Protein AF-0000000080194979 (afdb_homodimer)

Nearest PDB structures (foldseek):
  5v7p-assembly1_A  TM=9.427E-01  e=1.268E-11  Tribolium castaneum
  5vg9-assembly1_A  TM=8.303E-01  e=3.736E-11  Tribolium castaneum
  5v7p-assembly1_A  TM=9.432E-01  e=9.903E-12  Tribolium castaneum
  5vg9-assembly1_A  TM=8.306E-01  e=2.787E-11  Tribolium castaneum
  4a2n-assembly1_B  TM=6.880E-01  e=1.754E-04  Methanosarcina acetivorans

Sequence (498 aa):
MNLDRQLKRNLVREIALIAFFLGATFMFGVTLILHSLFYTKSVGEYAAGVYIISTMVLFHMCEFLVAASLRRHDTHPDTFMLYHSKEYILATTAAWVEFLVEWLFIPESWKISLDSPWSWLLRLNYTTVTIAAVLTVVFYFVRVGGMLHCGSNFSLIIEHERRSNHVLVEDGIYAVLRHPAYFGFFWRTVCSQLLLANPICLVLHTVVTWVFFAKRIPYEEELLSSEEFFGDRYKAYKVRTWVGIPFIHMNLDRQLKRNLVREIALIAFFLGATFMFGVTLILHSLFYTKSVGEYAAGVYIISTMVLFHMCEFLVAASLRRHDTHPDTFMLYHSKEYILATTAAWVEFLVEWLFIPESWKISLDSPWSWLLRLNYTTVTIAAVLTVVFYFVRVGGMLHCGSNFSLIIEHERRSNHVLVEDGIYAVLRHPAYFGFFWRTVCSQLLLANPICLVLHTVVTWVFFAKRIPYEEELLSSEEFFGDRYKAYKVRTWVGIPFIH

Organism: NCBI:txid67003

Secondary structure (DSSP, 8-state):
-HHHHHHHHHHHHHHHHHHHHHHHHHHHHHHHHHHIIIII--HHHHHHHHHIIIIIIHHHHHHHHHHHHH-SS---GGGG-TT--HHHHHHHHHHHHHHHHHHHTS-GGGSPPTTSTTHHHHS--HHHHHHHHHHHHHHHHHHHHHHHHHGGG--SSPPSS--TT-----SGGGGTBS-HHHHHHHHHHHHHHHHTT-HHHHHHHHHHHHHHHHHHHHHHHHHHTSTTTTTHHHHHHHHT-B--STT--/-HHHHHHHHHHHHHHHHHHHHHHHHHHHHHHHHHHIIIII--HHHHHHHHHIIIIIIHHHHHHHHHHHHH-SS---GGGG-TT--HHHHHHHHHHHHHHHHHHHTS-GGGSPPTTSTTHHHHS--HHHHHHHHHHHHHHHHHHHHHHHHHGGG--SSPPSS--TT-----SGGGGTBS-HHHHHHHHHHHHHHHHTT-HHHHHHHHHHHHHHHHHHHHHHHHHHTSTTTTTHHHHHHHHT-B--STT--

Radius of gyration: 28.45 Å; Cα contacts (8 Å, |Δi|>4): 650; chains: 2; bounding box: 66×73×55 Å

Solvent-accessible surface area (backbone atoms only — not comparable to full-atom values): 25720 Å² total; per-residue (Å²): 112,69,63,61,49,54,50,49,34,53,38,53,50,46,33,28,51,53,23,17,51,42,15,22,49,37,34,48,14,51,47,31,32,49,43,11,74,73,69,69,68,35,49,62,44,28,33,52,12,50,45,40,34,50,52,50,37,44,46,30,54,47,43,27,48,50,42,36,69,49,45,86,87,58,77,42,57,68,45,30,42,84,79,69,39,73,65,53,53,50,51,53,48,50,44,50,50,52,34,48,46,50,67,75,67,50,55,74,86,79,41,79,51,81,82,42,88,55,21,64,57,57,38,83,38,68,67,43,24,50,52,23,39,52,48,16,41,53,27,39,47,40,16,51,49,36,45,59,72,43,33,79,59,50,67,96,58,88,72,91,64,69,54,93,82,56,60,90,73,58,56,78,68,32,45,48,26,69,38,33,42,60,32,9,50,53,50,19,55,41,25,49,25,46,26,56,27,30,72,66,49,30,52,51,51,42,50,53,52,46,54,51,48,63,53,48,50,59,54,52,49,54,53,40,37,28,76,79,51,49,15,68,59,37,52,57,49,55,72,68,33,40,46,84,44,91,94,45,126,112,72,64,62,50,53,50,49,34,53,38,54,50,47,32,28,51,53,24,17,52,41,15,22,48,36,34,49,14,51,47,33,34,50,43,11,75,74,70,69,69,34,50,62,44,29,33,51,13,49,44,41,34,49,52,49,38,44,46,29,53,47,44,27,50,50,42,36,71,51,46,86,88,58,78,41,58,66,44,30,42,82,81,68,37,72,65,54,53,50,51,53,49,48,46,49,48,52,34,48,45,50,66,74,66,49,56,74,86,80,42,76,50,81,81,40,89,55,20,65,56,57,37,84,39,67,65,44,24,50,52,22,38,52,48,17,42,54,26,38,47,40,16,51,49,36,44,59,72,43,32,78,59,49,66,94,58,88,73,90,65,68,54,93,82,58,60,90,74,58,56,79,69,32,45,48,25,71,38,33,41,61,30,9,50,52,49,19,54,41,25,50,24,46,25,56,28,31,72,68,49,32,52,51,52,41,51,54,51,46,52,51,48,61,54,48,50,58,53,52,50,53,53,41,37,26,77,77,53,48,15,68,60,38,51,58,49,55,73,67,32,39,46,83,43,91,96,44,129

Structure (mmCIF, N/CA/C/O backbone):
data_AF-0000000080194979-model_v1
#
loop_
_entity.id
_entity.type
_entity.pdbx_description
1 polymer 'Protein-S-isoprenylcysteine O-methyltransferase'
#
loop_
_atom_site.group_PDB
_atom_site.id
_atom_site.type_symbol
_atom_site.label_atom_id
_atom_site.label_alt_id
_atom_site.label_comp_id
_atom_site.label_asym_id
_atom_site.label_entity_id
_atom_site.label_seq_id
_atom_site.pdbx_PDB_ins_code
_atom_site.Cartn_x
_atom_site.Cartn_y
_atom_site.Cartn_z
_atom_site.occupancy
_atom_site.B_iso_or_equiv
_atom_site.auth_seq_id
_atom_site.auth_comp_id
_atom_site.auth_asym_id
_atom_site.auth_atom_id
_atom_site.pdbx_PDB_model_num
ATOM 1 N N . MET A 1 1 ? -26.203 -5.887 13.75 1 49.91 1 MET A N 1
ATOM 2 C CA . MET A 1 1 ? -26.031 -4.883 12.703 1 49.91 1 MET A CA 1
ATOM 3 C C . MET A 1 1 ? -24.781 -4.055 12.938 1 49.91 1 MET A C 1
ATOM 5 O O . MET A 1 1 ? -23.953 -3.893 12.039 1 49.91 1 MET A O 1
ATOM 9 N N . ASN A 1 2 ? -24.531 -3.605 14.266 1 56.59 2 ASN A N 1
ATOM 10 C CA . ASN A 1 2 ? -23.375 -2.822 14.664 1 56.59 2 ASN A CA 1
ATOM 11 C C . ASN A 1 2 ? -22.094 -3.643 14.562 1 56.59 2 ASN A C 1
ATOM 13 O O . ASN A 1 2 ? -21.062 -3.139 14.117 1 56.59 2 ASN A O 1
ATOM 17 N N . LEU A 1 3 ? -22.266 -4.906 14.859 1 55.28 3 LEU A N 1
ATOM 18 C CA . LEU A 1 3 ? -21.094 -5.777 14.867 1 55.28 3 LEU A CA 1
ATOM 19 C C . LEU A 1 3 ? -20.609 -6.055 13.445 1 55.28 3 LEU A C 1
ATOM 21 O O . LEU A 1 3 ? -19.406 -6.098 13.195 1 55.28 3 LEU A O 1
ATOM 25 N N . ASP A 1 4 ? -21.484 -6.246 12.531 1 60.81 4 ASP A N 1
ATOM 26 C CA . ASP A 1 4 ? -21.141 -6.523 11.141 1 60.81 4 ASP A CA 1
ATOM 27 C C . ASP A 1 4 ? -20.438 -5.324 10.492 1 60.81 4 ASP A C 1
ATOM 29 O O . ASP A 1 4 ? -19.484 -5.492 9.742 1 60.81 4 ASP A O 1
ATOM 33 N N . ARG A 1 5 ? -20.891 -4.164 10.969 1 61.47 5 ARG A N 1
ATOM 34 C CA . ARG A 1 5 ? -20.297 -2.949 10.414 1 61.47 5 ARG A CA 1
ATOM 35 C C . ARG A 1 5 ? -18.875 -2.744 10.93 1 61.47 5 ARG A C 1
ATOM 37 O O . ARG A 1 5 ? -17.984 -2.334 10.172 1 61.47 5 ARG A O 1
ATOM 44 N N . GLN A 1 6 ? -18.766 -2.934 12.25 1 63.22 6 GLN A N 1
ATOM 45 C CA . GLN A 1 6 ? -17.438 -2.822 12.852 1 63.22 6 GLN A CA 1
ATOM 46 C C . GLN A 1 6 ? -16.469 -3.803 12.211 1 63.22 6 GLN A C 1
ATOM 48 O O . GLN A 1 6 ? -15.297 -3.467 11.977 1 63.22 6 GLN A O 1
ATOM 53 N N . LEU A 1 7 ? -16.953 -4.945 11.922 1 61.19 7 LEU A N 1
ATOM 54 C CA . LEU A 1 7 ? -16.109 -5.965 11.312 1 61.19 7 LEU A CA 1
ATOM 55 C C . LEU A 1 7 ? -15.695 -5.555 9.898 1 61.19 7 LEU A C 1
ATOM 57 O O . LEU A 1 7 ? -14.539 -5.727 9.508 1 61.19 7 LEU A O 1
ATOM 61 N N . LYS A 1 8 ? -16.594 -4.98 9.297 1 72.12 8 LYS A N 1
ATOM 62 C CA . LYS A 1 8 ? -16.312 -4.555 7.926 1 72.12 8 LYS A CA 1
ATOM 63 C C . LYS A 1 8 ? -15.289 -3.428 7.902 1 72.12 8 LYS A C 1
ATOM 65 O O . LYS A 1 8 ? -14.414 -3.402 7.035 1 72.12 8 LYS A O 1
ATOM 70 N N . ARG A 1 9 ? -15.414 -2.541 8.898 1 70.5 9 ARG A N 1
ATOM 71 C CA . ARG A 1 9 ? -14.469 -1.433 9.016 1 70.5 9 ARG A CA 1
ATOM 72 C C . ARG A 1 9 ? -13.055 -1.941 9.273 1 70.5 9 ARG A C 1
ATOM 74 O O . ARG A 1 9 ? -12.094 -1.442 8.688 1 70.5 9 ARG A O 1
ATOM 81 N N . ASN A 1 10 ? -13.023 -2.85 10.102 1 78.19 10 ASN A N 1
ATOM 82 C CA . ASN A 1 10 ? -11.734 -3.436 10.445 1 78.19 10 ASN A CA 1
ATOM 83 C C . ASN A 1 10 ? -11.102 -4.148 9.25 1 78.19 10 ASN A C 1
ATOM 85 O O . ASN A 1 10 ? -9.891 -4.102 9.062 1 78.19 10 ASN A O 1
ATOM 89 N N . LEU A 1 11 ? -12 -4.625 8.406 1 82.81 11 LEU A N 1
ATOM 90 C CA . LEU A 1 11 ? -11.492 -5.375 7.266 1 82.81 11 LEU A CA 1
ATOM 91 C C . LEU A 1 11 ? -10.898 -4.438 6.219 1 82.81 11 LEU A C 1
ATOM 93 O O . LEU A 1 11 ? -9.844 -4.719 5.656 1 82.81 11 LEU A O 1
ATOM 97 N N . VAL A 1 12 ? -11.555 -3.316 6.043 1 86 12 VAL A N 1
ATOM 98 C CA . VAL A 1 12 ? -11.094 -2.373 5.027 1 86 12 VAL A CA 1
ATOM 99 C C . VAL A 1 12 ? -9.781 -1.733 5.48 1 86 12 VAL A C 1
ATOM 101 O O . VAL A 1 12 ? -8.875 -1.524 4.668 1 86 12 VAL A O 1
ATOM 104 N N . ARG A 1 13 ? -9.656 -1.407 6.742 1 89.06 13 ARG A N 1
ATOM 105 C CA . ARG A 1 13 ? -8.422 -0.86 7.293 1 89.06 13 ARG A CA 1
ATOM 106 C C . ARG A 1 13 ? -7.273 -1.85 7.141 1 89.06 13 ARG A C 1
ATOM 108 O O . ARG A 1 13 ? -6.164 -1.467 6.762 1 89.06 13 ARG A O 1
ATOM 115 N N . GLU A 1 14 ? -7.621 -3.033 7.379 1 90.44 14 GLU A N 1
ATOM 116 C CA . GLU A 1 14 ? -6.602 -4.07 7.27 1 90.44 14 GLU A CA 1
ATOM 117 C C . GLU A 1 14 ? -6.148 -4.242 5.82 1 90.44 14 GLU A C 1
ATOM 119 O O . GLU A 1 14 ? -4.957 -4.414 5.555 1 90.44 14 GLU A O 1
ATOM 124 N N . ILE A 1 15 ? -7.078 -4.188 4.922 1 91.25 15 ILE A N 1
ATOM 125 C CA . ILE A 1 15 ? -6.766 -4.301 3.502 1 91.25 15 ILE A CA 1
ATOM 126 C C . ILE A 1 15 ? -5.84 -3.156 3.088 1 91.25 15 ILE A C 1
ATOM 128 O O . ILE A 1 15 ? -4.832 -3.379 2.414 1 91.25 15 ILE A O 1
ATOM 132 N N . ALA A 1 16 ? -6.199 -1.982 3.518 1 92.44 16 ALA A N 1
ATOM 133 C CA . ALA A 1 16 ? -5.395 -0.814 3.166 1 92.44 16 ALA A CA 1
ATOM 134 C C . ALA A 1 16 ? -3.986 -0.924 3.742 1 92.44 16 ALA A C 1
ATOM 136 O O . ALA A 1 16 ? -3.006 -0.612 3.064 1 92.44 16 ALA A O 1
ATOM 137 N N . LEU A 1 17 ? -3.885 -1.375 4.926 1 94.19 17 LEU A N 1
ATOM 138 C CA . LEU A 1 17 ? -2.586 -1.489 5.582 1 94.19 17 LEU A CA 1
ATOM 139 C C . LEU A 1 17 ? -1.731 -2.559 4.91 1 94.19 17 LEU A C 1
ATOM 141 O O . LEU A 1 17 ? -0.535 -2.355 4.691 1 94.19 17 LEU A O 1
ATOM 145 N N . ILE A 1 18 ? -2.324 -3.689 4.594 1 94.69 18 ILE A N 1
ATOM 146 C CA . ILE A 1 18 ? -1.591 -4.758 3.922 1 94.69 18 ILE A CA 1
ATOM 147 C C . ILE A 1 18 ? -1.092 -4.266 2.566 1 94.69 18 ILE A C 1
ATOM 149 O O . ILE A 1 18 ? 0.074 -4.465 2.217 1 94.69 18 ILE A O 1
ATOM 153 N N . ALA A 1 19 ? -1.98 -3.619 1.878 1 95.69 19 ALA A N 1
ATOM 154 C CA . ALA A 1 19 ? -1.604 -3.092 0.568 1 95.69 19 ALA A CA 1
ATOM 155 C C . ALA A 1 19 ? -0.487 -2.061 0.692 1 95.69 19 ALA A C 1
ATOM 157 O O . ALA A 1 19 ? 0.431 -2.027 -0.131 1 95.69 19 ALA A O 1
ATOM 158 N N . PHE A 1 20 ? -0.56 -1.215 1.689 1 96.94 20 PHE A N 1
ATOM 159 C CA . PHE A 1 20 ? 0.477 -0.225 1.959 1 96.94 20 PHE A CA 1
ATOM 160 C C . PHE A 1 20 ? 1.828 -0.899 2.162 1 96.94 20 PHE A C 1
ATOM 162 O O . PHE A 1 20 ? 2.824 -0.498 1.558 1 96.94 20 PHE A O 1
ATOM 169 N N . PHE A 1 21 ? 1.864 -1.922 2.979 1 97 21 PHE A N 1
ATOM 170 C CA . PHE A 1 21 ? 3.115 -2.609 3.275 1 97 21 PHE A CA 1
ATOM 171 C C . PHE A 1 21 ? 3.635 -3.344 2.043 1 97 21 PHE A C 1
ATOM 173 O O . PHE A 1 21 ? 4.844 -3.424 1.827 1 97 21 PHE A O 1
ATOM 180 N N . LEU A 1 22 ? 2.734 -3.863 1.249 1 96.81 22 LEU A N 1
ATOM 181 C CA . LEU A 1 22 ? 3.145 -4.508 0.005 1 96.81 22 LEU A CA 1
ATOM 182 C C . LEU A 1 22 ? 3.746 -3.488 -0.958 1 96.81 22 LEU A C 1
ATOM 184 O O . LEU A 1 22 ? 4.695 -3.799 -1.683 1 96.81 22 LEU A O 1
ATOM 188 N N . GLY A 1 23 ? 3.145 -2.316 -0.953 1 97.81 23 GLY A N 1
ATOM 189 C CA . GLY A 1 23 ? 3.734 -1.248 -1.744 1 97.81 23 GLY A CA 1
ATOM 190 C C . GLY A 1 23 ? 5.129 -0.866 -1.286 1 97.81 23 GLY A C 1
ATOM 191 O O . GLY A 1 23 ? 6.023 -0.659 -2.109 1 97.81 23 GLY A O 1
ATOM 192 N N . ALA A 1 24 ? 5.293 -0.774 0.004 1 97.88 24 ALA A N 1
ATOM 193 C CA . ALA A 1 24 ? 6.613 -0.49 0.565 1 97.88 24 ALA A CA 1
ATOM 194 C C . ALA A 1 24 ? 7.609 -1.59 0.208 1 97.88 24 ALA A C 1
ATOM 196 O O . ALA A 1 24 ? 8.758 -1.307 -0.141 1 97.88 24 ALA A O 1
ATOM 197 N N . THR A 1 25 ? 7.148 -2.814 0.297 1 97.12 25 THR A N 1
ATOM 198 C CA . THR A 1 25 ? 7.992 -3.957 -0.05 1 97.12 25 THR A CA 1
ATOM 199 C C . THR A 1 25 ? 8.375 -3.914 -1.525 1 97.12 25 THR A C 1
ATOM 201 O O . THR A 1 25 ? 9.516 -4.215 -1.883 1 97.12 25 THR A O 1
ATOM 204 N N . PHE A 1 26 ? 7.438 -3.568 -2.387 1 98.06 26 PHE A N 1
ATOM 205 C CA . PHE A 1 26 ? 7.703 -3.408 -3.811 1 98.06 26 PHE A CA 1
ATOM 206 C C . PHE A 1 26 ? 8.836 -2.41 -4.043 1 98.06 26 PHE A C 1
ATOM 208 O O . PHE A 1 26 ? 9.797 -2.707 -4.758 1 98.06 26 PHE A O 1
ATOM 215 N N . MET A 1 27 ? 8.688 -1.251 -3.4 1 98 27 MET A N 1
ATOM 216 C CA . MET A 1 27 ? 9.688 -0.209 -3.6 1 98 27 MET A CA 1
ATOM 217 C C . MET A 1 27 ? 11.016 -0.605 -2.967 1 98 27 MET A C 1
ATOM 219 O O . MET A 1 27 ? 12.078 -0.241 -3.469 1 98 27 MET A O 1
ATOM 223 N N . PHE A 1 28 ? 11.016 -1.35 -1.859 1 97.88 28 PHE A N 1
ATOM 224 C CA . PHE A 1 28 ? 12.234 -1.903 -1.292 1 97.88 28 PHE A CA 1
ATOM 225 C C . PHE A 1 28 ? 12.938 -2.807 -2.299 1 97.88 28 PHE A C 1
ATOM 227 O O . PHE A 1 28 ? 14.156 -2.721 -2.471 1 97.88 28 PHE A O 1
ATOM 234 N N . GLY A 1 29 ? 12.148 -3.652 -3.021 1 98.12 29 GLY A N 1
ATOM 235 C CA . GLY A 1 29 ? 12.719 -4.477 -4.078 1 98.12 29 GLY A CA 1
ATOM 236 C C . GLY A 1 29 ? 13.328 -3.666 -5.203 1 98.12 29 GLY A C 1
ATOM 237 O O . GLY A 1 29 ? 14.43 -3.971 -5.664 1 98.12 29 GLY A O 1
ATOM 238 N N . VAL A 1 30 ? 12.617 -2.611 -5.57 1 97.81 30 VAL A N 1
ATOM 239 C CA . VAL A 1 30 ? 13.125 -1.729 -6.617 1 97.81 30 VAL A CA 1
ATOM 240 C C . VAL A 1 30 ? 14.445 -1.104 -6.168 1 97.81 30 VAL A C 1
ATOM 242 O O . VAL A 1 30 ? 15.391 -1.015 -6.953 1 97.81 30 VAL A O 1
ATOM 245 N N . THR A 1 31 ? 14.5 -0.709 -4.895 1 97.38 31 THR A N 1
ATOM 246 C CA . THR A 1 31 ? 15.695 -0.089 -4.344 1 97.38 31 THR A CA 1
ATOM 247 C C . THR A 1 31 ? 16.875 -1.063 -4.371 1 97.38 31 THR A C 1
ATOM 249 O O . THR A 1 31 ? 18 -0.682 -4.711 1 97.38 31 THR A O 1
ATOM 252 N N . LEU A 1 32 ? 16.641 -2.312 -4.023 1 97.06 32 LEU A N 1
ATOM 253 C CA . LEU A 1 32 ? 17.688 -3.314 -4.062 1 97.06 32 LEU A CA 1
ATOM 254 C C . LEU A 1 32 ? 18.219 -3.492 -5.484 1 97.06 32 LEU A C 1
ATOM 256 O O . LEU A 1 32 ? 19.422 -3.592 -5.695 1 97.06 32 LEU A O 1
ATOM 260 N N . ILE A 1 33 ? 17.312 -3.525 -6.438 1 97.56 33 ILE A N 1
ATOM 261 C CA . ILE A 1 33 ? 17.688 -3.695 -7.84 1 97.56 33 ILE A CA 1
ATOM 262 C C . ILE A 1 33 ? 18.562 -2.531 -8.281 1 97.56 33 ILE A C 1
ATOM 264 O O . ILE A 1 33 ? 19.641 -2.74 -8.852 1 97.56 33 ILE A O 1
ATOM 268 N N . LEU A 1 34 ? 18.141 -1.336 -7.938 1 96.25 34 LEU A N 1
ATOM 269 C CA . LEU A 1 34 ? 18.891 -0.155 -8.359 1 96.25 34 LEU A CA 1
ATOM 270 C C . LEU A 1 34 ? 20.219 -0.062 -7.625 1 96.25 34 LEU A C 1
ATOM 272 O O . LEU A 1 34 ? 21.234 0.308 -8.219 1 96.25 34 LEU A O 1
ATOM 276 N N . HIS A 1 35 ? 20.203 -0.379 -6.324 1 96.5 35 HIS A N 1
ATOM 277 C CA . HIS A 1 35 ? 21.438 -0.368 -5.547 1 96.5 35 HIS A CA 1
ATOM 278 C C . HIS A 1 35 ? 22.438 -1.37 -6.098 1 96.5 35 HIS A C 1
ATOM 280 O O . HIS A 1 35 ? 23.641 -1.086 -6.148 1 96.5 35 HIS A O 1
ATOM 286 N N . SER A 1 36 ? 21.953 -2.518 -6.508 1 96.44 36 SER A N 1
ATOM 287 C CA . SER A 1 36 ? 22.797 -3.535 -7.121 1 96.44 36 SER A CA 1
ATOM 288 C C . SER A 1 36 ? 23.375 -3.045 -8.438 1 96.44 36 SER A C 1
ATOM 290 O O . SER A 1 36 ? 24.594 -3.135 -8.656 1 96.44 36 SER A O 1
ATOM 292 N N . LEU A 1 37 ? 22.578 -2.467 -9.289 1 95.81 37 LEU A N 1
ATOM 293 C CA . LEU A 1 37 ? 22.984 -2.117 -10.656 1 95.81 37 LEU A CA 1
ATOM 294 C C . LEU A 1 37 ? 23.906 -0.907 -10.656 1 95.81 37 LEU A C 1
ATOM 296 O O . LEU A 1 37 ? 24.828 -0.822 -11.484 1 95.81 37 LEU A O 1
ATOM 300 N N . PHE A 1 38 ? 23.734 -0.028 -9.656 1 94.12 38 PHE A N 1
ATOM 301 C CA . PHE A 1 38 ? 24.422 1.246 -9.773 1 94.12 38 PHE A CA 1
ATOM 302 C C . PHE A 1 38 ? 25.531 1.349 -8.734 1 94.12 38 PHE A C 1
ATOM 304 O O . PHE A 1 38 ? 26.453 2.16 -8.875 1 94.12 38 PHE A O 1
ATOM 311 N N . TYR A 1 39 ? 25.469 0.508 -7.684 1 94.25 39 TYR A N 1
ATOM 312 C CA . TYR A 1 39 ? 26.453 0.735 -6.629 1 94.25 39 TYR A CA 1
ATOM 313 C C . TYR A 1 39 ? 27.219 -0.546 -6.309 1 94.25 39 TYR A C 1
ATOM 315 O O . TYR A 1 39 ? 28.422 -0.641 -6.562 1 94.25 39 TYR A O 1
ATOM 323 N N . THR A 1 40 ? 26.562 -1.673 -5.934 1 94.62 40 THR A N 1
ATOM 324 C CA . THR A 1 40 ? 27.25 -2.822 -5.359 1 94.62 40 THR A CA 1
ATOM 325 C C . THR A 1 40 ? 27.672 -3.797 -6.449 1 94.62 40 THR A C 1
ATOM 327 O O . THR A 1 40 ? 28.578 -4.605 -6.246 1 94.62 40 THR A O 1
ATOM 330 N N . LYS A 1 41 ? 26.922 -3.822 -7.586 1 95.5 41 LYS A N 1
ATOM 331 C CA . LYS A 1 41 ? 27.125 -4.793 -8.656 1 95.5 41 LYS A CA 1
ATOM 332 C C . LYS A 1 41 ? 26.984 -6.223 -8.133 1 95.5 41 LYS A C 1
ATOM 334 O O . LYS A 1 41 ? 27.609 -7.145 -8.664 1 95.5 41 LYS A O 1
ATOM 339 N N . SER A 1 42 ? 26.203 -6.352 -7.082 1 95.19 42 SER A N 1
ATOM 340 C CA . SER A 1 42 ? 25.938 -7.652 -6.477 1 95.19 42 SER A CA 1
ATOM 341 C C . SER A 1 42 ? 24.75 -8.336 -7.148 1 95.19 42 SER A C 1
ATOM 343 O O . SER A 1 42 ? 23.625 -7.859 -7.062 1 95.19 42 SER A O 1
ATOM 345 N N . VAL A 1 43 ? 25.047 -9.453 -7.711 1 94.62 43 VAL A N 1
ATOM 346 C CA . VAL A 1 43 ? 23.969 -10.203 -8.359 1 94.62 43 VAL A CA 1
ATOM 347 C C . VAL A 1 43 ? 22.984 -10.711 -7.312 1 94.62 43 VAL A C 1
ATOM 349 O O . VAL A 1 43 ? 21.797 -10.82 -7.574 1 94.62 43 VAL A O 1
ATOM 352 N N . GLY A 1 44 ? 23.516 -11.016 -6.145 1 95.62 44 GLY A N 1
ATOM 353 C CA . GLY A 1 44 ? 22.656 -11.453 -5.059 1 95.62 44 GLY A CA 1
ATOM 354 C C . GLY A 1 44 ? 21.625 -10.414 -4.66 1 95.62 44 GLY A C 1
ATOM 355 O O . GLY A 1 44 ? 20.453 -10.75 -4.453 1 95.62 44 GLY A O 1
ATOM 356 N N . GLU A 1 45 ? 22.094 -9.227 -4.539 1 96.81 45 GLU A N 1
ATOM 357 C CA . GLU A 1 45 ? 21.188 -8.125 -4.223 1 96.81 45 GLU A CA 1
ATOM 358 C C . GLU A 1 45 ? 20.141 -7.934 -5.316 1 96.81 45 GLU A C 1
ATOM 360 O O . GLU A 1 45 ? 18.969 -7.707 -5.023 1 96.81 45 GLU A O 1
ATOM 365 N N . TYR A 1 46 ? 20.562 -8.031 -6.527 1 97.5 46 TYR A N 1
ATOM 366 C CA . TYR A 1 46 ? 19.656 -7.945 -7.668 1 97.5 46 TYR A CA 1
ATOM 367 C C . TYR A 1 46 ? 18.609 -9.047 -7.613 1 97.5 46 TYR A C 1
ATOM 369 O O . TYR A 1 46 ? 17.406 -8.773 -7.746 1 97.5 46 TYR A O 1
ATOM 377 N N . ALA A 1 47 ? 19.078 -10.211 -7.391 1 97.75 47 ALA A N 1
ATOM 378 C CA . ALA A 1 47 ? 18.188 -11.367 -7.332 1 97.75 47 ALA A CA 1
ATOM 379 C C . ALA A 1 47 ? 17.172 -11.227 -6.199 1 97.75 47 ALA A C 1
ATOM 381 O O . ALA A 1 47 ? 15.992 -11.547 -6.367 1 97.75 47 ALA A O 1
ATOM 382 N N . ALA A 1 48 ? 17.641 -10.742 -5.086 1 97.75 48 ALA A N 1
ATOM 383 C CA . ALA A 1 48 ? 16.734 -10.539 -3.947 1 97.75 48 ALA A CA 1
ATOM 384 C C . ALA A 1 48 ? 15.617 -9.562 -4.297 1 97.75 48 ALA A C 1
ATOM 386 O O . ALA A 1 48 ? 14.445 -9.836 -4.035 1 97.75 48 ALA A O 1
ATOM 387 N N . GLY A 1 49 ? 15.984 -8.461 -4.852 1 98.25 49 GLY A N 1
ATOM 388 C CA . GLY A 1 49 ? 14.992 -7.465 -5.234 1 98.25 49 GLY A CA 1
ATOM 389 C C . GLY A 1 49 ? 14 -7.977 -6.262 1 98.25 49 GLY A C 1
ATOM 390 O O . GLY A 1 49 ? 12.797 -7.781 -6.113 1 98.25 49 GLY A O 1
ATOM 391 N N . VAL A 1 50 ? 14.516 -8.633 -7.289 1 97.81 50 VAL A N 1
ATOM 392 C CA . VAL A 1 50 ? 13.688 -9.156 -8.375 1 97.81 50 VAL A CA 1
ATOM 393 C C . VAL A 1 50 ? 12.734 -10.219 -7.832 1 97.81 50 VAL A C 1
ATOM 395 O O . VAL A 1 50 ? 11.562 -10.266 -8.211 1 97.81 50 VAL A O 1
ATOM 398 N N . TYR A 1 51 ? 13.25 -11.023 -6.973 1 97.94 51 TYR A N 1
ATOM 399 C CA . TYR A 1 51 ? 12.438 -12.07 -6.363 1 97.94 51 TYR A CA 1
ATOM 400 C C . TYR A 1 51 ? 11.305 -11.469 -5.543 1 97.94 51 TYR A C 1
ATOM 402 O O . TYR A 1 51 ? 10.156 -11.922 -5.625 1 97.94 51 TYR A O 1
ATOM 410 N N . ILE A 1 52 ? 11.609 -10.43 -4.77 1 97.62 52 ILE A N 1
ATOM 411 C CA . ILE A 1 52 ? 10.617 -9.766 -3.936 1 97.62 52 ILE A CA 1
ATOM 412 C C . ILE A 1 52 ? 9.477 -9.242 -4.809 1 97.62 52 ILE A C 1
ATOM 414 O O . ILE A 1 52 ? 8.305 -9.477 -4.516 1 97.62 52 ILE A O 1
ATOM 418 N N . ILE A 1 53 ? 9.773 -8.625 -5.887 1 97.44 53 ILE A 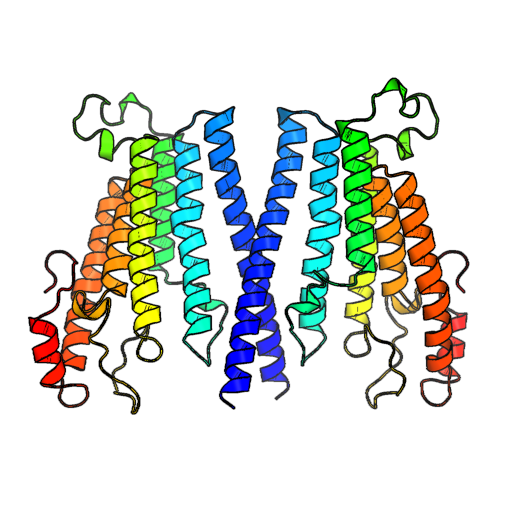N 1
ATOM 419 C CA . ILE A 1 53 ? 8.789 -7.957 -6.727 1 97.44 53 ILE A CA 1
ATOM 420 C C . ILE A 1 53 ? 8.016 -9 -7.535 1 97.44 53 ILE A C 1
ATOM 422 O O . ILE A 1 53 ? 6.781 -9.023 -7.508 1 97.44 53 ILE A O 1
ATOM 426 N N . SER A 1 54 ? 8.703 -9.914 -8.203 1 96.56 54 SER A N 1
ATOM 427 C CA . SER A 1 54 ? 8.109 -10.805 -9.195 1 96.56 54 SER A CA 1
ATOM 428 C C . SER A 1 54 ? 7.395 -11.977 -8.539 1 96.56 54 SER A C 1
ATOM 430 O O . SER A 1 54 ? 6.496 -12.578 -9.133 1 96.56 54 SER A O 1
ATOM 432 N N . THR A 1 55 ? 7.781 -12.305 -7.305 1 95.5 55 THR A N 1
ATOM 433 C CA . THR A 1 55 ? 7.242 -13.516 -6.699 1 95.5 55 THR A CA 1
ATOM 434 C C . THR A 1 55 ? 6.352 -13.172 -5.508 1 95.5 55 THR A C 1
ATOM 436 O O . THR A 1 55 ? 5.207 -13.617 -5.434 1 95.5 55 THR A O 1
ATOM 439 N N . MET A 1 56 ? 6.82 -12.312 -4.676 1 95.19 56 MET A N 1
ATOM 440 C CA . MET A 1 56 ? 6.094 -12.078 -3.43 1 95.19 56 MET A CA 1
ATOM 441 C C . MET A 1 56 ? 5.035 -11 -3.609 1 95.19 56 MET A C 1
ATOM 443 O O . MET A 1 56 ? 3.842 -11.258 -3.455 1 95.19 56 MET A O 1
ATOM 447 N N . VAL A 1 57 ? 5.438 -9.828 -4.02 1 97.06 57 VAL A N 1
ATOM 448 C CA . VAL A 1 57 ? 4.516 -8.695 -4.121 1 97.06 57 VAL A CA 1
ATOM 449 C C . VAL A 1 57 ? 3.477 -8.977 -5.203 1 97.06 57 VAL A C 1
ATOM 451 O O . VAL A 1 57 ? 2.277 -8.797 -4.98 1 97.06 57 VAL A O 1
ATOM 454 N N . LEU A 1 58 ? 3.932 -9.422 -6.359 1 95.44 58 LEU A N 1
ATOM 455 C CA . LEU A 1 58 ? 3.031 -9.711 -7.469 1 95.44 58 LEU A CA 1
ATOM 456 C C . LEU A 1 58 ? 1.983 -10.742 -7.062 1 95.44 58 LEU A C 1
ATOM 458 O O . LEU A 1 58 ? 0.797 -10.578 -7.359 1 95.44 58 LEU A O 1
ATOM 462 N N . PHE A 1 59 ? 2.402 -11.758 -6.418 1 94.69 59 PHE A N 1
ATOM 463 C CA . PHE A 1 59 ? 1.503 -12.836 -6.016 1 94.69 59 PHE A CA 1
ATOM 464 C C . PHE A 1 59 ? 0.421 -12.312 -5.078 1 94.69 59 PHE A C 1
ATOM 466 O O . PHE A 1 59 ? -0.771 -12.453 -5.359 1 94.69 59 PHE A O 1
ATOM 473 N N . HIS A 1 60 ? 0.789 -11.672 -4.004 1 94.38 60 HIS A N 1
ATOM 474 C CA . HIS A 1 60 ? -0.155 -11.266 -2.969 1 94.38 60 HIS A CA 1
ATOM 475 C C . HIS A 1 60 ? -1.089 -10.172 -3.469 1 94.38 60 HIS A C 1
ATOM 477 O O . HIS A 1 60 ? -2.293 -10.203 -3.209 1 94.38 60 HIS A O 1
ATOM 483 N N . MET A 1 61 ? -0.567 -9.242 -4.203 1 94.81 61 MET A N 1
ATOM 484 C CA . MET A 1 61 ? -1.402 -8.156 -4.707 1 94.81 61 MET A CA 1
ATOM 485 C C . MET A 1 61 ? -2.377 -8.672 -5.766 1 94.81 61 MET A C 1
ATOM 487 O O . MET A 1 61 ? -3.559 -8.32 -5.746 1 94.81 61 MET A O 1
ATOM 491 N N . CYS A 1 62 ? -1.911 -9.531 -6.66 1 93.62 62 CYS A N 1
ATOM 492 C CA . CYS A 1 62 ? -2.766 -10.023 -7.734 1 93.62 62 CYS A CA 1
ATOM 493 C C . CYS A 1 62 ? -3.844 -10.953 -7.191 1 93.62 62 CYS A C 1
ATOM 495 O O . CYS A 1 62 ? -4.984 -10.93 -7.652 1 93.62 62 CYS A O 1
ATOM 497 N N . GLU A 1 63 ? -3.422 -11.82 -6.219 1 92.5 63 GLU A N 1
ATOM 498 C CA . GLU A 1 63 ? -4.43 -12.695 -5.637 1 92.5 63 GLU A CA 1
ATOM 499 C C . GLU A 1 63 ? -5.578 -11.891 -5.027 1 92.5 63 GLU A C 1
ATOM 501 O O . GLU A 1 63 ? -6.746 -12.234 -5.211 1 92.5 63 GLU A O 1
ATOM 506 N N . PHE A 1 64 ? -5.238 -10.867 -4.383 1 92.69 64 PHE A N 1
ATOM 507 C CA . PHE A 1 64 ? -6.262 -10.031 -3.771 1 92.69 64 PHE A CA 1
ATOM 508 C C . PHE A 1 64 ? -7.109 -9.344 -4.836 1 92.69 64 PHE A C 1
ATOM 510 O O . PHE A 1 64 ? -8.336 -9.344 -4.754 1 92.69 64 PHE A O 1
ATOM 517 N N . LEU A 1 65 ? -6.469 -8.781 -5.816 1 91.38 65 LEU A N 1
ATOM 518 C CA . LEU A 1 65 ? -7.184 -8.016 -6.832 1 91.38 65 LEU A CA 1
ATOM 519 C C . LEU A 1 65 ? -8.109 -8.914 -7.645 1 91.38 65 LEU A C 1
ATOM 521 O O . LEU A 1 65 ? -9.219 -8.516 -8 1 91.38 65 LEU A O 1
ATOM 525 N N . VAL A 1 66 ? -7.633 -10.078 -7.914 1 90.75 66 VAL A N 1
ATOM 526 C CA . VAL A 1 66 ? -8.461 -11.039 -8.641 1 90.75 66 VAL A CA 1
ATOM 527 C C . VAL A 1 66 ? -9.648 -11.461 -7.781 1 90.75 66 VAL A C 1
ATOM 529 O O . VAL A 1 66 ? -10.789 -11.492 -8.258 1 90.75 66 VAL A O 1
ATOM 532 N N . ALA A 1 67 ? -9.367 -11.781 -6.531 1 87.25 67 ALA A N 1
ATOM 533 C CA . ALA A 1 67 ? -10.445 -12.164 -5.617 1 87.25 67 ALA A CA 1
ATOM 534 C C . ALA A 1 67 ? -11.469 -11.039 -5.488 1 87.25 67 ALA A C 1
ATOM 536 O O . ALA A 1 67 ? -12.68 -11.297 -5.48 1 87.25 67 ALA A O 1
ATOM 537 N N . ALA A 1 68 ? -10.984 -9.891 -5.406 1 85.19 68 ALA A N 1
ATOM 538 C CA . ALA A 1 68 ? -11.867 -8.734 -5.273 1 85.19 68 ALA A CA 1
ATOM 539 C C . ALA A 1 68 ? -12.688 -8.523 -6.543 1 85.19 68 ALA A C 1
ATOM 541 O O . ALA A 1 68 ? -13.797 -7.984 -6.488 1 85.19 68 ALA A O 1
ATOM 542 N N . SER A 1 69 ? -12.195 -8.977 -7.633 1 84.75 69 SER A N 1
ATOM 543 C CA . SER A 1 69 ? -12.883 -8.805 -8.906 1 84.75 69 SER A CA 1
ATOM 544 C C . SER A 1 69 ? -13.922 -9.898 -9.133 1 84.75 69 SER A C 1
ATOM 546 O O . SER A 1 69 ? -14.961 -9.664 -9.75 1 84.75 69 SER A O 1
ATOM 548 N N . LEU A 1 70 ? -13.625 -11.047 -8.688 1 79.56 70 LEU A N 1
ATOM 549 C CA . LEU A 1 70 ? -14.484 -12.188 -8.969 1 79.56 70 LEU A CA 1
ATOM 550 C C . LEU A 1 70 ? -15.492 -12.398 -7.844 1 79.56 70 LEU A C 1
ATOM 552 O O . LEU A 1 70 ? -16.609 -12.852 -8.086 1 79.56 70 LEU A O 1
ATOM 556 N N . ARG A 1 71 ? -15.016 -12.555 -6.609 1 61.81 71 ARG A N 1
ATOM 557 C CA . ARG A 1 71 ? -15.852 -13.086 -5.539 1 61.81 71 ARG A CA 1
ATOM 558 C C . ARG A 1 71 ? -16.438 -11.969 -4.695 1 61.81 71 ARG A C 1
ATOM 560 O O . ARG A 1 71 ? -15.742 -11.016 -4.332 1 61.81 71 ARG A O 1
ATOM 567 N N . ARG A 1 72 ? -17.766 -11.852 -4.695 1 55.38 72 ARG A N 1
ATOM 568 C CA . ARG A 1 72 ? -18.75 -10.961 -4.074 1 55.38 72 ARG A CA 1
ATOM 569 C C . ARG A 1 72 ? -18.453 -10.773 -2.59 1 55.38 72 ARG A C 1
ATOM 571 O O . ARG A 1 72 ? -18.484 -9.656 -2.08 1 55.38 72 ARG A O 1
ATOM 578 N N . HIS A 1 73 ? -18.516 -11.914 -1.881 1 51.09 73 HIS A N 1
ATOM 579 C CA . HIS A 1 73 ? -18.781 -11.906 -0.446 1 51.09 73 HIS A CA 1
ATOM 580 C C . HIS A 1 73 ? -17.484 -11.742 0.345 1 51.09 73 HIS A C 1
ATOM 582 O O . HIS A 1 73 ? -17.516 -11.406 1.532 1 51.09 73 HIS A O 1
ATOM 588 N N . ASP A 1 74 ? -16.344 -11.859 -0.368 1 54.81 74 ASP A N 1
ATOM 589 C CA . ASP A 1 74 ? -15.297 -12.188 0.602 1 54.81 74 ASP A CA 1
ATOM 590 C C . ASP A 1 74 ? -14.07 -11.305 0.403 1 54.81 74 ASP A C 1
ATOM 592 O O . ASP A 1 74 ? -12.938 -11.773 0.5 1 54.81 74 ASP A O 1
ATOM 596 N N . THR A 1 75 ? -14.352 -10.008 0.033 1 67.44 75 THR A N 1
ATOM 597 C CA . THR A 1 75 ? -13.062 -9.336 0.076 1 67.44 75 THR A CA 1
ATOM 598 C C . THR A 1 75 ? -12.555 -9.227 1.512 1 67.44 75 THR A C 1
ATOM 600 O O . THR A 1 75 ? -13.047 -8.406 2.291 1 67.44 75 THR A O 1
ATOM 603 N N . HIS A 1 76 ? -11.789 -10.227 1.851 1 81.62 76 HIS A N 1
ATOM 604 C CA . HIS A 1 76 ? -11.141 -10.391 3.15 1 81.62 76 HIS A CA 1
ATOM 605 C C . HIS A 1 76 ? -9.633 -10.234 3.039 1 81.62 76 HIS A C 1
ATOM 607 O O . HIS A 1 76 ? -9.047 -10.555 2 1 81.62 76 HIS A O 1
ATOM 613 N N . PRO A 1 77 ? -9.086 -9.578 4.027 1 84.31 77 PRO A N 1
ATOM 614 C CA . PRO A 1 77 ? -7.625 -9.453 4.004 1 84.31 77 PRO A CA 1
ATOM 615 C C . PRO A 1 77 ? -6.918 -10.781 3.76 1 84.31 77 PRO A C 1
ATOM 617 O O . PRO A 1 77 ? -5.812 -10.812 3.217 1 84.31 77 PRO A O 1
ATOM 620 N N . ASP A 1 78 ? -7.496 -11.82 4.035 1 82.44 78 ASP A N 1
ATOM 621 C CA . ASP A 1 78 ? -6.918 -13.148 3.85 1 82.44 78 ASP A CA 1
ATOM 622 C C . ASP A 1 78 ? -6.719 -13.461 2.367 1 82.44 78 ASP A C 1
ATOM 624 O O . ASP A 1 78 ? -5.961 -14.367 2.014 1 82.44 78 ASP A O 1
ATOM 628 N N . THR A 1 79 ? -7.418 -12.727 1.577 1 84.12 79 THR A N 1
ATOM 629 C CA . THR A 1 79 ? -7.34 -12.992 0.144 1 84.12 79 THR A CA 1
ATOM 630 C C . THR A 1 79 ? -5.996 -12.539 -0.417 1 84.12 79 THR A C 1
ATOM 632 O O . THR A 1 79 ? -5.617 -12.914 -1.527 1 84.12 79 THR A O 1
ATOM 635 N N . PHE A 1 80 ? -5.316 -11.75 0.399 1 87.62 80 PHE A N 1
ATOM 636 C CA . PHE A 1 80 ? -3.941 -11.438 0.029 1 87.62 80 PHE A CA 1
ATOM 637 C C . PHE A 1 80 ? -3.064 -12.68 0.103 1 87.62 80 PHE A C 1
ATOM 639 O O . PHE A 1 80 ? -1.959 -12.703 -0.441 1 87.62 80 PHE A O 1
ATOM 646 N N . MET A 1 81 ? -3.533 -13.672 0.824 1 85.19 81 MET A N 1
ATOM 647 C CA . MET A 1 81 ? -2.859 -14.961 0.959 1 85.19 81 MET A CA 1
ATOM 648 C C . MET A 1 81 ? -1.488 -14.789 1.607 1 85.19 81 MET A C 1
ATOM 650 O O . MET A 1 81 ? -0.521 -15.438 1.202 1 85.19 81 MET A O 1
ATOM 654 N N . LEU A 1 82 ? -1.405 -13.789 2.479 1 79.56 82 LEU A N 1
ATOM 655 C CA . LEU A 1 82 ? -0.145 -13.594 3.186 1 79.56 82 LEU A CA 1
ATOM 656 C C . LEU A 1 82 ? 0.187 -14.812 4.043 1 79.56 82 LEU A C 1
ATOM 658 O O . LEU A 1 82 ? 1.343 -15.242 4.105 1 79.56 82 LEU A O 1
ATOM 662 N N . TYR A 1 83 ? -0.916 -15.297 4.73 1 72.5 83 TYR A N 1
ATOM 663 C CA . TYR A 1 83 ? -0.792 -16.531 5.504 1 72.5 83 TYR A CA 1
ATOM 664 C C . TYR A 1 83 ? -1.506 -17.688 4.809 1 72.5 83 TYR A C 1
ATOM 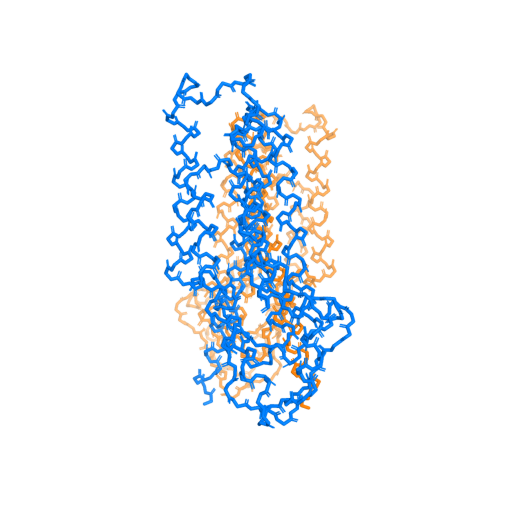666 O O . TYR A 1 83 ? -2.396 -18.312 5.391 1 72.5 83 TYR A O 1
ATOM 674 N N . HIS A 1 84 ? -1.239 -17.828 3.518 1 67.88 84 HIS A N 1
ATOM 675 C CA . HIS A 1 84 ? -1.82 -18.812 2.615 1 67.88 84 HIS A CA 1
ATOM 676 C C . HIS A 1 84 ? -1.994 -20.156 3.312 1 67.88 84 HIS A C 1
ATOM 678 O O . HIS A 1 84 ? -3.102 -20.703 3.361 1 67.88 84 HIS A O 1
ATOM 684 N N . SER A 1 85 ? -0.789 -20.797 3.787 1 78.81 85 SER A N 1
ATOM 685 C CA . SER A 1 85 ? -0.706 -22.062 4.508 1 78.81 85 SER A CA 1
ATOM 686 C C . SER A 1 85 ? 0.633 -22.203 5.227 1 78.81 85 SER A C 1
ATOM 688 O O . SER A 1 85 ? 1.57 -21.438 4.953 1 78.81 85 SER A O 1
ATOM 690 N N . LYS A 1 86 ? 0.608 -22.938 6.199 1 83.5 86 LYS A N 1
ATOM 691 C CA . LYS A 1 86 ? 1.871 -23.203 6.875 1 83.5 86 LYS A CA 1
ATOM 692 C C . LYS A 1 86 ? 2.928 -23.703 5.891 1 83.5 86 LYS A C 1
ATOM 694 O O . LYS A 1 86 ? 4.105 -23.359 6.008 1 83.5 86 LYS A O 1
ATOM 699 N N . GLU A 1 87 ? 2.422 -24.422 4.93 1 83 87 GLU A N 1
ATOM 700 C CA . GLU A 1 87 ? 3.314 -24.969 3.912 1 83 87 GLU A CA 1
ATOM 701 C C . GLU A 1 87 ? 3.924 -23.859 3.062 1 83 87 GLU A C 1
ATOM 703 O O . GLU A 1 87 ? 5.109 -23.891 2.729 1 83 87 GLU A O 1
ATOM 708 N N . TYR A 1 88 ? 3.15 -22.891 2.809 1 85.25 88 TYR A N 1
ATOM 709 C CA . TYR A 1 88 ? 3.627 -21.781 1.99 1 85.25 88 TYR A CA 1
ATOM 710 C C . TYR A 1 88 ? 4.676 -20.969 2.734 1 85.25 88 TYR A C 1
ATOM 712 O O . TYR A 1 88 ? 5.707 -20.594 2.162 1 85.25 88 TYR A O 1
ATOM 720 N N . ILE A 1 89 ? 4.453 -20.703 3.986 1 89.12 89 ILE A N 1
ATOM 721 C CA . ILE A 1 89 ? 5.375 -19.938 4.805 1 89.12 89 ILE A CA 1
ATOM 722 C C . ILE A 1 89 ? 6.695 -20.688 4.953 1 89.12 89 ILE A C 1
ATOM 724 O O . ILE A 1 89 ? 7.77 -20.094 4.824 1 89.12 89 ILE A O 1
ATOM 728 N N . LEU A 1 90 ? 6.57 -21.953 5.191 1 89.62 90 LEU A N 1
ATOM 729 C CA . LEU A 1 90 ? 7.762 -22.766 5.348 1 89.62 90 LEU A CA 1
ATOM 730 C C . LEU A 1 90 ? 8.57 -22.812 4.055 1 89.62 90 LEU A C 1
ATOM 732 O O . LEU A 1 90 ? 9.797 -22.688 4.078 1 89.62 90 LEU A O 1
ATOM 736 N N . ALA A 1 91 ? 7.879 -22.984 2.99 1 90.81 91 ALA A N 1
ATOM 737 C CA . ALA A 1 91 ? 8.547 -23.062 1.691 1 90.81 91 ALA A CA 1
ATOM 738 C C . ALA A 1 91 ? 9.25 -21.75 1.357 1 90.81 91 ALA A C 1
ATOM 740 O O . ALA A 1 91 ? 10.406 -21.75 0.937 1 90.81 91 ALA A O 1
ATOM 741 N N . THR A 1 92 ? 8.57 -20.656 1.558 1 92.12 92 THR A N 1
ATOM 742 C CA . THR A 1 92 ? 9.141 -19.344 1.248 1 92.12 92 THR A CA 1
ATOM 743 C C . THR A 1 92 ? 10.328 -19.047 2.162 1 92.12 92 THR A C 1
ATOM 745 O O . THR A 1 92 ? 11.352 -18.547 1.707 1 92.12 92 THR A O 1
ATOM 748 N N . THR A 1 93 ? 10.164 -19.375 3.4 1 94.44 93 THR A N 1
ATOM 749 C CA . THR A 1 93 ? 11.25 -19.156 4.352 1 94.44 93 THR A CA 1
ATOM 750 C C . THR A 1 93 ? 12.469 -20 3.98 1 94.44 93 THR A C 1
ATOM 752 O O . THR A 1 93 ? 13.594 -19.516 4.012 1 94.44 93 THR A O 1
ATOM 755 N N . ALA A 1 94 ? 12.188 -21.219 3.65 1 95.38 94 ALA A N 1
ATOM 756 C CA . ALA A 1 94 ? 13.281 -22.109 3.254 1 95.38 94 ALA A CA 1
ATOM 757 C C . ALA A 1 94 ? 14.016 -21.562 2.033 1 95.38 94 ALA A C 1
ATOM 759 O O . ALA A 1 94 ? 15.242 -21.641 1.955 1 95.38 94 ALA A O 1
ATOM 760 N N . ALA A 1 95 ? 13.32 -21.062 1.095 1 96.44 95 ALA A N 1
ATOM 761 C CA . ALA A 1 95 ? 13.922 -20.5 -0.109 1 96.44 95 ALA A CA 1
ATOM 762 C C . ALA A 1 95 ? 14.82 -19.312 0.235 1 96.44 95 ALA A C 1
ATOM 764 O O . ALA A 1 95 ? 15.938 -19.219 -0.275 1 96.44 95 ALA A O 1
ATOM 765 N N . TRP A 1 96 ? 14.336 -18.469 1.158 1 96.5 96 TRP A N 1
ATOM 766 C CA . TRP A 1 96 ? 15.109 -17.297 1.57 1 96.5 96 TRP A CA 1
ATOM 767 C C . TRP A 1 96 ? 16.359 -17.719 2.33 1 96.5 96 TRP A C 1
ATOM 769 O O . TRP A 1 96 ? 17.438 -17.156 2.119 1 96.5 96 TRP A O 1
ATOM 779 N N . VAL A 1 97 ? 16.156 -18.656 3.201 1 96.44 97 VAL A N 1
ATOM 780 C CA . VAL A 1 97 ? 17.281 -19.125 4.012 1 96.44 97 VAL A CA 1
ATOM 781 C C . VAL A 1 97 ? 18.359 -19.703 3.109 1 96.44 97 VAL A C 1
ATOM 783 O O . VAL A 1 97 ? 19.547 -19.359 3.229 1 96.44 97 VAL A O 1
ATOM 786 N N . GLU A 1 98 ? 17.969 -20.609 2.205 1 95.81 98 GLU A N 1
ATOM 787 C CA . GLU A 1 98 ? 18.953 -21.203 1.297 1 95.81 98 GLU A CA 1
ATOM 788 C C . GLU A 1 98 ? 19.656 -20.125 0.474 1 95.81 98 GLU A C 1
ATOM 790 O O . GLU A 1 98 ? 20.875 -20.125 0.351 1 95.81 98 GLU A O 1
ATOM 795 N N . PHE A 1 99 ? 18.938 -19.219 -0.051 1 96.38 99 PHE A N 1
ATOM 796 C CA . PHE A 1 99 ? 19.469 -18.141 -0.883 1 96.38 99 PHE A CA 1
ATOM 797 C C . PHE A 1 99 ? 20.469 -17.297 -0.106 1 96.38 99 PHE A C 1
ATOM 799 O O . PHE A 1 99 ? 21.594 -17.062 -0.575 1 96.38 99 PHE A O 1
ATOM 806 N N . LEU A 1 100 ? 20.062 -16.875 1.106 1 95.62 100 LEU A N 1
ATOM 807 C CA . LEU A 1 100 ? 20.906 -15.992 1.907 1 95.62 100 LEU A CA 1
ATOM 808 C C . LEU A 1 100 ? 22.156 -16.719 2.381 1 95.62 100 LEU A C 1
ATOM 810 O O . LEU A 1 100 ? 23.25 -16.125 2.42 1 95.62 100 LEU A O 1
ATOM 814 N N . VAL A 1 101 ? 21.938 -17.984 2.758 1 93.38 101 VAL A N 1
ATOM 815 C CA . VAL A 1 101 ? 23.094 -18.766 3.186 1 93.38 101 VAL A CA 1
ATOM 816 C C . VAL A 1 101 ? 24.078 -18.906 2.025 1 93.38 101 VAL A C 1
ATOM 818 O O . VAL A 1 101 ? 25.281 -18.734 2.201 1 93.38 101 VAL A O 1
ATOM 821 N N . GLU A 1 102 ? 23.609 -19.219 0.875 1 91.19 102 GLU A N 1
ATOM 822 C CA . GLU A 1 102 ? 24.453 -19.391 -0.303 1 91.19 102 GLU A CA 1
ATOM 823 C C . GLU A 1 102 ? 25.109 -18.062 -0.693 1 91.19 102 GLU A C 1
ATOM 825 O O . GLU A 1 102 ? 26.297 -18.016 -1.015 1 91.19 102 GLU A O 1
ATOM 830 N N . TRP A 1 103 ? 24.375 -16.984 -0.664 1 90.81 103 TRP A N 1
ATOM 831 C CA . TRP A 1 103 ? 24.828 -15.672 -1.092 1 90.81 103 TRP A CA 1
ATOM 832 C C . TRP A 1 103 ? 25.844 -15.102 -0.112 1 90.81 103 TRP A C 1
ATOM 834 O O . TRP A 1 103 ? 26.906 -14.602 -0.521 1 90.81 103 TRP A O 1
ATOM 844 N N . LEU A 1 104 ? 25.609 -15.297 1.188 1 90 104 LEU A N 1
ATOM 845 C CA . LEU A 1 104 ? 26.375 -14.539 2.166 1 90 104 LEU A CA 1
ATOM 846 C C . LEU A 1 104 ? 27.453 -15.414 2.812 1 90 104 LEU A C 1
ATOM 848 O O . LEU A 1 104 ? 28.484 -14.914 3.27 1 90 104 LEU A O 1
ATOM 852 N N . PHE A 1 105 ? 27.266 -16.781 2.797 1 89.44 105 PHE A N 1
ATOM 853 C CA . PHE A 1 105 ? 28.141 -17.562 3.648 1 89.44 105 PHE A CA 1
ATOM 854 C C . PHE A 1 105 ? 28.906 -18.594 2.826 1 89.44 105 PHE A C 1
ATOM 856 O O . PHE A 1 105 ? 29.969 -19.062 3.242 1 89.44 105 PHE A O 1
ATOM 863 N N . ILE A 1 106 ? 28.438 -19.031 1.732 1 87.38 106 ILE A N 1
ATOM 864 C CA . ILE A 1 106 ? 29.125 -20.078 0.963 1 87.38 106 ILE A CA 1
ATOM 865 C C . ILE A 1 106 ? 30.188 -19.438 0.075 1 87.38 106 ILE A C 1
ATOM 867 O O . ILE A 1 106 ? 29.891 -18.594 -0.767 1 87.38 106 ILE A O 1
ATOM 871 N N . PRO A 1 107 ? 31.359 -19.828 0.296 1 87.06 107 PRO A N 1
ATOM 872 C CA . PRO A 1 107 ? 32.438 -19.25 -0.504 1 87.06 107 PRO A CA 1
ATOM 873 C C . PRO A 1 107 ? 32.406 -19.688 -1.969 1 87.06 107 PRO A C 1
ATOM 875 O O . PRO A 1 107 ? 31.766 -20.703 -2.295 1 87.06 107 PRO A O 1
ATOM 878 N N . GLU A 1 108 ? 32.938 -18.953 -2.844 1 83.25 108 GLU A N 1
ATOM 879 C CA . GLU A 1 108 ? 32.938 -19.172 -4.289 1 83.25 108 GLU A CA 1
ATOM 880 C C . GLU A 1 108 ? 33.531 -20.531 -4.645 1 83.25 108 GLU A C 1
ATOM 882 O O . GLU A 1 108 ? 33.094 -21.156 -5.613 1 83.25 108 GLU A O 1
ATOM 887 N N . SER A 1 109 ? 34.438 -21 -3.865 1 82.44 109 SER A N 1
ATOM 888 C CA . SER A 1 109 ? 35.156 -22.25 -4.148 1 82.44 109 SER A CA 1
ATOM 889 C C . SER A 1 109 ? 34.219 -23.453 -3.984 1 82.44 109 SER A C 1
ATOM 891 O O . SER A 1 109 ? 34.469 -24.516 -4.551 1 82.44 109 SER A O 1
ATOM 893 N N . TRP A 1 110 ? 33.188 -23.234 -3.156 1 81.94 110 TRP A N 1
ATOM 894 C CA . TRP A 1 110 ? 32.25 -24.344 -2.893 1 81.94 110 TRP A CA 1
ATOM 895 C C . TRP A 1 110 ? 31.109 -24.344 -3.906 1 81.94 110 TRP A C 1
ATOM 897 O O . TRP A 1 110 ? 30.375 -25.328 -4 1 81.94 110 TRP A O 1
ATOM 907 N N . LYS A 1 111 ? 31.109 -23.25 -4.613 1 82.62 111 LYS A N 1
ATOM 908 C CA . LYS A 1 111 ? 30.031 -23.156 -5.594 1 82.62 111 LYS A CA 1
ATOM 909 C C . LYS A 1 111 ? 30.422 -23.812 -6.914 1 82.62 111 LYS A C 1
ATOM 911 O O . LYS A 1 111 ? 31.609 -24.078 -7.148 1 82.62 111 LYS A O 1
ATOM 916 N N . ILE A 1 112 ? 29.469 -24.109 -7.664 1 79 112 ILE A N 1
ATOM 917 C CA . ILE A 1 112 ? 29.719 -24.75 -8.961 1 79 112 ILE A CA 1
ATOM 918 C C . ILE A 1 112 ? 30.594 -23.844 -9.82 1 79 112 ILE A C 1
ATOM 920 O O . ILE A 1 112 ? 30.422 -22.625 -9.844 1 79 112 ILE A O 1
ATOM 924 N N . SER A 1 113 ? 31.516 -24.531 -10.461 1 77.5 113 SER A N 1
ATOM 925 C CA . SER A 1 113 ? 32.469 -23.797 -11.289 1 77.5 113 SER A CA 1
ATOM 926 C C . SER A 1 113 ? 31.75 -23.031 -12.398 1 77.5 113 SER A C 1
ATOM 928 O O . SER A 1 113 ? 30.75 -23.516 -12.953 1 77.5 113 SER A O 1
ATOM 930 N N . LEU A 1 114 ? 32.25 -21.922 -12.695 1 78.38 114 LEU A N 1
ATOM 931 C CA . LEU A 1 114 ? 31.688 -21.078 -13.75 1 78.38 114 LEU A CA 1
ATOM 932 C C . LEU A 1 114 ? 31.797 -21.766 -15.109 1 78.38 114 LEU A C 1
ATOM 934 O O . LEU A 1 114 ? 31.047 -21.453 -16.031 1 78.38 114 LEU A O 1
ATOM 938 N N . ASP A 1 115 ? 32.688 -22.75 -15.148 1 78.75 115 ASP A N 1
ATOM 939 C CA . ASP A 1 115 ? 32.938 -23.469 -16.406 1 78.75 115 ASP A CA 1
ATOM 940 C C . ASP A 1 115 ? 31.953 -24.609 -16.594 1 78.75 115 ASP A C 1
ATOM 942 O O . ASP A 1 115 ? 31.844 -25.172 -17.688 1 78.75 115 ASP A O 1
ATOM 946 N N . SER A 1 116 ? 31.344 -24.922 -15.547 1 83.31 116 SER A N 1
ATOM 947 C CA . SER A 1 116 ? 30.359 -26 -15.633 1 83.31 116 SER A CA 1
ATOM 948 C C . SER A 1 116 ? 29.188 -25.609 -16.516 1 83.31 116 SER A C 1
ATOM 950 O O . SER A 1 116 ? 28.75 -24.453 -16.5 1 83.31 116 SER A O 1
ATOM 952 N N . PRO A 1 117 ? 28.719 -26.562 -17.281 1 78 117 PRO A N 1
ATOM 953 C CA . PRO A 1 117 ? 27.562 -26.281 -18.125 1 78 117 PRO A CA 1
ATOM 954 C C . PRO A 1 117 ? 26.312 -25.922 -17.297 1 78 117 PRO A C 1
ATOM 956 O O . PRO A 1 117 ? 25.391 -25.281 -17.812 1 78 117 PRO A O 1
ATOM 959 N N . TRP A 1 118 ? 26.344 -26.203 -16.062 1 78.69 118 TRP A N 1
ATOM 960 C CA . TRP A 1 118 ? 25.188 -25.984 -15.211 1 78.69 118 TRP A CA 1
ATOM 961 C C . TRP A 1 118 ? 25.297 -24.656 -14.469 1 78.69 118 TRP A C 1
ATOM 963 O O . TRP A 1 118 ? 24.391 -24.281 -13.719 1 78.69 118 TRP A O 1
ATOM 973 N N . SER A 1 119 ? 26.328 -23.984 -14.773 1 79.31 119 SER A N 1
ATOM 974 C CA . SER A 1 119 ? 26.594 -22.75 -14.055 1 79.31 119 SER A CA 1
ATOM 975 C C . SER A 1 119 ? 25.531 -21.703 -14.367 1 79.31 119 SER A C 1
ATOM 977 O O . SER A 1 119 ? 25.141 -20.906 -13.5 1 79.31 119 SER A O 1
ATOM 979 N N . TRP A 1 120 ? 25.031 -21.844 -15.531 1 76.5 120 TRP A N 1
ATOM 980 C CA . TRP A 1 120 ? 24.062 -20.828 -15.93 1 76.5 120 TRP A CA 1
ATOM 981 C C . TRP A 1 120 ? 22.75 -21.016 -15.188 1 76.5 120 TRP A C 1
ATOM 983 O O . TRP A 1 120 ? 22 -20.062 -14.984 1 76.5 120 TRP A O 1
ATOM 993 N N . LEU A 1 121 ? 22.547 -22.203 -14.648 1 75.56 121 LEU A N 1
ATOM 994 C CA . LEU A 1 121 ? 21.297 -22.5 -13.961 1 75.56 121 LEU A CA 1
ATOM 995 C C . LEU A 1 121 ? 21.469 -22.406 -12.453 1 75.56 121 LEU A C 1
ATOM 997 O O . LEU A 1 121 ? 20.547 -21.969 -11.742 1 75.56 121 LEU A O 1
ATOM 1001 N N . LEU A 1 122 ? 22.688 -22.688 -12.055 1 81.75 122 LEU A N 1
ATOM 1002 C CA . LEU A 1 122 ? 22.844 -22.875 -10.617 1 81.75 122 LEU A CA 1
ATOM 1003 C C . LEU A 1 122 ? 23.688 -21.75 -10.008 1 81.75 122 LEU A C 1
ATOM 1005 O O . LEU A 1 122 ? 23.859 -21.688 -8.789 1 81.75 122 LEU A O 1
ATOM 1009 N N . ARG A 1 123 ? 24.203 -20.938 -10.875 1 87.44 123 ARG A N 1
ATOM 1010 C CA . ARG A 1 123 ? 24.938 -19.781 -10.391 1 87.44 123 ARG A CA 1
ATOM 1011 C C . ARG A 1 123 ? 24.156 -18.5 -10.656 1 87.44 123 ARG A C 1
ATOM 1013 O O . ARG A 1 123 ? 23.547 -18.344 -11.711 1 87.44 123 ARG A O 1
ATOM 1020 N N . LEU A 1 124 ? 24.266 -17.688 -9.672 1 90.75 124 LEU A N 1
ATOM 1021 C CA . LEU A 1 124 ? 23.594 -16.391 -9.812 1 90.75 124 LEU A CA 1
ATOM 1022 C C . LEU A 1 124 ? 24.25 -15.555 -10.898 1 90.75 124 LEU A C 1
ATOM 1024 O O . LEU A 1 124 ? 25.484 -15.391 -10.906 1 90.75 124 LEU A O 1
ATOM 1028 N N . ASN A 1 125 ? 23.562 -15.156 -11.82 1 91.25 125 ASN A N 1
ATOM 1029 C CA . ASN A 1 125 ? 23.969 -14.18 -12.82 1 91.25 125 ASN A CA 1
ATOM 1030 C C . ASN A 1 125 ? 22.797 -13.312 -13.266 1 91.25 125 ASN A C 1
ATOM 1032 O O . ASN A 1 125 ? 21.641 -13.742 -13.195 1 91.25 125 ASN A O 1
ATOM 1036 N N . TYR A 1 126 ? 23.047 -12.141 -13.688 1 94.56 126 TYR A N 1
ATOM 1037 C CA . TYR A 1 126 ? 22 -11.164 -14.008 1 94.56 126 TYR A CA 1
ATOM 1038 C C . TYR A 1 126 ? 21.062 -11.703 -15.086 1 94.56 126 TYR A C 1
ATOM 1040 O O . TYR A 1 126 ? 19.859 -11.508 -15.023 1 94.56 126 TYR A O 1
ATOM 1048 N N . THR A 1 127 ? 21.641 -12.391 -16.062 1 93.12 127 THR A N 1
ATOM 1049 C CA . THR A 1 127 ? 20.875 -12.883 -17.203 1 93.12 127 THR A CA 1
ATOM 1050 C C . THR A 1 127 ? 19.891 -13.961 -16.766 1 93.12 127 THR A C 1
ATOM 1052 O O . THR A 1 127 ? 18.688 -13.875 -17.047 1 93.12 127 THR A O 1
ATOM 1055 N N . THR A 1 128 ? 20.359 -14.938 -16.062 1 93.31 128 THR A N 1
ATOM 1056 C CA . THR A 1 128 ? 19.516 -16.031 -15.625 1 93.31 128 THR A CA 1
ATOM 1057 C C . THR A 1 128 ? 18.438 -15.547 -14.656 1 93.31 128 THR A C 1
ATOM 1059 O O . THR A 1 128 ? 17.281 -15.961 -14.75 1 93.31 128 THR A O 1
ATOM 1062 N N . VAL A 1 129 ? 18.828 -14.641 -13.766 1 96.56 129 VAL A N 1
ATOM 1063 C CA . VAL A 1 129 ? 17.891 -14.086 -12.805 1 96.56 129 VAL A CA 1
ATOM 1064 C C . VAL A 1 129 ? 16.766 -13.359 -13.547 1 96.56 129 VAL A C 1
ATOM 1066 O O . VAL A 1 129 ? 15.586 -13.562 -13.25 1 96.56 129 VAL A O 1
ATOM 1069 N N . THR A 1 130 ? 17.109 -12.602 -14.523 1 97 130 THR A N 1
ATOM 1070 C CA . THR A 1 130 ? 16.141 -11.812 -15.266 1 97 130 THR A CA 1
ATOM 1071 C C . THR A 1 130 ? 15.219 -12.719 -16.078 1 97 130 THR A C 1
ATOM 1073 O O . THR A 1 130 ? 14 -12.531 -16.078 1 97 130 THR A O 1
ATOM 1076 N N . ILE A 1 131 ? 15.773 -13.703 -16.734 1 96.19 131 ILE A N 1
ATOM 1077 C CA . ILE A 1 131 ? 14.984 -14.625 -17.547 1 96.19 131 ILE A CA 1
ATOM 1078 C C . ILE A 1 131 ? 14.016 -15.391 -16.656 1 96.19 131 ILE A C 1
ATOM 1080 O O . ILE A 1 131 ? 12.828 -15.508 -16.969 1 96.19 131 ILE A O 1
ATOM 1084 N N . ALA A 1 132 ? 14.562 -15.938 -15.57 1 97.31 132 ALA A N 1
ATOM 1085 C CA . ALA A 1 132 ? 13.727 -16.688 -14.633 1 97.31 132 ALA A CA 1
ATOM 1086 C C . ALA A 1 132 ? 12.625 -15.805 -14.062 1 97.31 132 ALA A C 1
ATOM 1088 O O . ALA A 1 132 ? 11.5 -16.266 -13.852 1 97.31 132 ALA A O 1
ATOM 1089 N N . ALA A 1 133 ? 12.914 -14.586 -13.805 1 97.88 133 ALA A N 1
ATOM 1090 C CA . ALA A 1 133 ? 11.922 -13.648 -13.289 1 97.88 133 ALA A CA 1
ATOM 1091 C C . ALA A 1 133 ? 10.82 -13.398 -14.312 1 97.88 133 ALA A C 1
ATOM 1093 O O . ALA A 1 133 ? 9.633 -13.383 -13.969 1 97.88 133 ALA A O 1
ATOM 1094 N N . VAL A 1 134 ? 11.211 -13.141 -15.531 1 97.88 134 VAL A N 1
ATOM 1095 C CA . VAL A 1 134 ? 10.242 -12.914 -16.594 1 97.88 134 VAL A CA 1
ATOM 1096 C C . VAL A 1 134 ? 9.336 -14.133 -16.75 1 97.88 134 VAL A C 1
ATOM 1098 O O . VAL A 1 134 ? 8.117 -13.992 -16.844 1 97.88 134 VAL A O 1
ATOM 1101 N N . LEU A 1 135 ? 9.914 -15.297 -16.719 1 97.75 135 LEU A N 1
ATOM 1102 C CA . LEU A 1 135 ? 9.125 -16.516 -16.812 1 97.75 135 LEU A CA 1
ATOM 1103 C C . LEU A 1 135 ? 8.188 -16.656 -15.625 1 97.75 135 LEU A C 1
ATOM 1105 O O . LEU A 1 135 ? 7.031 -17.062 -15.781 1 97.75 135 LEU A O 1
ATOM 1109 N N . THR A 1 136 ? 8.719 -16.375 -14.453 1 98.12 136 THR A N 1
ATOM 1110 C CA . THR A 1 136 ? 7.895 -16.422 -13.25 1 98.12 136 THR A CA 1
ATOM 1111 C C . THR A 1 136 ? 6.656 -15.539 -13.406 1 98.12 136 THR A C 1
ATOM 1113 O O . THR A 1 136 ? 5.543 -15.969 -13.109 1 98.12 136 THR A O 1
ATOM 1116 N N . VAL A 1 137 ? 6.836 -14.367 -13.945 1 98.19 137 VAL A N 1
ATOM 1117 C CA . VAL A 1 137 ? 5.75 -13.406 -14.117 1 98.19 137 VAL A CA 1
ATOM 1118 C C . VAL A 1 137 ? 4.793 -13.898 -15.203 1 98.19 137 VAL A C 1
ATOM 1120 O O . VAL A 1 137 ? 3.574 -13.828 -15.039 1 98.19 137 VAL A O 1
ATOM 1123 N N . VAL A 1 138 ? 5.312 -14.391 -16.266 1 97.69 138 VAL A N 1
ATOM 1124 C CA . VAL A 1 138 ? 4.504 -14.867 -17.391 1 97.69 138 VAL A CA 1
ATOM 1125 C C . VAL A 1 138 ? 3.609 -16.016 -16.922 1 97.69 138 VAL A C 1
ATOM 1127 O O . VAL A 1 138 ? 2.4 -16 -17.172 1 97.69 138 VAL A O 1
ATOM 1130 N N . PHE A 1 139 ? 4.172 -16.969 -16.266 1 98.06 139 PHE A N 1
ATOM 1131 C CA . PHE A 1 139 ? 3.389 -18.125 -15.828 1 98.06 139 PHE A CA 1
ATOM 1132 C C . PHE A 1 139 ? 2.369 -17.703 -14.773 1 98.06 139 PHE A C 1
ATOM 1134 O O . PHE A 1 139 ? 1.265 -18.25 -14.719 1 98.06 139 PHE A O 1
ATOM 1141 N N . TYR A 1 140 ? 2.752 -16.781 -13.961 1 97.56 140 TYR A N 1
ATOM 1142 C CA . TYR A 1 140 ? 1.78 -16.281 -12.992 1 97.56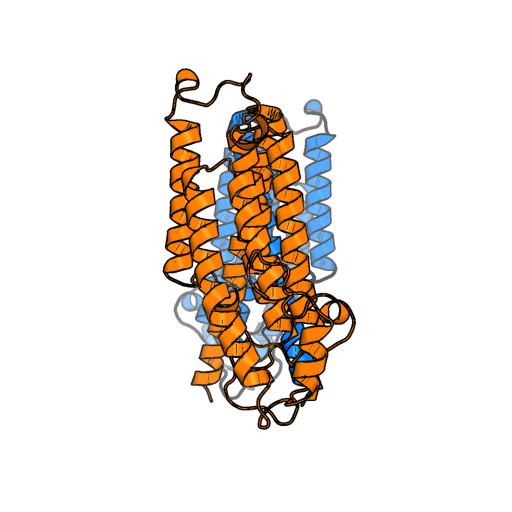 140 TYR A CA 1
ATOM 1143 C C . TYR A 1 140 ? 0.601 -15.617 -13.68 1 97.56 140 TYR A C 1
ATOM 1145 O O . TYR A 1 140 ? -0.544 -15.758 -13.25 1 97.56 140 TYR A O 1
ATOM 1153 N N . PHE A 1 141 ? 0.862 -14.891 -14.742 1 97.25 141 PHE A N 1
ATOM 1154 C CA . PHE A 1 141 ? -0.221 -14.219 -15.445 1 97.25 141 PHE A CA 1
ATOM 1155 C C . PHE A 1 141 ? -1.103 -15.227 -16.172 1 97.25 141 PHE A C 1
ATOM 1157 O O . PHE A 1 141 ? -2.273 -14.953 -16.438 1 97.25 141 PHE A O 1
ATOM 1164 N N . VAL A 1 142 ? -0.575 -16.391 -16.5 1 97.19 142 VAL A N 1
ATOM 1165 C CA . VAL A 1 142 ? -1.421 -17.469 -16.984 1 97.19 142 VAL A CA 1
ATOM 1166 C C . VAL A 1 142 ? -2.436 -17.859 -15.914 1 97.19 142 VAL A C 1
ATOM 1168 O O . VAL A 1 142 ? -3.619 -18.047 -16.203 1 97.19 142 VAL A O 1
ATOM 1171 N N . ARG A 1 143 ? -1.947 -17.953 -14.695 1 96.81 143 ARG A N 1
ATOM 1172 C CA . ARG A 1 143 ? -2.834 -18.25 -13.578 1 96.81 143 ARG A CA 1
ATOM 1173 C C . ARG A 1 143 ? -3.914 -17.188 -13.43 1 96.81 143 ARG A C 1
ATOM 1175 O O . ARG A 1 143 ? -5.102 -17.5 -13.367 1 96.81 143 ARG A O 1
ATOM 1182 N N . VAL A 1 144 ? -3.467 -15.977 -13.445 1 96 144 VAL A N 1
ATOM 1183 C CA . VAL A 1 144 ? -4.395 -14.867 -13.281 1 96 144 VAL A CA 1
ATOM 1184 C C . VAL A 1 144 ? -5.395 -14.844 -14.43 1 96 144 VAL A C 1
ATOM 1186 O O . VAL A 1 144 ? -6.598 -14.672 -14.219 1 96 144 VAL A O 1
ATOM 1189 N N . GLY A 1 145 ? -4.859 -15.039 -15.625 1 96.25 145 GLY A N 1
ATOM 1190 C CA . GLY A 1 145 ? -5.727 -15.094 -16.797 1 96.25 145 GLY A CA 1
ATOM 1191 C C . GLY A 1 145 ? -6.758 -16.203 -16.719 1 96.25 145 GLY A C 1
ATOM 1192 O O . GLY A 1 145 ? -7.906 -16.016 -17.125 1 96.25 145 GLY A O 1
ATOM 1193 N N . GLY A 1 146 ? -6.371 -17.344 -16.25 1 96.38 146 GLY A N 1
ATOM 1194 C CA . GLY A 1 146 ? -7.297 -18.453 -16.062 1 96.38 146 GLY A CA 1
ATOM 1195 C C . GLY A 1 146 ? -8.391 -18.141 -15.062 1 96.38 146 GLY A C 1
ATOM 1196 O O . GLY A 1 146 ? -9.57 -18.422 -15.305 1 96.38 146 GLY A O 1
ATOM 1197 N N . MET A 1 147 ? -8.008 -17.547 -13.992 1 94.44 147 MET A N 1
ATOM 1198 C CA . MET A 1 147 ? -8.969 -17.219 -12.945 1 94.44 147 MET A CA 1
ATOM 1199 C C . MET A 1 147 ? -9.984 -16.188 -13.445 1 94.44 147 MET A C 1
ATOM 1201 O O . MET A 1 147 ? -11.188 -16.359 -13.258 1 94.44 147 MET A O 1
ATOM 1205 N N . LEU A 1 148 ? -9.469 -15.219 -14.109 1 93.19 148 LEU A N 1
ATOM 1206 C CA . LEU A 1 148 ? -10.344 -14.141 -14.57 1 93.19 148 LEU A CA 1
ATOM 1207 C C . LEU A 1 148 ? -11.266 -14.633 -15.688 1 93.19 148 LEU A C 1
ATOM 1209 O O . LEU A 1 148 ? -12.438 -14.258 -15.727 1 93.19 148 LEU A O 1
ATOM 1213 N N . HIS A 1 149 ? -10.734 -15.453 -16.547 1 94.56 149 HIS A N 1
ATOM 1214 C CA . HIS A 1 149 ? -11.523 -15.977 -17.656 1 94.56 149 HIS A CA 1
ATOM 1215 C C . HIS A 1 149 ? -12.633 -16.891 -17.156 1 94.56 149 HIS A C 1
ATOM 1217 O O . HIS A 1 149 ? -13.742 -16.891 -17.688 1 94.56 149 HIS A O 1
ATOM 1223 N N . CYS A 1 150 ? -12.383 -17.625 -16.109 1 92.31 150 CYS A N 1
ATOM 1224 C CA . CYS A 1 150 ? -13.352 -18.531 -15.539 1 92.31 150 CYS A CA 1
ATOM 1225 C C . CYS A 1 150 ? -14.445 -17.781 -14.789 1 92.31 150 CYS A C 1
ATOM 1227 O O . CYS A 1 150 ? -15.562 -18.266 -14.648 1 92.31 150 CYS A O 1
ATOM 1229 N N . GLY A 1 151 ? -14.023 -16.609 -14.297 1 89 151 GLY A N 1
ATOM 1230 C CA . GLY A 1 151 ? -14.984 -15.727 -13.648 1 89 151 GLY A CA 1
ATOM 1231 C C . GLY A 1 151 ? -15.594 -16.312 -12.398 1 89 151 GLY A C 1
ATOM 1232 O O . GLY A 1 151 ? -14.867 -16.797 -11.516 1 89 151 GLY A O 1
ATOM 1233 N N . SER A 1 152 ? -16.938 -16.328 -12.391 1 84.56 152 SER A N 1
ATOM 1234 C CA . SER A 1 152 ? -17.656 -16.797 -11.211 1 84.56 152 SER A CA 1
ATOM 1235 C C . SER A 1 152 ? -17.609 -18.328 -11.117 1 84.56 152 SER A C 1
ATOM 1237 O O . SER A 1 152 ? -17.953 -18.906 -10.078 1 84.56 152 SER A O 1
ATOM 1239 N N . ASN A 1 153 ? -17.219 -18.891 -12.148 1 88.12 153 ASN A N 1
ATOM 1240 C CA . ASN A 1 153 ? -17.125 -20.359 -12.156 1 88.12 153 ASN A CA 1
ATOM 1241 C C . ASN A 1 153 ? -15.844 -20.844 -11.508 1 88.12 153 ASN A C 1
ATOM 1243 O O . ASN A 1 153 ? -15.664 -22.047 -11.305 1 88.12 153 ASN A O 1
ATOM 1247 N N . PHE A 1 154 ? -15.008 -19.875 -11.141 1 87.94 154 PHE A N 1
ATOM 1248 C CA . PHE A 1 154 ? -13.734 -20.219 -10.523 1 87.94 154 PHE A CA 1
ATOM 1249 C C . PHE A 1 154 ? -13.875 -20.297 -9.008 1 87.94 154 PHE A C 1
ATOM 1251 O O . PHE A 1 154 ? -14.562 -19.469 -8.398 1 87.94 154 PHE A O 1
ATOM 1258 N N . SER A 1 155 ? -13.195 -21.328 -8.391 1 81.44 155 SER A N 1
ATOM 1259 C CA . SER A 1 155 ? -13.125 -21.469 -6.941 1 81.44 155 SER A CA 1
ATOM 1260 C C . SER A 1 155 ? -11.773 -22.016 -6.504 1 81.44 155 SER A C 1
ATOM 1262 O O . SER A 1 155 ? -11.227 -22.906 -7.145 1 81.44 155 SER A O 1
ATOM 1264 N N . LEU A 1 156 ? -11.305 -21.484 -5.457 1 78.69 156 LEU A N 1
ATOM 1265 C CA . LEU A 1 156 ? -10.039 -21.938 -4.895 1 78.69 156 LEU A CA 1
ATOM 1266 C C . LEU A 1 156 ? -10.227 -23.266 -4.156 1 78.69 156 LEU A C 1
ATOM 1268 O O . LEU A 1 156 ? -9.266 -24.016 -3.961 1 78.69 156 LEU A O 1
ATOM 1272 N N . ILE A 1 157 ? -11.383 -23.359 -3.75 1 78.69 157 ILE A N 1
ATOM 1273 C CA . ILE A 1 157 ? -11.719 -24.594 -3.049 1 78.69 157 ILE A CA 1
ATOM 1274 C C . ILE A 1 157 ? -12.516 -25.516 -3.971 1 78.69 157 ILE A C 1
ATOM 1276 O O . ILE A 1 157 ? -13.406 -25.062 -4.695 1 78.69 157 ILE A O 1
ATOM 1280 N N . ILE A 1 158 ? -12.25 -26.734 -3.877 1 84.19 158 ILE A N 1
ATOM 1281 C CA . ILE A 1 158 ? -12.977 -27.703 -4.695 1 84.19 158 ILE A CA 1
ATOM 1282 C C . ILE A 1 158 ? -14.43 -27.781 -4.238 1 84.19 158 ILE A C 1
ATOM 1284 O O . ILE A 1 158 ? -14.703 -28 -3.057 1 84.19 158 ILE A O 1
ATOM 1288 N N . GLU A 1 159 ? -15.219 -27.531 -5.195 1 84.94 159 GLU A N 1
ATOM 1289 C CA . GLU A 1 159 ? -16.641 -27.594 -4.902 1 84.94 159 GLU A CA 1
ATOM 1290 C C . GLU A 1 159 ? -17.188 -29 -5.121 1 84.94 159 GLU A C 1
ATOM 1292 O O . GLU A 1 159 ? -17.016 -29.578 -6.195 1 84.94 159 GLU A O 1
ATOM 1297 N N . HIS A 1 160 ? -17.844 -29.484 -4.129 1 87.94 160 HIS A N 1
ATOM 1298 C CA . HIS A 1 160 ? -18.344 -30.859 -4.188 1 87.94 160 HIS A CA 1
ATOM 1299 C C . HIS A 1 160 ? -19.781 -30.906 -4.668 1 87.94 160 HIS A C 1
ATOM 1301 O O . HIS A 1 160 ? -20.312 -31.969 -4.98 1 87.94 160 HIS A O 1
ATOM 1307 N N . GLU A 1 161 ? -20.359 -29.797 -4.715 1 87.19 161 GLU A N 1
ATOM 1308 C CA . GLU A 1 161 ? -21.703 -29.656 -5.25 1 87.19 161 GLU A CA 1
ATOM 1309 C C . GLU A 1 161 ? -21.766 -28.594 -6.352 1 87.19 161 GLU A C 1
ATOM 1311 O O . GLU A 1 161 ? -21.172 -27.516 -6.211 1 87.19 161 GLU A O 1
ATOM 1316 N N . ARG A 1 162 ? -22.469 -29 -7.359 1 85.75 162 ARG A N 1
ATOM 1317 C CA . ARG A 1 162 ? -22.562 -28.062 -8.477 1 85.75 162 ARG A CA 1
ATOM 1318 C C . ARG A 1 162 ? -23.562 -26.953 -8.18 1 85.75 162 ARG A C 1
ATOM 1320 O O . ARG A 1 162 ? -24.719 -27.234 -7.852 1 85.75 162 ARG A O 1
ATOM 1327 N N . ARG A 1 163 ? -23.062 -25.812 -8.438 1 81.5 163 ARG A N 1
ATOM 1328 C CA . ARG A 1 163 ? -23.969 -24.672 -8.297 1 81.5 163 ARG A CA 1
ATOM 1329 C C . ARG A 1 163 ? -24.891 -24.547 -9.5 1 81.5 163 ARG A C 1
ATOM 1331 O O . ARG A 1 163 ? -24.547 -24.984 -10.602 1 81.5 163 ARG A O 1
ATOM 1338 N N . SER A 1 164 ? -25.953 -23.922 -9.32 1 86 164 SER A N 1
ATOM 1339 C CA . SER A 1 164 ? -26.922 -23.781 -10.398 1 86 164 SER A CA 1
ATOM 1340 C C . SER A 1 164 ? -26.375 -22.938 -11.547 1 86 164 SER A C 1
ATOM 1342 O O . SER A 1 164 ? -26.672 -23.203 -12.711 1 86 164 SER A O 1
ATOM 1344 N N . ASN A 1 165 ? -25.516 -22.094 -11.258 1 87 165 ASN A N 1
ATOM 1345 C CA . ASN A 1 165 ? -25 -21.188 -12.273 1 87 165 ASN A CA 1
ATOM 1346 C C . ASN A 1 165 ? -23.609 -21.609 -12.758 1 87 165 ASN A C 1
ATOM 1348 O O . ASN A 1 165 ? -22.953 -20.875 -13.508 1 87 165 ASN A O 1
ATOM 1352 N N . HIS A 1 166 ? -23.266 -22.719 -12.336 1 89.75 166 HIS A N 1
ATOM 1353 C CA . HIS A 1 166 ? -21.938 -23.203 -12.703 1 89.75 166 HIS A CA 1
ATOM 1354 C C . HIS A 1 166 ? -21.922 -23.703 -14.141 1 89.75 166 HIS A C 1
ATOM 1356 O O . HIS A 1 166 ? -22.672 -24.609 -14.508 1 89.75 166 HIS A O 1
ATOM 1362 N N . VAL A 1 167 ? -21.125 -23.109 -14.984 1 92.25 167 VAL A N 1
ATOM 1363 C CA . VAL A 1 167 ? -21.016 -23.484 -16.391 1 92.25 167 VAL A CA 1
ATOM 1364 C C . VAL A 1 167 ? -19.594 -23.938 -16.688 1 92.25 167 VAL A C 1
ATOM 1366 O O . VAL A 1 167 ? -18.625 -23.359 -16.156 1 92.25 167 VAL A O 1
ATOM 1369 N N . LEU A 1 168 ? -19.5 -24.906 -17.516 1 94.56 168 LEU A N 1
ATOM 1370 C CA . LEU A 1 168 ? -18.188 -25.375 -17.953 1 94.56 168 LEU A CA 1
ATOM 1371 C C . LEU A 1 168 ? -17.578 -24.375 -18.938 1 94.56 168 LEU A C 1
ATOM 1373 O O . LEU A 1 168 ? -18.109 -24.172 -20.031 1 94.56 168 LEU A O 1
ATOM 1377 N N . VAL A 1 169 ? -16.516 -23.781 -18.594 1 95.5 169 VAL A N 1
ATOM 1378 C CA . VAL A 1 169 ? -15.82 -22.812 -19.438 1 95.5 169 VAL A CA 1
ATOM 1379 C C . VAL A 1 169 ? -14.812 -23.531 -20.328 1 95.5 169 VAL A C 1
ATOM 1381 O O . VAL A 1 169 ? -13.852 -24.125 -19.828 1 95.5 169 VAL A O 1
ATOM 1384 N N . GLU A 1 170 ? -14.977 -23.469 -21.609 1 96.5 170 GLU A N 1
ATOM 1385 C CA . GLU A 1 170 ? -14.141 -24.266 -22.516 1 96.5 170 GLU A CA 1
ATOM 1386 C C . GLU A 1 170 ? -13.547 -23.406 -23.625 1 96.5 170 GLU A C 1
ATOM 1388 O O . GLU A 1 170 ? -13.047 -23.922 -24.625 1 96.5 170 GLU A O 1
ATOM 1393 N N . ASP A 1 171 ? -13.578 -22.125 -23.484 1 96.38 171 ASP A N 1
ATOM 1394 C CA . ASP A 1 171 ? -13.07 -21.219 -24.516 1 96.38 171 ASP A CA 1
ATOM 1395 C C . ASP A 1 171 ? -11.867 -20.422 -23.984 1 96.38 171 ASP A C 1
ATOM 1397 O O . ASP A 1 171 ? -11.445 -20.609 -22.844 1 96.38 171 ASP A O 1
ATOM 1401 N N . GLY A 1 172 ? -11.195 -19.625 -24.938 1 96.31 172 GLY A N 1
ATOM 1402 C CA . GLY A 1 172 ? -10.023 -18.875 -24.531 1 96.31 172 GLY A CA 1
ATOM 1403 C C . GLY A 1 172 ? -8.875 -19.75 -24.078 1 96.31 172 GLY A C 1
ATOM 1404 O O . GLY A 1 172 ? -8.477 -20.688 -24.781 1 96.31 172 GLY A O 1
ATOM 1405 N N . ILE A 1 173 ? -8.406 -19.406 -22.891 1 97.19 173 ILE A N 1
ATOM 1406 C CA . ILE A 1 173 ? -7.262 -20.141 -22.375 1 97.19 173 ILE A CA 1
ATOM 1407 C C . ILE A 1 173 ? -7.691 -21.562 -22.016 1 97.19 173 ILE A C 1
ATOM 1409 O O . ILE A 1 173 ? -6.883 -22.5 -22.078 1 97.19 173 ILE A O 1
ATOM 1413 N N . TYR A 1 174 ? -8.945 -21.766 -21.766 1 97.12 174 TYR A N 1
ATOM 1414 C CA . TYR A 1 174 ? -9.469 -23.062 -21.359 1 97.12 174 TYR A CA 1
ATOM 1415 C C . TYR A 1 174 ? -9.664 -23.969 -22.578 1 97.12 174 TYR A C 1
ATOM 1417 O O . TYR A 1 174 ? -9.883 -25.172 -22.422 1 97.12 174 TYR A O 1
ATOM 1425 N N . ALA A 1 175 ? -9.602 -23.406 -23.719 1 97.44 175 ALA A N 1
ATOM 1426 C CA . ALA A 1 175 ? -9.656 -24.234 -24.922 1 97.44 175 ALA A CA 1
ATOM 1427 C C . ALA A 1 175 ? -8.383 -25.047 -25.094 1 97.44 175 ALA A C 1
ATOM 1429 O O . ALA A 1 175 ? -8.367 -26.031 -25.828 1 97.44 175 ALA A O 1
ATOM 1430 N N . VAL A 1 176 ? -7.348 -24.625 -24.438 1 97.19 176 VAL A N 1
ATOM 1431 C CA . VAL A 1 176 ? -6.055 -25.281 -24.562 1 97.19 176 VAL A CA 1
ATOM 1432 C C . VAL A 1 176 ? -5.672 -25.938 -23.25 1 97.19 176 VAL A C 1
ATOM 1434 O O . VAL A 1 176 ? -5.336 -27.125 -23.203 1 97.19 176 VAL A O 1
ATOM 1437 N N . LEU A 1 177 ? -5.758 -25.156 -22.109 1 97.56 177 LEU A N 1
ATOM 1438 C CA . LEU A 1 177 ? -5.406 -25.625 -20.781 1 97.56 177 LEU A CA 1
ATOM 1439 C C . LEU A 1 177 ? -6.656 -25.844 -19.922 1 97.56 177 LEU A C 1
ATOM 1441 O O . LEU A 1 177 ? -7.387 -24.891 -19.641 1 97.56 177 LEU A O 1
ATOM 1445 N N . ARG A 1 178 ? -6.824 -26.984 -19.453 1 96.25 178 ARG A N 1
ATOM 1446 C CA . ARG A 1 178 ? -8.055 -27.234 -18.703 1 96.25 178 ARG A CA 1
ATOM 1447 C C . ARG A 1 178 ? -7.906 -26.781 -17.25 1 96.25 178 ARG A C 1
ATOM 1449 O O . ARG A 1 178 ? -8.898 -26.516 -16.578 1 96.25 178 ARG A O 1
ATOM 1456 N N . HIS A 1 179 ? -6.609 -26.656 -16.766 1 97.19 179 HIS A N 1
ATOM 1457 C CA . HIS A 1 179 ? -6.324 -26.125 -15.438 1 97.19 179 HIS A CA 1
ATOM 1458 C C . HIS A 1 179 ? -5.254 -25.031 -15.5 1 97.19 179 HIS A C 1
ATOM 1460 O O . HIS A 1 179 ? -4.195 -25.156 -14.883 1 97.19 179 HIS A O 1
ATOM 1466 N N . PRO A 1 180 ? -5.496 -23.938 -16.141 1 97.56 180 PRO A N 1
ATOM 1467 C CA . PRO A 1 180 ? -4.484 -22.891 -16.312 1 97.56 180 PRO A CA 1
ATOM 1468 C C . PRO A 1 180 ? -3.99 -22.312 -14.992 1 97.56 180 PRO A C 1
ATOM 1470 O O . PRO A 1 180 ? -2.824 -21.938 -14.883 1 97.56 180 PRO A O 1
ATOM 1473 N N . ALA A 1 181 ? -4.82 -22.203 -13.977 1 96.69 181 ALA A N 1
ATOM 1474 C CA . ALA A 1 181 ? -4.406 -21.656 -12.688 1 96.69 181 ALA A CA 1
ATOM 1475 C C . ALA A 1 181 ? -3.363 -22.547 -12.023 1 96.69 181 ALA A C 1
ATOM 1477 O O . ALA A 1 181 ? -2.381 -22.062 -11.461 1 96.69 181 ALA A O 1
ATOM 1478 N N . TYR A 1 182 ? -3.625 -23.906 -12.094 1 97.06 182 TYR A N 1
ATOM 1479 C CA . TYR A 1 182 ? -2.662 -24.859 -11.539 1 97.06 182 TYR A CA 1
ATOM 1480 C C . TYR A 1 182 ? -1.368 -24.844 -12.344 1 97.06 182 TYR A C 1
ATOM 1482 O O . TYR A 1 182 ? -0.275 -24.906 -11.781 1 97.06 182 TYR A O 1
ATOM 1490 N N . PHE A 1 183 ? -1.512 -24.828 -13.695 1 97.94 183 PHE A N 1
ATOM 1491 C CA . PHE A 1 183 ? -0.371 -24.766 -14.602 1 97.94 183 PHE A CA 1
ATOM 1492 C C . PHE A 1 183 ? 0.517 -23.562 -14.281 1 97.94 183 PHE A C 1
ATOM 1494 O O . PHE A 1 183 ? 1.727 -23.719 -14.102 1 97.94 183 PHE A O 1
ATOM 1501 N N . GLY A 1 184 ? -0.097 -22.391 -14.211 1 98.06 184 GLY A N 1
ATOM 1502 C CA . GLY A 1 184 ? 0.638 -21.172 -13.922 1 98.06 184 GLY A CA 1
ATOM 1503 C C . GLY A 1 184 ? 1.331 -21.203 -12.57 1 98.06 184 GLY A C 1
ATOM 1504 O O . GLY A 1 184 ? 2.488 -20.797 -12.453 1 98.06 184 GLY A O 1
ATOM 1505 N N . PHE A 1 185 ? 0.665 -21.672 -11.562 1 96.81 185 PHE A N 1
ATOM 1506 C CA . PHE A 1 185 ? 1.22 -21.719 -10.211 1 96.81 185 PHE A CA 1
ATOM 1507 C C . PHE A 1 185 ? 2.412 -22.656 -10.141 1 96.81 185 PHE A C 1
ATOM 1509 O O . PHE A 1 185 ? 3.428 -22.344 -9.523 1 96.81 185 PHE A O 1
ATOM 1516 N N . PHE A 1 186 ? 2.268 -23.812 -10.773 1 97.69 186 PHE A N 1
ATOM 1517 C CA . PHE A 1 186 ? 3.33 -24.812 -10.758 1 97.69 186 PHE A CA 1
ATOM 1518 C C . PHE A 1 186 ? 4.605 -24.266 -11.383 1 97.69 186 PHE A C 1
ATOM 1520 O O . PHE A 1 186 ? 5.668 -24.281 -10.758 1 97.69 186 PHE A O 1
ATOM 1527 N N . TRP A 1 187 ? 4.5 -23.719 -12.531 1 98.12 187 TRP A N 1
ATOM 1528 C CA . TRP A 1 187 ? 5.688 -23.297 -13.266 1 98.12 187 TRP A CA 1
ATOM 1529 C C . TRP A 1 187 ? 6.262 -22.016 -12.656 1 98.12 187 TRP A C 1
ATOM 1531 O O . TRP A 1 187 ? 7.48 -21.812 -12.656 1 98.12 187 TRP A O 1
ATOM 1541 N N . ARG A 1 188 ? 5.406 -21.109 -12.18 1 97.5 188 ARG A N 1
ATOM 1542 C CA . ARG A 1 188 ? 5.941 -19.938 -11.492 1 97.5 188 ARG A CA 1
ATOM 1543 C C . ARG A 1 188 ? 6.758 -20.344 -10.266 1 97.5 188 ARG A C 1
ATOM 1545 O O . ARG A 1 188 ? 7.77 -19.719 -9.953 1 97.5 188 ARG A O 1
ATOM 1552 N N . THR A 1 189 ? 6.309 -21.375 -9.555 1 96.81 189 THR A N 1
ATOM 1553 C CA . THR A 1 189 ? 7.023 -21.875 -8.383 1 96.81 189 THR A CA 1
ATOM 1554 C C . THR A 1 189 ? 8.398 -22.391 -8.773 1 96.81 189 THR A C 1
ATOM 1556 O O . THR A 1 189 ? 9.398 -22.078 -8.125 1 96.81 189 THR A O 1
ATOM 1559 N N . VAL A 1 190 ? 8.453 -23.109 -9.828 1 96.75 190 VAL A N 1
ATOM 1560 C CA . VAL A 1 190 ? 9.703 -23.672 -10.312 1 96.75 190 VAL A CA 1
ATOM 1561 C C . VAL A 1 190 ? 10.648 -22.547 -10.734 1 96.75 190 VAL A C 1
ATOM 1563 O O . VAL A 1 190 ? 11.797 -22.5 -10.297 1 96.75 190 VAL A O 1
ATOM 1566 N N . CYS A 1 191 ? 10.148 -21.641 -11.531 1 97.31 191 CYS A N 1
ATOM 1567 C CA . CYS A 1 191 ? 10.961 -20.547 -12.07 1 97.31 191 CYS A CA 1
ATOM 1568 C C . CYS A 1 191 ? 11.445 -19.625 -10.953 1 97.31 191 CYS A C 1
ATOM 1570 O O . CYS A 1 191 ? 12.547 -19.078 -11.039 1 97.31 191 CYS A O 1
ATOM 1572 N N . SER A 1 192 ? 10.664 -19.453 -9.898 1 96.94 192 SER A N 1
ATOM 1573 C CA . SER A 1 192 ? 11.055 -18.578 -8.797 1 96.94 192 SER A CA 1
ATOM 1574 C C . SER A 1 192 ? 12.289 -19.109 -8.078 1 96.94 192 SER A C 1
ATOM 1576 O O . SER A 1 192 ? 13.117 -18.328 -7.602 1 96.94 192 SER A O 1
ATOM 1578 N N . GLN A 1 193 ? 12.414 -20.422 -7.988 1 96.31 193 GLN A N 1
ATOM 1579 C CA . GLN A 1 193 ? 13.594 -20.984 -7.336 1 96.31 193 GLN A CA 1
ATOM 1580 C C . GLN A 1 193 ? 14.82 -20.906 -8.242 1 96.31 193 GLN A C 1
ATOM 1582 O O . GLN A 1 193 ? 15.938 -20.766 -7.758 1 96.31 193 GLN A O 1
ATOM 1587 N N . LEU A 1 194 ? 14.586 -21 -9.547 1 94.81 194 LEU A N 1
ATOM 1588 C CA . LEU A 1 194 ? 15.672 -20.781 -10.492 1 94.81 194 LEU A CA 1
ATOM 1589 C C . LEU A 1 194 ? 16.203 -19.359 -10.398 1 94.81 194 LEU A C 1
ATOM 1591 O O . LEU A 1 194 ? 17.406 -19.125 -10.516 1 94.81 194 LEU A O 1
ATOM 1595 N N . LEU A 1 195 ? 15.289 -18.422 -10.18 1 96.31 195 LEU A N 1
ATOM 1596 C CA . LEU A 1 195 ? 15.602 -17.016 -10.016 1 96.31 195 LEU A CA 1
ATOM 1597 C C . LEU A 1 195 ? 16.609 -16.797 -8.891 1 96.31 195 LEU A C 1
ATOM 1599 O O . LEU A 1 195 ? 17.531 -15.992 -9.008 1 96.31 195 LEU A O 1
ATOM 1603 N N . LEU A 1 196 ? 16.516 -17.594 -7.84 1 95.62 196 LEU A N 1
ATOM 1604 C CA . LEU A 1 196 ? 17.359 -17.469 -6.664 1 95.62 196 LEU A CA 1
ATOM 1605 C C . LEU A 1 196 ? 18.547 -18.422 -6.746 1 95.62 196 LEU A C 1
ATOM 1607 O O . LEU A 1 196 ? 19.406 -18.422 -5.867 1 95.62 196 LEU A O 1
ATOM 1611 N N . ALA A 1 197 ? 18.547 -19.266 -7.828 1 93.06 197 ALA A N 1
ATOM 1612 C CA . ALA A 1 197 ? 19.562 -20.297 -7.984 1 93.06 197 ALA A CA 1
ATOM 1613 C C . ALA A 1 197 ? 19.625 -21.188 -6.754 1 93.06 197 ALA A C 1
ATOM 1615 O O . ALA A 1 197 ? 20.719 -21.469 -6.238 1 93.06 197 ALA A O 1
ATOM 1616 N N . ASN A 1 198 ? 18.453 -21.531 -6.254 1 94.19 198 ASN A N 1
ATOM 1617 C CA . ASN A 1 198 ? 18.344 -22.438 -5.117 1 94.19 198 ASN A CA 1
ATOM 1618 C C . ASN A 1 198 ? 18.281 -23.891 -5.57 1 94.19 198 ASN A C 1
ATOM 1620 O O . ASN A 1 198 ? 17.25 -24.359 -6.039 1 94.19 198 ASN A O 1
ATOM 1624 N N . PRO A 1 199 ? 19.328 -24.656 -5.363 1 90.94 199 PRO A N 1
ATOM 1625 C CA . PRO A 1 199 ? 19.266 -26.047 -5.852 1 90.94 199 PRO A CA 1
ATOM 1626 C C . PRO A 1 199 ? 18.391 -26.938 -4.984 1 90.94 199 PRO A C 1
ATOM 1628 O O . PRO A 1 199 ? 17.641 -27.75 -5.508 1 90.94 199 PRO A O 1
ATOM 1631 N N . ILE A 1 200 ? 18.438 -26.844 -3.688 1 93.5 200 ILE A N 1
ATOM 1632 C CA . ILE A 1 200 ? 17.672 -27.703 -2.787 1 93.5 200 ILE A CA 1
ATOM 1633 C C . ILE A 1 200 ? 16.188 -27.344 -2.857 1 93.5 200 ILE A C 1
ATOM 1635 O O . ILE A 1 200 ? 15.344 -28.203 -3.07 1 93.5 200 ILE A O 1
ATOM 1639 N N . CYS A 1 201 ? 15.898 -26.094 -2.779 1 95.75 201 CYS A N 1
ATOM 1640 C CA . CYS A 1 201 ? 14.516 -25.641 -2.785 1 95.75 201 CYS A CA 1
ATOM 1641 C C . CYS A 1 201 ? 13.891 -25.812 -4.164 1 95.75 201 CYS A C 1
ATOM 1643 O O . CYS A 1 201 ? 12.68 -25.984 -4.285 1 95.75 201 CYS A O 1
ATOM 1645 N N . LEU A 1 202 ? 14.695 -25.766 -5.172 1 95 202 LEU A N 1
ATOM 1646 C CA . LEU A 1 202 ? 14.172 -26.062 -6.5 1 95 202 LEU A CA 1
ATOM 1647 C C . LEU A 1 202 ? 13.539 -27.453 -6.535 1 95 202 LEU A C 1
ATOM 1649 O O . LEU A 1 202 ? 12.414 -27.609 -7.016 1 95 202 LEU A O 1
ATOM 1653 N N . VAL A 1 203 ? 14.227 -28.391 -6.012 1 95.38 203 VAL A N 1
ATOM 1654 C CA . VAL A 1 203 ? 13.742 -29.766 -6.004 1 95.38 203 VAL A CA 1
ATOM 1655 C C . VAL A 1 203 ? 12.555 -29.891 -5.047 1 95.38 203 VAL A C 1
ATOM 1657 O O . VAL A 1 203 ? 11.508 -30.422 -5.418 1 95.38 203 VAL A O 1
ATOM 1660 N N . LEU A 1 204 ? 12.711 -29.359 -3.871 1 95.25 204 LEU A N 1
ATOM 1661 C CA . LEU A 1 204 ? 11.688 -29.5 -2.844 1 95.25 204 LEU A CA 1
ATOM 1662 C C . LEU A 1 204 ? 10.391 -28.828 -3.275 1 95.25 204 LEU A C 1
ATOM 1664 O O . LEU A 1 204 ? 9.312 -29.422 -3.17 1 95.25 204 LEU A O 1
ATOM 1668 N N . HIS A 1 205 ? 10.508 -27.594 -3.742 1 96.12 205 HIS A N 1
ATOM 1669 C CA . HIS A 1 205 ? 9.312 -26.875 -4.184 1 96.12 205 HIS A CA 1
ATOM 1670 C C . HIS A 1 205 ? 8.641 -27.578 -5.355 1 96.12 205 HIS A C 1
ATOM 1672 O O . HIS A 1 205 ? 7.414 -27.672 -5.406 1 96.12 205 HIS A O 1
ATOM 1678 N N . THR A 1 206 ? 9.43 -28.047 -6.238 1 95.75 206 THR A N 1
ATOM 1679 C CA . THR A 1 206 ? 8.898 -28.719 -7.414 1 95.75 206 THR A CA 1
ATOM 1680 C C . THR A 1 206 ? 8.172 -30 -7.012 1 95.75 206 THR A C 1
ATOM 1682 O O . THR A 1 206 ? 7.027 -30.234 -7.426 1 95.75 206 THR A O 1
ATOM 1685 N N . VAL A 1 207 ? 8.742 -30.797 -6.188 1 95.88 207 VAL A N 1
ATOM 1686 C CA . VAL A 1 207 ? 8.172 -32.094 -5.793 1 95.88 207 VAL A CA 1
ATOM 1687 C C . VAL A 1 207 ? 6.91 -31.859 -4.969 1 95.88 207 VAL A C 1
ATOM 1689 O O . VAL A 1 207 ? 5.879 -32.5 -5.219 1 95.88 207 VAL A O 1
ATOM 1692 N N . VAL A 1 208 ? 7.008 -30.969 -4.043 1 94.19 208 VAL A N 1
ATOM 1693 C CA . VAL A 1 208 ? 5.879 -30.719 -3.156 1 94.19 208 VAL A CA 1
ATOM 1694 C C . VAL A 1 208 ? 4.691 -30.188 -3.963 1 94.19 208 VAL A C 1
ATOM 1696 O O . VAL A 1 208 ? 3.564 -30.656 -3.799 1 94.19 208 VAL A O 1
ATOM 1699 N N . THR A 1 209 ? 4.945 -29.234 -4.809 1 95.44 209 THR A N 1
ATOM 1700 C CA . THR A 1 209 ? 3.865 -28.672 -5.609 1 95.44 209 THR A CA 1
ATOM 1701 C C . THR A 1 209 ? 3.334 -29.703 -6.598 1 95.44 209 THR A C 1
ATOM 1703 O O . THR A 1 209 ? 2.127 -29.781 -6.836 1 95.44 209 THR A O 1
ATOM 1706 N N . TRP A 1 210 ? 4.219 -30.516 -7.152 1 96.38 210 TRP A N 1
ATOM 1707 C CA . TRP A 1 210 ? 3.807 -31.562 -8.07 1 96.38 210 TRP A CA 1
ATOM 1708 C C . TRP A 1 210 ? 2.906 -32.594 -7.371 1 96.38 210 TRP A C 1
ATOM 1710 O O . TRP A 1 210 ? 1.854 -32.969 -7.895 1 96.38 210 TRP A O 1
ATOM 1720 N N . VAL A 1 211 ? 3.293 -33.031 -6.219 1 96.19 211 VAL A N 1
ATOM 1721 C CA . VAL A 1 211 ? 2.514 -34 -5.457 1 96.19 211 VAL A CA 1
ATOM 1722 C C . VAL A 1 211 ? 1.139 -33.438 -5.133 1 96.19 211 VAL A C 1
ATOM 1724 O O . VAL A 1 211 ? 0.124 -34.125 -5.242 1 96.19 211 VAL A O 1
ATOM 1727 N N . PHE A 1 212 ? 1.149 -32.188 -4.754 1 93.94 212 PHE A N 1
ATOM 1728 C CA . PHE A 1 212 ? -0.1 -31.516 -4.449 1 93.94 212 PHE A CA 1
ATOM 1729 C C . PHE A 1 212 ? -1.044 -31.547 -5.645 1 93.94 212 PHE A C 1
ATOM 1731 O O . PHE A 1 212 ? -2.201 -31.953 -5.516 1 93.94 212 PHE A O 1
ATOM 1738 N N . PHE A 1 213 ? -0.592 -31.203 -6.801 1 96.56 213 PHE A N 1
ATOM 1739 C CA . PHE A 1 213 ? -1.452 -31.125 -7.977 1 96.56 213 PHE A CA 1
ATOM 1740 C C . PHE A 1 213 ? -1.765 -32.5 -8.516 1 96.56 213 PHE A C 1
ATOM 1742 O O . PHE A 1 213 ? -2.842 -32.75 -9.07 1 96.56 213 PHE A O 1
ATOM 1749 N N . ALA A 1 214 ? -0.839 -33.469 -8.328 1 96.81 214 ALA A N 1
ATOM 1750 C CA . ALA A 1 214 ? -1.045 -34.844 -8.781 1 96.81 214 ALA A CA 1
ATOM 1751 C C . ALA A 1 214 ? -2.191 -35.5 -8.023 1 96.81 214 ALA A C 1
ATOM 1753 O O . ALA A 1 214 ? -2.828 -36.406 -8.531 1 96.81 214 ALA A O 1
ATOM 1754 N N . LYS A 1 215 ? -2.42 -35.031 -6.848 1 96 215 LYS A N 1
ATOM 1755 C CA . LYS A 1 215 ? -3.535 -35.531 -6.051 1 96 215 LYS A CA 1
ATOM 1756 C C . LYS A 1 215 ? -4.801 -34.719 -6.301 1 96 215 LYS A C 1
ATOM 1758 O O . LYS A 1 215 ? -5.883 -35.281 -6.48 1 96 215 LYS A O 1
ATOM 1763 N N . ARG A 1 216 ? -4.695 -33.469 -6.402 1 95.56 216 ARG A N 1
ATOM 1764 C CA . ARG A 1 216 ? -5.824 -32.531 -6.434 1 95.56 216 ARG A CA 1
ATOM 1765 C C . ARG A 1 216 ? -6.52 -32.562 -7.789 1 95.56 216 ARG A C 1
ATOM 1767 O O . ARG A 1 216 ? -7.75 -32.594 -7.863 1 95.56 216 ARG A O 1
ATOM 1774 N N . ILE A 1 217 ? -5.758 -32.562 -8.844 1 96.88 217 ILE A N 1
ATOM 1775 C CA . ILE A 1 217 ? -6.309 -32.406 -10.188 1 96.88 217 ILE A CA 1
ATOM 1776 C C . ILE A 1 217 ? -7.152 -33.625 -10.547 1 96.88 217 ILE A C 1
ATOM 1778 O O . ILE A 1 217 ? -8.312 -33.5 -10.945 1 96.88 217 ILE A O 1
ATOM 1782 N N . PRO A 1 218 ? -6.664 -34.906 -10.375 1 96.44 218 PRO A N 1
ATOM 1783 C CA . PRO A 1 218 ? -7.508 -36.062 -10.688 1 96.44 218 PRO A CA 1
ATOM 1784 C C . PRO A 1 218 ? -8.781 -36.094 -9.844 1 96.44 218 PRO A C 1
ATOM 1786 O O . PRO A 1 218 ? -9.844 -36.469 -10.352 1 96.44 218 PRO A O 1
ATOM 1789 N N . TYR A 1 219 ? -8.664 -35.75 -8.633 1 95.62 219 TYR A N 1
ATOM 1790 C CA . TYR A 1 219 ? -9.836 -35.719 -7.77 1 95.62 219 TYR A CA 1
ATOM 1791 C C . TYR A 1 219 ? -10.875 -34.75 -8.297 1 95.62 219 TYR A C 1
ATOM 1793 O O . TYR A 1 219 ? -12.055 -35.062 -8.414 1 95.62 219 TYR A O 1
ATOM 1801 N N . GLU A 1 220 ? -10.469 -33.531 -8.602 1 95.31 220 GLU A N 1
ATOM 1802 C CA . GLU A 1 220 ? -11.359 -32.5 -9.125 1 95.31 220 GLU A CA 1
ATOM 1803 C C . GLU A 1 220 ? -11.969 -32.938 -10.453 1 95.31 220 GLU A C 1
ATOM 1805 O O . GLU A 1 220 ? -13.156 -32.719 -10.695 1 95.31 220 GLU A O 1
ATOM 1810 N N . GLU A 1 221 ? -11.172 -33.562 -11.289 1 95.94 221 GLU A N 1
ATOM 1811 C CA . GLU A 1 221 ? -11.641 -34 -12.609 1 95.94 221 GLU A CA 1
ATOM 1812 C C . GLU A 1 221 ? -12.656 -35.125 -12.492 1 95.94 221 GLU A C 1
ATOM 1814 O O . GLU A 1 221 ? -13.562 -35.219 -13.32 1 95.94 221 GLU A O 1
ATOM 1819 N N . GLU A 1 222 ? -12.484 -35.969 -11.484 1 95.62 222 GLU A N 1
ATOM 1820 C CA . GLU A 1 222 ? -13.484 -37 -11.227 1 95.62 222 GLU A CA 1
ATOM 1821 C C . GLU A 1 222 ? -14.836 -36.375 -10.859 1 95.62 222 GLU A C 1
ATOM 1823 O O . GLU A 1 222 ? -15.875 -36.812 -11.359 1 95.62 222 GLU A O 1
ATOM 1828 N N . LEU A 1 223 ? -14.758 -35.438 -10.016 1 94.81 223 LEU A N 1
ATOM 1829 C CA . LEU A 1 223 ? -15.977 -34.719 -9.625 1 94.81 223 LEU A CA 1
ATOM 1830 C C . LEU A 1 223 ? -16.625 -34.031 -10.828 1 94.81 223 LEU A C 1
ATOM 1832 O O . LEU A 1 223 ? -17.828 -34.188 -11.055 1 94.81 223 LEU A O 1
ATOM 1836 N N . LEU A 1 224 ? -15.859 -33.344 -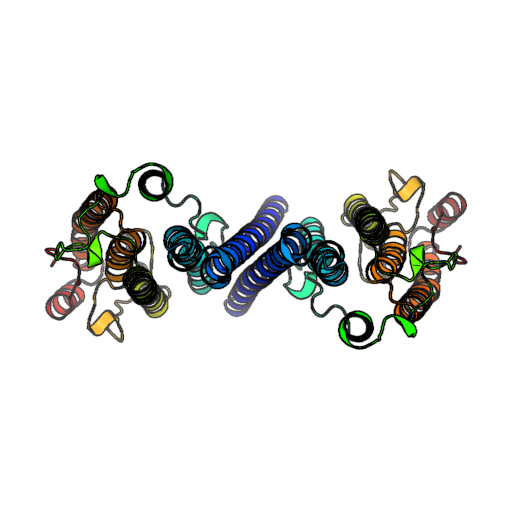11.656 1 95.5 224 LEU A N 1
ATOM 1837 C CA . LEU A 1 224 ? -16.359 -32.594 -12.797 1 95.5 224 LEU A CA 1
ATOM 1838 C C . LEU A 1 224 ? -16.906 -33.531 -13.867 1 95.5 224 LEU A C 1
ATOM 1840 O O . LEU A 1 224 ? -17.828 -33.156 -14.617 1 95.5 224 LEU A O 1
ATOM 1844 N N . SER A 1 225 ? -16.422 -34.75 -13.891 1 96.06 225 SER A N 1
ATOM 1845 C CA . SER A 1 225 ? -16.828 -35.75 -14.883 1 96.06 225 SER A CA 1
ATOM 1846 C C . SER A 1 225 ? -18.078 -36.5 -14.43 1 96.06 225 SER A C 1
ATOM 1848 O O . SER A 1 225 ? -18.625 -37.281 -15.188 1 96.06 225 SER A O 1
ATOM 1850 N N . SER A 1 226 ? -18.438 -36.25 -13.25 1 94.94 226 SER A N 1
ATOM 1851 C CA . SER A 1 226 ? -19.609 -36.938 -12.734 1 94.94 226 SER A CA 1
ATOM 1852 C C . SER A 1 226 ? -20.891 -36.375 -13.352 1 94.94 226 SER A C 1
ATOM 1854 O O . SER A 1 226 ? -20.906 -35.219 -13.828 1 94.94 226 SER A O 1
ATOM 1856 N N . GLU A 1 227 ? -21.953 -37.156 -13.297 1 93.69 227 GLU A N 1
ATOM 1857 C CA . GLU A 1 227 ? -23.25 -36.75 -13.852 1 93.69 227 GLU A CA 1
ATOM 1858 C C . GLU A 1 227 ? -23.828 -35.562 -13.062 1 93.69 227 GLU A C 1
ATOM 1860 O O . GLU A 1 227 ? -24.594 -34.781 -13.609 1 93.69 227 GLU A O 1
ATOM 1865 N N . GLU A 1 228 ? -23.406 -35.5 -11.883 1 92.38 228 GLU A N 1
ATOM 1866 C CA . GLU A 1 228 ? -23.891 -34.438 -11.016 1 92.38 228 GLU A CA 1
ATOM 1867 C C . GLU A 1 228 ? -23.312 -33.094 -11.43 1 92.38 228 GLU A C 1
ATOM 1869 O O . GLU A 1 228 ? -23.891 -32.031 -11.125 1 92.38 228 GLU A O 1
ATOM 1874 N N . PHE A 1 229 ? -22.203 -33.156 -12.062 1 94.81 229 PHE A N 1
ATOM 1875 C CA . PHE A 1 229 ? -21.609 -31.906 -12.539 1 94.81 229 PHE A CA 1
ATOM 1876 C C . PHE A 1 229 ? -21.812 -31.75 -14.047 1 94.81 229 PHE A C 1
ATOM 1878 O O . PHE A 1 229 ? -22.922 -31.484 -14.5 1 94.81 229 PHE A O 1
ATOM 1885 N N . PHE A 1 230 ? -20.719 -32.156 -14.852 1 95.19 230 PHE A N 1
ATOM 1886 C CA . PHE A 1 230 ? -20.859 -31.891 -16.281 1 95.19 230 PHE A CA 1
ATOM 1887 C C . PHE A 1 230 ? -20.891 -33.188 -17.078 1 95.19 230 PHE A C 1
ATOM 1889 O O . PHE A 1 230 ? -21.156 -33.188 -18.281 1 95.19 230 PHE A O 1
ATOM 1896 N N . GLY A 1 231 ? -20.594 -34.281 -16.469 1 95.19 231 GLY A N 1
ATOM 1897 C CA . GLY A 1 231 ? -20.734 -35.594 -17.078 1 95.19 231 GLY A CA 1
ATOM 1898 C C . GLY A 1 231 ? -19.922 -35.781 -18.344 1 95.19 231 GLY A C 1
ATOM 1899 O O . GLY A 1 231 ? -18.719 -35.5 -18.359 1 95.19 231 GLY A O 1
ATOM 1900 N N . ASP A 1 232 ? -20.625 -36.125 -19.391 1 95.75 232 ASP A N 1
ATOM 1901 C CA . ASP A 1 232 ? -19.969 -36.469 -20.656 1 95.75 232 ASP A CA 1
ATOM 1902 C C . ASP A 1 232 ? -19.375 -35.219 -21.312 1 95.75 232 ASP A C 1
ATOM 1904 O O . ASP A 1 232 ? -18.375 -35.312 -22.031 1 95.75 232 ASP A O 1
ATOM 1908 N N . ARG A 1 233 ? -19.875 -34.156 -21.016 1 95.5 233 ARG A N 1
ATOM 1909 C CA . ARG A 1 233 ? -19.359 -32.938 -21.594 1 95.5 233 ARG A CA 1
ATOM 1910 C C . ARG A 1 233 ? -17.938 -32.656 -21.109 1 95.5 233 ARG A C 1
ATOM 1912 O O . ARG A 1 233 ? -17.078 -32.25 -21.891 1 95.5 233 ARG A O 1
ATOM 1919 N N . TYR A 1 234 ? -17.75 -32.906 -19.844 1 96.94 234 TYR A N 1
ATOM 1920 C CA . TYR A 1 234 ? -16.406 -32.688 -19.312 1 96.94 234 TYR A CA 1
ATOM 1921 C C . TYR A 1 234 ? -15.43 -33.719 -19.859 1 96.94 234 TYR A C 1
ATOM 1923 O O . TYR A 1 234 ? -14.273 -33.406 -20.125 1 96.94 234 TYR A O 1
ATOM 1931 N N . LYS A 1 235 ? -15.922 -34.938 -19.938 1 96.62 235 LYS A N 1
ATOM 1932 C CA . LYS A 1 235 ? -15.062 -36 -20.469 1 96.62 235 LYS A CA 1
ATOM 1933 C C . LYS A 1 235 ? -14.57 -35.656 -21.875 1 96.62 235 LYS A C 1
ATOM 1935 O O . LYS A 1 235 ? -13.398 -35.875 -22.188 1 96.62 235 LYS A O 1
ATOM 1940 N N . ALA A 1 236 ? -15.469 -35.156 -22.641 1 96.88 236 ALA A N 1
ATOM 1941 C CA . ALA A 1 236 ? -15.109 -34.75 -24 1 96.88 236 ALA A CA 1
ATOM 1942 C C . ALA A 1 236 ? -14.125 -33.594 -23.969 1 96.88 236 ALA A C 1
ATOM 1944 O O . ALA A 1 236 ? -13.195 -33.531 -24.781 1 96.88 236 ALA A O 1
ATOM 1945 N N . TYR A 1 237 ? -14.383 -32.719 -23.047 1 96.94 237 TYR A N 1
ATOM 1946 C CA . TYR A 1 237 ? -13.531 -31.547 -22.859 1 96.94 237 TYR A CA 1
ATOM 1947 C C . TYR A 1 237 ? -12.125 -31.969 -22.438 1 96.94 237 TYR A C 1
ATOM 1949 O O . TYR A 1 237 ? -11.133 -31.438 -22.953 1 96.94 237 TYR A O 1
ATOM 1957 N N . LYS A 1 238 ? -12.016 -32.875 -21.578 1 96.56 238 LYS A N 1
ATOM 1958 C CA . LYS A 1 238 ? -10.758 -33.375 -21.016 1 96.56 238 LYS A CA 1
ATOM 1959 C C . LYS A 1 238 ? -9.867 -33.969 -22.109 1 96.56 238 LYS A C 1
ATOM 1961 O O . LYS A 1 238 ? -8.648 -33.781 -22.078 1 96.56 238 LYS A O 1
ATOM 1966 N N . VAL A 1 239 ? -10.43 -34.594 -23.078 1 95.56 239 VAL A N 1
ATOM 1967 C CA . VAL A 1 239 ? -9.688 -35.312 -24.125 1 95.56 239 VAL A CA 1
ATOM 1968 C C . VAL A 1 239 ? -9.023 -34.312 -25.062 1 95.56 239 VAL A C 1
ATOM 1970 O O . VAL A 1 239 ? -7.934 -34.562 -25.578 1 95.56 239 VAL A O 1
ATOM 1973 N N . ARG A 1 240 ? -9.547 -33.156 -25.172 1 95.88 240 ARG A N 1
ATOM 1974 C CA . ARG A 1 240 ? -9.047 -32.25 -26.172 1 95.88 240 ARG A CA 1
ATOM 1975 C C . ARG A 1 240 ? -8.203 -31.141 -25.547 1 95.88 240 ARG A C 1
ATOM 1977 O O . ARG A 1 240 ? -7.824 -30.172 -26.219 1 95.88 240 ARG A O 1
ATOM 1984 N N . THR A 1 241 ? -7.984 -31.203 -24.297 1 97 241 THR A N 1
ATOM 1985 C CA . THR A 1 241 ? -7.242 -30.156 -23.609 1 97 241 THR A CA 1
ATOM 1986 C C . THR A 1 241 ? -6.07 -30.734 -22.828 1 97 241 THR A C 1
ATOM 1988 O O . THR A 1 241 ? -5.973 -31.953 -22.672 1 97 241 THR A O 1
ATOM 1991 N N . TRP A 1 242 ? -5.09 -29.844 -22.391 1 96.88 242 TRP A N 1
ATOM 1992 C CA . TRP A 1 242 ? -3.883 -30.25 -21.672 1 96.88 242 TRP A CA 1
ATOM 1993 C C . TRP A 1 242 ? -3.875 -29.688 -20.25 1 96.88 242 TRP A C 1
ATOM 1995 O O . TRP A 1 242 ? -4.512 -28.656 -19.984 1 96.88 242 TRP A O 1
ATOM 2005 N N . VAL A 1 243 ? -3.152 -30.391 -19.391 1 97.38 243 VAL A N 1
ATOM 2006 C CA . VAL A 1 243 ? -2.951 -29.891 -18.031 1 97.38 243 VAL A CA 1
ATOM 2007 C C . VAL A 1 243 ? -1.678 -29.047 -17.984 1 97.38 243 VAL A C 1
ATOM 2009 O O . VAL A 1 243 ? -1.647 -27.984 -17.344 1 97.38 243 VAL A O 1
ATOM 2012 N N . GLY A 1 244 ? -0.558 -29.5 -18.703 1 96.75 244 GLY A N 1
ATOM 2013 C CA . GLY A 1 244 ? 0.684 -28.75 -18.828 1 96.75 244 GLY A CA 1
ATOM 2014 C C . GLY A 1 244 ? 1.615 -28.938 -17.641 1 96.75 244 GLY A C 1
ATOM 2015 O O . GLY A 1 244 ? 2.615 -28.219 -17.516 1 96.75 244 GLY A O 1
ATOM 2016 N N . ILE A 1 245 ? 1.309 -29.781 -16.672 1 97.5 245 ILE A N 1
ATOM 2017 C CA . ILE A 1 245 ? 2.178 -30.188 -15.562 1 97.5 245 ILE A CA 1
ATOM 2018 C C . ILE A 1 245 ? 2.707 -31.594 -15.812 1 97.5 245 ILE A C 1
ATOM 2020 O O . ILE A 1 245 ? 1.935 -32.5 -16.109 1 97.5 245 ILE A O 1
ATOM 2024 N N . PRO A 1 246 ? 4.012 -31.766 -15.719 1 96.62 246 PRO A N 1
ATOM 2025 C CA . PRO A 1 246 ? 4.613 -33.031 -16.109 1 96.62 246 PRO A CA 1
ATOM 2026 C C . PRO A 1 246 ? 3.977 -34.219 -15.398 1 96.62 246 PRO A C 1
ATOM 2028 O O . PRO A 1 246 ? 3.764 -34.188 -14.18 1 96.62 246 PRO A O 1
ATOM 2031 N N . PHE A 1 247 ? 3.559 -35.188 -16.125 1 95.56 247 PHE A N 1
ATOM 2032 C CA . PHE A 1 247 ? 3.104 -36.5 -15.664 1 95.56 247 PHE A CA 1
ATOM 2033 C C . PHE A 1 247 ? 1.694 -36.438 -15.086 1 95.56 247 PHE A C 1
ATOM 2035 O O .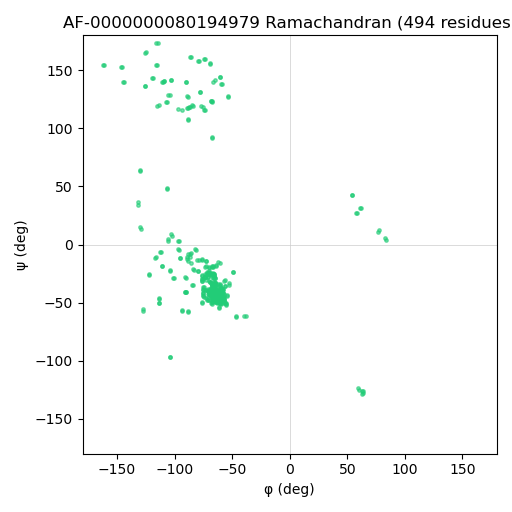 PHE A 1 247 ? 1.245 -37.344 -14.391 1 95.56 247 PHE A O 1
ATOM 2042 N N . ILE A 1 248 ? 1.036 -35.344 -15.273 1 94.56 248 ILE A N 1
ATOM 2043 C CA . ILE A 1 248 ? -0.374 -35.219 -14.93 1 94.56 248 ILE A CA 1
ATOM 2044 C C . ILE A 1 248 ? -1.199 -35.031 -16.203 1 94.56 248 ILE A C 1
ATOM 2046 O O . ILE A 1 248 ? -0.981 -34.094 -16.969 1 94.56 248 ILE A O 1
ATOM 2050 N N . HIS A 1 249 ? -2.127 -36.031 -16.375 1 90.06 249 HIS A N 1
ATOM 2051 C CA . HIS A 1 249 ? -2.848 -36.031 -17.641 1 90.06 249 HIS A CA 1
ATOM 2052 C C . HIS A 1 249 ? -4.355 -36 -17.422 1 90.06 249 HIS A C 1
ATOM 2054 O O . HIS A 1 249 ? -4.855 -36.5 -16.406 1 90.06 249 HIS A O 1
ATOM 2060 N N . MET B 1 1 ? -29.172 -4.359 -6.82 1 49.72 1 MET B N 1
ATOM 2061 C CA . MET B 1 1 ? -28.406 -5.184 -5.887 1 49.72 1 MET B CA 1
ATOM 2062 C C . MET B 1 1 ? -27.047 -5.539 -6.465 1 49.72 1 MET B C 1
ATOM 2064 O O . MET B 1 1 ? -26.016 -5.363 -5.801 1 49.72 1 MET B O 1
ATOM 2068 N N . ASN B 1 2 ? -27 -5.949 -7.836 1 55.34 2 ASN B N 1
ATOM 2069 C CA . ASN B 1 2 ? -25.766 -6.293 -8.539 1 55.34 2 ASN B CA 1
ATOM 2070 C C . ASN B 1 2 ? -24.875 -5.074 -8.734 1 55.34 2 ASN B C 1
ATOM 2072 O O . ASN B 1 2 ? -23.656 -5.164 -8.578 1 55.34 2 ASN B O 1
ATOM 2076 N N . LEU B 1 3 ? -25.516 -3.939 -8.93 1 55.78 3 LEU B N 1
ATOM 2077 C CA . LEU B 1 3 ? -24.75 -2.723 -9.203 1 55.78 3 LEU B CA 1
ATOM 2078 C C . LEU B 1 3 ? -24.062 -2.223 -7.938 1 55.78 3 LEU B C 1
ATOM 2080 O O . LEU B 1 3 ? -22.922 -1.757 -7.996 1 55.78 3 LEU B O 1
ATOM 2084 N N . ASP B 1 4 ? -24.719 -2.311 -6.824 1 61.12 4 ASP B N 1
ATOM 2085 C CA . ASP B 1 4 ? -24.156 -1.858 -5.551 1 61.12 4 ASP B CA 1
ATOM 2086 C C . ASP B 1 4 ? -22.953 -2.705 -5.148 1 61.12 4 ASP B C 1
ATOM 2088 O O . ASP B 1 4 ? -21.953 -2.18 -4.641 1 61.12 4 ASP B O 1
ATOM 2092 N N . ARG B 1 5 ? -23.031 -3.963 -5.547 1 60.91 5 ARG B N 1
ATOM 2093 C CA . ARG B 1 5 ? -21.953 -4.871 -5.207 1 60.91 5 ARG B CA 1
ATOM 2094 C C . ARG B 1 5 ? -20.719 -4.598 -6.066 1 60.91 5 ARG B C 1
ATOM 2096 O O . ARG B 1 5 ? -19.594 -4.629 -5.574 1 60.91 5 ARG B O 1
ATOM 2103 N N . GLN B 1 6 ? -21.031 -4.441 -7.371 1 62.94 6 GLN B N 1
ATOM 2104 C CA . GLN B 1 6 ? -19.938 -4.109 -8.289 1 62.94 6 GLN B CA 1
ATOM 2105 C C . GLN B 1 6 ? -19.234 -2.822 -7.867 1 62.94 6 GLN B C 1
ATOM 2107 O O . GLN B 1 6 ? -18.016 -2.725 -7.945 1 62.94 6 GLN B O 1
ATOM 2112 N N . LEU B 1 7 ? -20.016 -1.906 -7.43 1 61.19 7 LEU B N 1
ATOM 2113 C CA . LEU B 1 7 ? -19.469 -0.629 -7 1 61.19 7 LEU B CA 1
ATOM 2114 C C . LEU B 1 7 ? -18.594 -0.806 -5.758 1 61.19 7 LEU B C 1
ATOM 2116 O O . LEU B 1 7 ? -17.516 -0.224 -5.66 1 61.19 7 LEU B O 1
ATOM 2120 N N . LYS B 1 8 ? -19.062 -1.626 -4.973 1 72.06 8 LYS B N 1
ATOM 2121 C CA . LYS B 1 8 ? -18.312 -1.858 -3.736 1 72.06 8 LYS B CA 1
ATOM 2122 C C . LYS B 1 8 ? -16.984 -2.561 -4.016 1 72.06 8 LYS B C 1
ATOM 2124 O O . LYS B 1 8 ? -15.969 -2.238 -3.402 1 72.06 8 LYS B O 1
ATOM 2129 N N . ARG B 1 9 ? -17.031 -3.479 -4.98 1 70.38 9 ARG B N 1
ATOM 2130 C CA . ARG B 1 9 ? -15.836 -4.199 -5.375 1 70.38 9 ARG B CA 1
ATOM 2131 C C . ARG B 1 9 ? -14.789 -3.25 -5.957 1 70.38 9 ARG B C 1
ATOM 2133 O O . ARG B 1 9 ? -13.602 -3.361 -5.648 1 70.38 9 ARG B O 1
ATOM 2140 N N . ASN B 1 10 ? -15.289 -2.43 -6.734 1 78.25 10 ASN B N 1
ATOM 2141 C CA . ASN B 1 10 ? -14.406 -1.454 -7.363 1 78.25 10 ASN B CA 1
ATOM 2142 C C . ASN B 1 10 ? -13.789 -0.511 -6.336 1 78.25 10 ASN B C 1
ATOM 2144 O O . ASN B 1 10 ? -12.625 -0.126 -6.461 1 78.25 10 ASN B O 1
ATOM 2148 N N . LEU B 1 11 ? -14.555 -0.337 -5.273 1 82.94 11 LEU B N 1
ATOM 2149 C CA . LEU B 1 11 ? -14.078 0.595 -4.258 1 82.94 11 LEU B CA 1
ATOM 2150 C C . LEU B 1 11 ? -12.953 -0.029 -3.432 1 82.94 11 LEU B C 1
ATOM 2152 O O . LEU B 1 11 ? -11.953 0.629 -3.137 1 82.94 11 LEU B O 1
ATOM 2156 N N . VAL B 1 12 ? -13.109 -1.293 -3.154 1 86.06 12 VAL B N 1
ATOM 2157 C CA . VAL B 1 12 ? -12.117 -1.968 -2.328 1 86.06 12 VAL B CA 1
ATOM 2158 C C . VAL B 1 12 ? -10.82 -2.135 -3.115 1 86.06 12 VAL B C 1
ATOM 2160 O O . VAL B 1 12 ? -9.727 -1.979 -2.564 1 86.06 12 VAL B O 1
ATOM 2163 N N . ARG B 1 13 ? -10.914 -2.455 -4.379 1 89.06 13 ARG B N 1
ATOM 2164 C CA . ARG B 1 13 ? -9.742 -2.562 -5.242 1 89.06 13 ARG B CA 1
ATOM 2165 C C . ARG B 1 13 ? -9.008 -1.229 -5.332 1 89.06 13 ARG B C 1
ATOM 2167 O O . ARG B 1 13 ? -7.777 -1.188 -5.262 1 89.06 13 ARG B O 1
ATOM 2174 N N . GLU B 1 14 ? -9.789 -0.256 -5.43 1 90.31 14 GLU B N 1
ATOM 2175 C CA . GLU B 1 14 ? -9.203 1.075 -5.523 1 90.31 14 GLU B CA 1
ATOM 2176 C C . GLU B 1 14 ? -8.492 1.458 -4.23 1 90.31 14 GLU B C 1
ATOM 2178 O O . GLU B 1 14 ? -7.406 2.043 -4.258 1 90.31 14 GLU B O 1
ATOM 2183 N N . ILE B 1 15 ? -9.094 1.124 -3.135 1 91.25 15 ILE B N 1
ATOM 2184 C CA . ILE B 1 15 ? -8.492 1.4 -1.832 1 91.25 15 ILE B CA 1
ATOM 2185 C C . ILE B 1 15 ? -7.16 0.668 -1.71 1 91.25 15 ILE B C 1
ATOM 2187 O O . ILE B 1 15 ? -6.16 1.257 -1.299 1 91.25 15 ILE B O 1
ATOM 2191 N N . ALA B 1 16 ? -7.184 -0.573 -2.098 1 92.44 16 ALA B N 1
ATOM 2192 C CA . ALA B 1 16 ? -5.965 -1.374 -2.006 1 92.44 16 ALA B CA 1
ATOM 2193 C C . ALA B 1 16 ? -4.871 -0.813 -2.91 1 92.44 16 ALA B C 1
ATOM 2195 O O . ALA B 1 16 ? -3.705 -0.737 -2.512 1 92.44 16 ALA B O 1
ATOM 2196 N N . LEU B 1 17 ? -5.23 -0.41 -4.059 1 94.19 17 LEU B N 1
ATOM 2197 C CA . LEU B 1 17 ? -4.258 0.115 -5.012 1 94.19 17 LEU B CA 1
ATOM 2198 C C . LEU B 1 17 ? -3.686 1.443 -4.531 1 94.19 17 LEU B C 1
ATOM 2200 O O . LEU B 1 17 ? -2.48 1.677 -4.629 1 94.19 17 LEU B O 1
ATOM 2204 N N . ILE B 1 18 ? -4.531 2.309 -4.02 1 94.62 18 ILE B N 1
ATOM 2205 C CA . ILE B 1 18 ? -4.07 3.594 -3.502 1 94.62 18 ILE B CA 1
ATOM 2206 C C . ILE B 1 18 ? -3.111 3.365 -2.336 1 94.62 18 ILE B C 1
ATOM 2208 O O . ILE B 1 18 ? -2.039 3.971 -2.279 1 94.62 18 ILE B O 1
ATOM 2212 N N . ALA B 1 19 ? -3.52 2.482 -1.48 1 95.69 19 ALA B N 1
ATOM 2213 C CA . ALA B 1 19 ? -2.672 2.178 -0.33 1 95.69 19 ALA B CA 1
ATOM 2214 C C . ALA B 1 19 ? -1.336 1.588 -0.773 1 95.69 19 ALA B C 1
ATOM 2216 O O . ALA B 1 19 ? -0.289 1.907 -0.204 1 95.69 19 ALA B O 1
ATOM 2217 N N . PHE B 1 20 ? -1.36 0.729 -1.757 1 96.88 20 PHE B N 1
ATOM 2218 C CA . PHE B 1 20 ? -0.148 0.146 -2.32 1 96.88 20 PHE B CA 1
ATOM 2219 C C . PHE B 1 20 ? 0.792 1.235 -2.822 1 96.88 20 PHE B C 1
ATOM 2221 O O . PHE B 1 20 ? 1.983 1.229 -2.504 1 96.88 20 PHE B O 1
ATOM 2228 N N . PHE B 1 21 ? 0.268 2.176 -3.574 1 97 21 PHE B N 1
ATOM 2229 C CA . PHE B 1 21 ? 1.088 3.242 -4.137 1 97 21 PHE B CA 1
ATOM 2230 C C . PHE B 1 21 ? 1.617 4.156 -3.039 1 97 21 PHE B C 1
ATOM 2232 O O . PHE B 1 21 ? 2.744 4.648 -3.123 1 97 21 PHE B O 1
ATOM 2239 N N . LEU B 1 22 ? 0.819 4.363 -2.023 1 96.75 22 LEU B N 1
ATOM 2240 C CA . LEU B 1 22 ? 1.279 5.16 -0.891 1 96.75 22 LEU B CA 1
ATOM 2241 C C . LEU B 1 22 ? 2.41 4.453 -0.151 1 96.75 22 LEU B C 1
ATOM 2243 O O . LEU B 1 22 ? 3.342 5.102 0.332 1 96.75 22 LEU B O 1
ATOM 2247 N N . GLY B 1 23 ? 2.271 3.152 -0.062 1 97.81 23 GLY B N 1
ATOM 2248 C CA . GLY B 1 23 ? 3.367 2.385 0.511 1 97.81 23 GLY B CA 1
ATOM 2249 C C . GLY B 1 23 ? 4.648 2.486 -0.292 1 97.81 23 GLY B C 1
ATOM 2250 O O . GLY B 1 23 ? 5.734 2.637 0.276 1 97.81 23 GLY B O 1
ATOM 2251 N N . ALA B 1 24 ? 4.512 2.396 -1.581 1 97.88 24 ALA B N 1
ATOM 2252 C CA . ALA B 1 24 ? 5.668 2.559 -2.461 1 97.88 24 ALA B CA 1
ATOM 2253 C C . ALA B 1 24 ? 6.277 3.949 -2.312 1 97.88 24 ALA B C 1
ATOM 2255 O O . ALA B 1 24 ? 7.504 4.094 -2.268 1 97.88 24 ALA B O 1
ATOM 2256 N N . THR B 1 25 ? 5.426 4.941 -2.225 1 97.12 25 THR B N 1
ATOM 2257 C CA . THR B 1 25 ? 5.879 6.316 -2.043 1 97.12 25 THR B CA 1
ATOM 2258 C C . THR B 1 25 ? 6.605 6.477 -0.712 1 97.12 25 THR B C 1
ATOM 2260 O O . THR B 1 25 ? 7.621 7.168 -0.633 1 97.12 25 THR B O 1
ATOM 2263 N N . PHE B 1 26 ? 6.09 5.863 0.332 1 98.06 26 PHE B N 1
ATOM 2264 C CA . PHE B 1 26 ? 6.738 5.867 1.638 1 98.06 26 PHE B CA 1
ATOM 2265 C C . PHE B 1 26 ? 8.164 5.328 1.539 1 98.06 26 PHE B C 1
ATOM 2267 O O . PHE B 1 26 ? 9.102 5.965 2.01 1 98.06 26 PHE B O 1
ATOM 2274 N N . MET B 1 27 ? 8.258 4.168 0.897 1 97.94 27 MET B N 1
ATOM 2275 C CA . MET B 1 27 ? 9.578 3.543 0.794 1 97.94 27 MET B CA 1
ATOM 2276 C C . MET B 1 27 ? 10.484 4.344 -0.128 1 97.94 27 MET B C 1
ATOM 2278 O O . MET B 1 27 ? 11.703 4.391 0.08 1 97.94 27 MET B O 1
ATOM 2282 N N . PHE B 1 28 ? 9.953 4.992 -1.163 1 97.88 28 PHE B N 1
ATOM 2283 C CA . PHE B 1 28 ? 10.734 5.91 -1.988 1 97.88 28 PHE B CA 1
ATOM 2284 C C . PHE B 1 28 ? 11.312 7.043 -1.146 1 97.88 28 PHE B C 1
ATOM 2286 O O . PHE B 1 28 ? 12.484 7.391 -1.282 1 97.88 28 PHE B O 1
ATOM 2293 N N . GLY B 1 29 ? 10.484 7.59 -0.213 1 98.12 29 GLY B N 1
ATOM 2294 C CA . GLY B 1 29 ? 10.977 8.602 0.708 1 98.12 29 GLY B CA 1
ATOM 2295 C C . GLY B 1 29 ? 12.086 8.102 1.607 1 98.12 29 GLY B C 1
ATOM 2296 O O . GLY B 1 29 ? 13.094 8.789 1.799 1 98.12 29 GLY B O 1
ATOM 2297 N N . VAL B 1 30 ? 11.891 6.883 2.092 1 97.81 30 VAL B N 1
ATOM 2298 C CA . VAL B 1 30 ? 12.914 6.273 2.938 1 97.81 30 VAL B CA 1
ATOM 2299 C C . VAL B 1 30 ? 14.211 6.121 2.15 1 97.81 30 VAL B C 1
ATOM 2301 O O . VAL B 1 30 ? 15.297 6.398 2.67 1 97.81 30 VAL B O 1
ATOM 2304 N N . THR B 1 31 ? 14.086 5.723 0.887 1 97.38 31 THR B N 1
ATOM 2305 C CA . THR B 1 31 ? 15.25 5.531 0.027 1 97.38 31 THR B CA 1
ATOM 2306 C C . THR B 1 31 ? 15.984 6.848 -0.19 1 97.38 31 THR B C 1
ATOM 2308 O O . THR B 1 31 ? 17.219 6.891 -0.158 1 97.38 31 THR B O 1
AT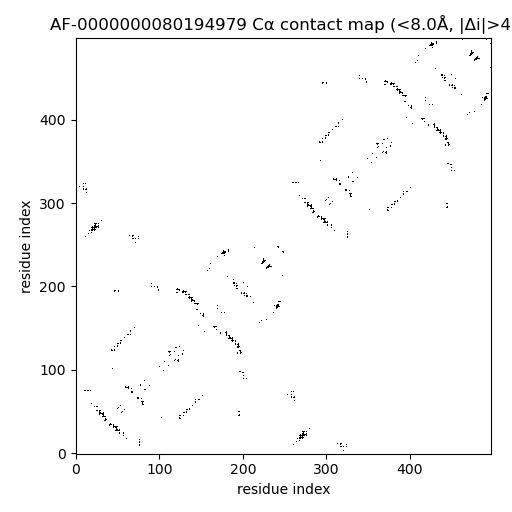OM 2311 N N . LEU B 1 32 ? 15.266 7.918 -0.41 1 97.06 32 LEU B N 1
ATOM 2312 C CA . LEU B 1 32 ? 15.891 9.227 -0.584 1 97.06 32 LEU B CA 1
ATOM 2313 C C . LEU B 1 32 ? 16.656 9.633 0.671 1 97.06 32 LEU B C 1
ATOM 2315 O O . LEU B 1 32 ? 17.766 10.148 0.582 1 97.06 32 LEU B O 1
ATOM 2319 N N . ILE B 1 33 ? 16.047 9.391 1.812 1 97.62 33 ILE B N 1
ATOM 2320 C CA . ILE B 1 33 ? 16.672 9.742 3.084 1 97.62 33 ILE B CA 1
ATOM 2321 C C . ILE B 1 33 ? 17.984 8.969 3.244 1 97.62 33 ILE B C 1
ATOM 2323 O O . ILE B 1 33 ? 19.031 9.562 3.535 1 97.62 33 ILE B O 1
ATOM 2327 N N . LEU B 1 34 ? 17.922 7.688 2.957 1 96.25 34 LEU B N 1
ATOM 2328 C CA . LEU B 1 34 ? 19.109 6.855 3.125 1 96.25 34 LEU B CA 1
ATOM 2329 C C . LEU B 1 34 ? 20.172 7.195 2.078 1 96.25 34 LEU B C 1
ATOM 2331 O O . LEU B 1 34 ? 21.359 7.223 2.383 1 96.25 34 LEU B O 1
ATOM 2335 N N . HIS B 1 35 ? 19.719 7.434 0.851 1 96.5 35 HIS B N 1
ATOM 2336 C CA . HIS B 1 35 ? 20.641 7.816 -0.209 1 96.5 35 HIS B CA 1
ATOM 2337 C C . HIS B 1 35 ? 21.359 9.125 0.122 1 96.5 35 HIS B C 1
ATOM 2339 O O . HIS B 1 35 ? 22.547 9.273 -0.138 1 96.5 35 HIS B O 1
ATOM 2345 N N . SER B 1 36 ? 20.625 10.047 0.694 1 96.44 36 SER B N 1
ATOM 2346 C CA . SER B 1 36 ? 21.203 11.32 1.126 1 96.44 36 SER B CA 1
ATOM 2347 C C . SER B 1 36 ? 22.219 11.109 2.236 1 96.44 36 SER B C 1
ATOM 2349 O O . SER B 1 36 ? 23.344 11.617 2.152 1 96.44 36 SER B O 1
ATOM 2351 N N . LEU B 1 37 ? 21.906 10.344 3.225 1 95.81 37 LEU B N 1
ATOM 2352 C CA . LEU B 1 37 ? 22.719 10.203 4.426 1 95.81 37 LEU B CA 1
ATOM 2353 C C . LEU B 1 37 ? 23.984 9.391 4.145 1 95.81 37 LEU B C 1
ATOM 2355 O O . LEU B 1 37 ? 25.047 9.664 4.715 1 95.81 37 LEU B O 1
ATOM 2359 N N . PHE B 1 38 ? 23.875 8.469 3.186 1 94.19 38 PHE B N 1
ATOM 2360 C CA . PHE B 1 38 ? 24.969 7.52 3.062 1 94.19 38 PHE B CA 1
ATOM 2361 C C . PHE B 1 38 ? 25.75 7.762 1.778 1 94.19 38 PHE B C 1
ATOM 2363 O O . PHE B 1 38 ? 26.906 7.332 1.653 1 94.19 38 PHE B O 1
ATOM 2370 N N . TYR B 1 39 ? 25.141 8.484 0.82 1 94.25 39 TYR B N 1
ATOM 2371 C CA . TYR B 1 39 ? 25.859 8.57 -0.454 1 94.25 39 TYR B CA 1
ATOM 2372 C C . TYR B 1 39 ? 26.016 10.016 -0.893 1 94.25 39 TYR B C 1
ATOM 2374 O O . TYR B 1 39 ? 27.141 10.531 -0.95 1 94.25 39 TYR B O 1
ATOM 2382 N N . THR B 1 40 ? 24.938 10.828 -1.036 1 94.69 40 THR B N 1
ATOM 2383 C CA . THR B 1 40 ? 25.016 12.125 -1.709 1 94.69 40 THR B CA 1
ATOM 2384 C C . THR B 1 40 ? 25.344 13.234 -0.712 1 94.69 40 THR B C 1
ATOM 2386 O O . THR B 1 40 ? 25.828 14.297 -1.097 1 94.69 40 THR B O 1
ATOM 2389 N N . LYS B 1 41 ? 24.938 13.039 0.562 1 95.5 41 LYS B N 1
ATOM 2390 C CA . LYS B 1 41 ? 25.047 14.07 1.592 1 95.5 41 LYS B CA 1
ATOM 2391 C C . LYS B 1 41 ? 24.297 15.336 1.188 1 95.5 41 LYS B C 1
ATOM 2393 O O . LYS B 1 41 ? 24.688 16.438 1.586 1 95.5 41 LYS B O 1
ATOM 2398 N N . SER B 1 42 ? 23.297 15.148 0.371 1 95.31 42 SER B N 1
ATOM 2399 C CA . SER B 1 42 ? 22.453 16.25 -0.086 1 95.31 42 SER B CA 1
ATOM 2400 C C . SER B 1 42 ? 21.312 16.516 0.888 1 95.31 42 SER B C 1
ATOM 2402 O O . SER B 1 42 ? 20.422 15.672 1.061 1 95.31 42 SER B O 1
ATOM 2404 N N . VAL B 1 43 ? 21.328 17.672 1.407 1 94.69 43 VAL B N 1
ATOM 2405 C CA . VAL B 1 43 ? 20.266 18.031 2.336 1 94.69 43 VAL B CA 1
ATOM 2406 C C . VAL B 1 43 ? 18.938 18.125 1.585 1 94.69 43 VAL B C 1
ATOM 2408 O O . VAL B 1 43 ? 17.875 17.828 2.141 1 94.69 43 VAL B O 1
ATOM 2411 N N . GLY B 1 44 ? 19.031 18.562 0.344 1 95.75 44 GLY B N 1
ATOM 2412 C CA . GLY B 1 44 ? 17.828 18.625 -0.474 1 95.75 44 GLY B CA 1
ATOM 2413 C C . GLY B 1 44 ? 17.156 17.281 -0.654 1 95.75 44 GLY B C 1
ATOM 2414 O O . GLY B 1 44 ? 15.922 17.172 -0.554 1 95.75 44 GLY B O 1
ATOM 2415 N N . GLU B 1 45 ? 17.953 16.312 -0.932 1 96.81 45 GLU B N 1
ATOM 2416 C CA . GLU B 1 45 ? 17.438 14.961 -1.07 1 96.81 45 GLU B CA 1
ATOM 2417 C C . GLU B 1 45 ? 16.828 14.469 0.236 1 96.81 45 GLU B C 1
ATOM 2419 O O . GLU B 1 45 ? 15.766 13.844 0.232 1 96.81 45 GLU B O 1
ATOM 2424 N N . TYR B 1 46 ? 17.469 14.75 1.304 1 97.56 46 TYR B N 1
ATOM 2425 C CA . TYR B 1 46 ? 16.969 14.406 2.629 1 97.56 46 TYR B CA 1
ATOM 2426 C C . TYR B 1 46 ? 15.617 15.07 2.883 1 97.56 46 TYR B C 1
ATOM 2428 O O . TYR B 1 46 ? 14.664 14.406 3.293 1 97.56 46 TYR B O 1
ATOM 2436 N N . ALA B 1 47 ? 15.578 16.328 2.605 1 97.69 47 ALA B N 1
ATOM 2437 C CA . ALA B 1 47 ? 14.359 17.094 2.822 1 97.69 47 ALA B CA 1
ATOM 2438 C C . ALA B 1 47 ? 13.211 16.562 1.97 1 97.69 47 ALA B C 1
ATOM 2440 O O . ALA B 1 47 ? 12.078 16.469 2.438 1 97.69 47 ALA B O 1
ATOM 2441 N N . ALA B 1 48 ? 13.531 16.219 0.751 1 97.75 48 ALA B N 1
ATOM 2442 C CA . ALA B 1 48 ? 12.508 15.68 -0.141 1 97.75 48 ALA B CA 1
ATOM 2443 C C . ALA B 1 48 ? 11.914 14.391 0.426 1 97.75 48 ALA B C 1
ATOM 2445 O O . ALA B 1 48 ? 10.695 14.234 0.474 1 97.75 48 ALA B O 1
ATOM 2446 N N . GLY B 1 49 ? 12.758 13.508 0.826 1 98.25 49 GLY B N 1
ATOM 2447 C CA . GLY B 1 49 ? 12.297 12.25 1.393 1 98.25 49 GLY B CA 1
ATOM 2448 C C . GLY B 1 49 ? 11.477 12.43 2.654 1 98.25 49 GLY B C 1
ATOM 2449 O O . GLY B 1 49 ? 10.406 11.82 2.799 1 98.25 49 GLY B O 1
ATOM 2450 N N . VAL B 1 50 ? 11.969 13.266 3.561 1 97.81 50 VAL B N 1
ATOM 2451 C CA . VAL B 1 50 ? 11.305 13.516 4.836 1 97.81 50 VAL B CA 1
ATOM 2452 C C . VAL B 1 50 ? 9.945 14.164 4.594 1 97.81 50 VAL B C 1
ATOM 2454 O O . VAL B 1 50 ? 8.961 13.82 5.254 1 97.81 50 VAL B O 1
ATOM 2457 N N . TYR B 1 51 ? 9.914 15.062 3.666 1 97.94 51 TYR B N 1
ATOM 2458 C CA . TYR B 1 51 ? 8.664 15.734 3.324 1 97.94 51 TYR B CA 1
ATOM 2459 C C . TYR B 1 51 ? 7.641 14.75 2.779 1 97.94 51 TYR B C 1
ATOM 2461 O O . TYR B 1 51 ? 6.469 14.781 3.162 1 97.94 51 TYR B O 1
ATOM 2469 N N . ILE B 1 52 ? 8.094 13.844 1.911 1 97.62 52 ILE B N 1
ATOM 2470 C CA . ILE B 1 52 ? 7.219 12.844 1.317 1 97.62 52 ILE B CA 1
ATOM 2471 C C . ILE B 1 52 ? 6.578 12 2.418 1 97.62 52 ILE B C 1
ATOM 2473 O O . ILE B 1 52 ? 5.359 11.805 2.434 1 97.62 52 ILE B O 1
ATOM 2477 N N . ILE B 1 53 ? 7.328 11.562 3.354 1 97.44 53 ILE B N 1
ATOM 2478 C CA . ILE B 1 53 ? 6.867 10.633 4.379 1 97.44 53 ILE B CA 1
ATOM 2479 C C . ILE B 1 53 ? 6.008 11.375 5.402 1 97.44 53 ILE B C 1
ATOM 2481 O O . ILE B 1 53 ? 4.875 10.977 5.676 1 97.44 53 ILE B O 1
ATOM 2485 N N . SER B 1 54 ? 6.488 12.5 5.93 1 96.56 54 SER B N 1
ATOM 2486 C CA . SER B 1 54 ? 5.895 13.172 7.082 1 96.56 54 SER B CA 1
ATOM 2487 C C . SER B 1 54 ? 4.676 14 6.672 1 96.56 54 SER B C 1
ATOM 2489 O O . SER B 1 54 ? 3.803 14.273 7.496 1 96.56 54 SER B O 1
ATOM 2491 N N . THR B 1 55 ? 4.609 14.383 5.395 1 95.31 55 THR B N 1
ATOM 2492 C CA . THR B 1 55 ? 3.551 15.305 5 1 95.31 55 THR B CA 1
ATOM 2493 C C . THR B 1 55 ? 2.568 14.625 4.051 1 95.31 55 THR B C 1
ATOM 2495 O O . THR B 1 55 ? 1.358 14.641 4.285 1 95.31 55 THR B O 1
ATOM 2498 N N . MET B 1 56 ? 3.082 13.945 3.08 1 95.06 56 MET B N 1
ATOM 2499 C CA . MET B 1 56 ? 2.195 13.43 2.043 1 95.06 56 MET B CA 1
ATOM 2500 C C . MET B 1 56 ? 1.652 12.055 2.43 1 95.06 56 MET B C 1
ATOM 2502 O O . MET B 1 56 ? 0.442 11.883 2.58 1 95.06 56 MET B O 1
ATOM 2506 N N . VAL B 1 57 ? 2.521 11.117 2.676 1 97.06 57 VAL B N 1
ATOM 2507 C CA . VAL B 1 57 ? 2.1 9.742 2.951 1 97.06 57 VAL B CA 1
ATOM 2508 C C . VAL B 1 57 ? 1.327 9.695 4.266 1 97.06 57 VAL B C 1
ATOM 2510 O O . VAL B 1 57 ? 0.248 9.109 4.34 1 97.06 57 VAL B O 1
ATOM 2513 N N . LEU B 1 58 ? 1.874 10.328 5.297 1 95.38 58 LEU B N 1
ATOM 2514 C CA . LEU B 1 58 ? 1.231 10.344 6.605 1 95.38 58 LEU B CA 1
ATOM 2515 C C . LEU B 1 58 ? -0.173 10.93 6.516 1 95.38 58 LEU B C 1
ATOM 2517 O O . LEU B 1 58 ? -1.118 10.375 7.09 1 95.38 58 LEU B O 1
ATOM 2521 N N . PHE B 1 59 ? -0.302 12 5.828 1 94.56 59 PHE B N 1
ATOM 2522 C CA . PHE B 1 59 ? -1.586 12.68 5.707 1 94.56 59 PHE B CA 1
ATOM 2523 C C . PHE B 1 59 ? -2.617 11.773 5.043 1 94.56 59 PHE B C 1
ATOM 2525 O O . PHE B 1 59 ? -3.676 11.508 5.613 1 94.56 59 PHE B O 1
ATOM 2532 N N . HIS B 1 60 ? -2.33 11.242 3.889 1 94.31 60 HIS B N 1
ATOM 2533 C CA . HIS B 1 60 ? -3.301 10.492 3.102 1 94.31 60 HIS B CA 1
ATOM 2534 C C . HIS B 1 60 ? -3.646 9.164 3.77 1 94.31 60 HIS B C 1
ATOM 2536 O O . HIS B 1 60 ? -4.816 8.773 3.818 1 94.31 60 HIS B O 1
ATOM 2542 N N . MET B 1 61 ? -2.672 8.516 4.312 1 94.81 61 MET B N 1
ATOM 2543 C CA . MET B 1 61 ? -2.93 7.23 4.961 1 94.81 61 MET B CA 1
ATOM 2544 C C . MET B 1 61 ? -3.727 7.422 6.246 1 94.81 61 MET B C 1
ATOM 2546 O O . MET B 1 61 ? -4.684 6.691 6.504 1 94.81 61 MET B O 1
ATOM 2550 N N . CYS B 1 62 ? -3.379 8.43 7.043 1 93.62 62 CYS B N 1
ATOM 2551 C CA . CYS B 1 62 ? -4.055 8.641 8.312 1 93.62 62 CYS B CA 1
ATOM 2552 C C . CYS B 1 62 ? -5.484 9.125 8.102 1 93.62 62 CYS B C 1
ATOM 2554 O O . CYS B 1 62 ? -6.395 8.719 8.828 1 93.62 62 CYS B O 1
ATOM 2556 N N . GLU B 1 63 ? -5.645 10.039 7.094 1 92.44 63 GLU B N 1
ATOM 2557 C CA . GLU B 1 63 ? -7.004 10.492 6.816 1 92.44 63 GLU B CA 1
ATOM 2558 C C . GLU B 1 63 ? -7.918 9.32 6.473 1 92.44 63 GLU B C 1
ATOM 2560 O O . GLU B 1 63 ? -9.047 9.242 6.961 1 92.44 63 GLU B O 1
ATOM 2565 N N . PHE B 1 64 ? -7.43 8.445 5.715 1 92.56 64 PHE B N 1
ATOM 2566 C CA . PHE B 1 64 ? -8.219 7.281 5.336 1 92.56 64 PHE B CA 1
ATOM 2567 C C . PHE B 1 64 ? -8.492 6.395 6.543 1 92.56 64 PHE B C 1
ATOM 2569 O O . PHE B 1 64 ? -9.625 5.977 6.773 1 92.56 64 PHE B O 1
ATOM 2576 N N . LEU B 1 65 ? -7.461 6.109 7.301 1 91.25 65 LEU B N 1
ATOM 2577 C CA . LEU B 1 65 ? -7.594 5.188 8.422 1 91.25 65 LEU B CA 1
ATOM 2578 C C . LEU B 1 65 ? -8.539 5.75 9.477 1 91.25 65 LEU B C 1
ATOM 2580 O O . LEU B 1 65 ? -9.32 5.008 10.078 1 91.25 65 LEU B O 1
ATOM 2584 N N . VAL B 1 66 ? -8.438 7.023 9.688 1 90.75 66 VAL B N 1
ATOM 2585 C CA . VAL B 1 66 ? -9.336 7.664 10.648 1 90.75 66 VAL B CA 1
ATOM 2586 C C . VAL B 1 66 ? -10.766 7.613 10.133 1 90.75 66 VAL B C 1
ATOM 2588 O O . VAL B 1 66 ? -11.695 7.266 10.867 1 90.75 66 VAL B O 1
ATOM 2591 N N . ALA B 1 67 ? -10.945 7.965 8.867 1 87.38 67 ALA B N 1
ATOM 2592 C CA . ALA B 1 67 ? -12.281 7.914 8.273 1 87.38 67 ALA B CA 1
ATOM 2593 C C . ALA B 1 67 ? -12.859 6.504 8.344 1 87.38 67 ALA B C 1
ATOM 2595 O O . ALA B 1 67 ? -14.039 6.328 8.656 1 87.38 67 ALA B O 1
ATOM 2596 N N . ALA B 1 68 ? -12.039 5.59 8.078 1 85.31 68 ALA B N 1
ATOM 2597 C CA . ALA B 1 68 ? -12.477 4.195 8.109 1 85.31 68 ALA B CA 1
ATOM 2598 C C . ALA B 1 68 ? -12.828 3.766 9.531 1 85.31 68 ALA B C 1
ATOM 2600 O O . ALA B 1 68 ? -13.664 2.877 9.727 1 85.31 68 ALA B O 1
ATOM 2601 N N . SER B 1 69 ? -12.266 4.395 10.484 1 84.94 69 SER B N 1
ATOM 2602 C CA . SER B 1 69 ? -12.508 4.051 11.875 1 84.94 69 SER B CA 1
ATOM 2603 C C . SER B 1 69 ? -13.773 4.727 12.398 1 84.94 69 SER B C 1
ATOM 2605 O O . SER B 1 69 ? -14.484 4.164 13.234 1 84.94 69 SER B O 1
ATOM 2607 N N . LEU B 1 70 ? -14.008 5.898 11.938 1 80 70 LEU B N 1
ATOM 2608 C CA . LEU B 1 70 ? -15.117 6.684 12.477 1 80 70 LEU B CA 1
ATOM 2609 C C . LEU B 1 70 ? -16.375 6.477 11.648 1 80 70 LEU B C 1
ATOM 2611 O O . LEU B 1 70 ? -17.484 6.512 12.18 1 80 70 LEU B O 1
ATOM 2615 N N . ARG B 1 71 ? -16.266 6.77 10.32 1 62.12 71 ARG B N 1
ATOM 2616 C CA . ARG B 1 71 ? -17.469 6.934 9.5 1 62.12 71 ARG B CA 1
ATOM 2617 C C . ARG B 1 71 ? -17.844 5.625 8.82 1 62.12 71 ARG B C 1
ATOM 2619 O O . ARG B 1 71 ? -16.984 4.93 8.273 1 62.12 71 ARG B O 1
ATOM 2626 N N . ARG B 1 72 ? -19 5.062 9.164 1 55.53 72 ARG B N 1
ATOM 2627 C CA . ARG B 1 72 ? -19.75 3.855 8.828 1 55.53 72 ARG B CA 1
ATOM 2628 C C . ARG B 1 72 ? -19.797 3.65 7.312 1 55.53 72 ARG B C 1
ATOM 2630 O O . ARG B 1 72 ? -19.578 2.541 6.824 1 55.53 72 ARG B O 1
ATOM 2637 N N . HIS B 1 73 ? -20.438 4.648 6.633 1 51.22 73 HIS B N 1
ATOM 2638 C CA . HIS B 1 73 ? -21.016 4.438 5.312 1 51.22 73 HIS B CA 1
ATOM 2639 C C . HIS B 1 73 ? -20 4.699 4.207 1 51.22 73 HIS B C 1
ATOM 2641 O O . HIS B 1 73 ? -20.219 4.316 3.057 1 51.22 73 HIS B O 1
ATOM 2647 N N . ASP B 1 74 ? -18.844 5.227 4.609 1 54.19 74 ASP B N 1
ATOM 2648 C CA . ASP B 1 74 ? -18.25 5.902 3.459 1 54.19 74 ASP B CA 1
ATOM 2649 C C . ASP B 1 74 ? -16.781 5.512 3.287 1 54.19 74 ASP B C 1
ATOM 2651 O O . ASP B 1 74 ? -15.953 6.34 2.887 1 54.19 74 ASP B O 1
ATOM 2655 N N . THR B 1 75 ? -16.469 4.227 3.633 1 68.31 75 THR B N 1
ATOM 2656 C CA . THR B 1 75 ? -15.078 4.062 3.246 1 68.31 75 THR B CA 1
ATOM 2657 C C . THR B 1 75 ? -14.93 4.094 1.727 1 68.31 75 THR B C 1
ATOM 2659 O O . THR B 1 75 ? -15.227 3.109 1.048 1 68.31 75 THR B O 1
ATOM 2662 N N . HIS B 1 76 ? -14.695 5.293 1.283 1 81.38 76 HIS B N 1
ATOM 2663 C CA . HIS B 1 76 ? -14.484 5.617 -0.124 1 81.38 76 HIS B CA 1
ATOM 2664 C C . HIS B 1 76 ? -13.031 6 -0.39 1 81.38 76 HIS B C 1
ATOM 2666 O O . HIS B 1 76 ? -12.359 6.543 0.488 1 81.38 76 HIS B O 1
ATOM 2672 N N . PRO B 1 77 ? -12.547 5.535 -1.511 1 84.06 77 PRO B N 1
ATOM 2673 C CA . PRO B 1 77 ? -11.172 5.914 -1.855 1 84.06 77 PRO B CA 1
ATOM 2674 C C . PRO B 1 77 ? -10.93 7.414 -1.739 1 84.06 77 PRO B C 1
ATOM 2676 O O . PRO B 1 77 ? -9.797 7.844 -1.486 1 84.06 77 PRO B O 1
ATOM 2679 N N . ASP B 1 78 ? -11.875 8.18 -1.821 1 81.94 78 ASP B N 1
ATOM 2680 C CA . ASP B 1 78 ? -11.758 9.633 -1.729 1 81.94 78 ASP B CA 1
ATOM 2681 C C . ASP B 1 78 ? -11.32 10.062 -0.332 1 81.94 78 ASP B C 1
ATOM 2683 O O . ASP B 1 78 ? -10.859 11.188 -0.138 1 81.94 78 ASP B O 1
ATOM 2687 N N . THR B 1 79 ? -11.5 9.18 0.577 1 83.81 79 THR B N 1
ATOM 2688 C CA . THR B 1 79 ? -11.164 9.516 1.955 1 83.81 79 THR B CA 1
ATOM 2689 C C . THR B 1 79 ? -9.648 9.57 2.145 1 83.81 79 THR B C 1
ATOM 2691 O O . THR B 1 79 ? -9.164 10.109 3.143 1 83.81 79 THR B O 1
ATOM 2694 N N . PHE B 1 80 ? -8.969 9.023 1.147 1 87.75 80 PHE B N 1
ATOM 2695 C CA . PHE B 1 80 ? -7.523 9.219 1.15 1 87.75 80 PHE B CA 1
ATOM 2696 C C . PHE B 1 80 ? -7.176 10.68 0.915 1 87.75 80 PHE B C 1
ATOM 2698 O O . PHE B 1 80 ? -6.047 11.109 1.167 1 87.75 80 PHE B O 1
ATOM 2705 N N . MET B 1 81 ? -8.117 11.43 0.387 1 85.12 81 MET B N 1
ATOM 2706 C CA . MET B 1 81 ? -7.98 12.859 0.148 1 85.12 81 MET B CA 1
ATOM 2707 C C . MET B 1 81 ? -6.844 13.148 -0.828 1 85.12 81 MET B C 1
ATOM 2709 O O . MET B 1 81 ? -6.094 14.109 -0.649 1 85.12 81 MET B O 1
ATOM 2713 N N . LEU B 1 82 ? -6.645 12.188 -1.73 1 79.69 82 LEU B N 1
ATOM 2714 C CA . LEU B 1 82 ? -5.613 12.406 -2.74 1 79.69 82 LEU B CA 1
ATOM 2715 C C . LEU B 1 82 ? -5.941 13.633 -3.586 1 79.69 82 LEU B C 1
ATOM 2717 O O . LEU B 1 82 ? -5.055 14.43 -3.902 1 79.69 82 LEU B O 1
ATOM 2721 N N . TYR B 1 83 ? -7.27 13.68 -3.965 1 73 83 TYR B N 1
ATOM 2722 C CA . TYR B 1 83 ? -7.77 14.844 -4.676 1 73 83 TYR B CA 1
ATOM 2723 C C . TYR B 1 83 ? -8.641 15.711 -3.768 1 73 83 TYR B C 1
ATOM 2725 O O . TYR B 1 83 ? -9.812 15.945 -4.066 1 73 83 TYR B O 1
ATOM 2733 N N . HIS B 1 84 ? -8.125 16 -2.594 1 68.12 84 HIS B N 1
ATOM 2734 C CA . HIS B 1 84 ? -8.766 16.766 -1.527 1 68.12 84 HIS B CA 1
ATOM 2735 C C . HIS B 1 84 ? -9.555 17.938 -2.088 1 68.12 84 HIS B C 1
ATOM 2737 O O . HIS B 1 84 ? -10.758 18.062 -1.837 1 68.12 84 HIS B O 1
ATOM 2743 N N . SER B 1 85 ? -8.812 18.938 -2.814 1 78.88 85 SER B N 1
ATOM 2744 C CA . SER B 1 85 ? -9.352 20.125 -3.467 1 78.88 85 SER B CA 1
ATOM 2745 C C . SER B 1 85 ? -8.367 20.688 -4.48 1 78.88 85 SER B C 1
ATOM 2747 O O . SER B 1 85 ? -7.191 20.312 -4.496 1 78.88 85 SER B O 1
ATOM 2749 N N . LYS B 1 86 ? -8.891 21.328 -5.367 1 83.25 86 LYS B N 1
ATOM 2750 C CA . LYS B 1 86 ? -8.008 22 -6.324 1 83.25 86 LYS B CA 1
ATOM 2751 C C . LYS B 1 86 ? -6.977 22.875 -5.605 1 83.25 86 LYS B C 1
ATOM 2753 O O . LYS B 1 86 ? -5.824 22.953 -6.031 1 83.25 86 LYS B O 1
ATOM 2758 N N . GLU B 1 87 ? -7.445 23.422 -4.527 1 82.88 87 GLU B N 1
ATOM 2759 C CA . GLU B 1 87 ? -6.566 24.266 -3.734 1 82.88 87 GLU B CA 1
ATOM 2760 C C . GLU B 1 87 ? -5.422 23.469 -3.117 1 82.88 87 GLU B C 1
ATOM 2762 O O . GLU B 1 87 ? -4.281 23.938 -3.086 1 82.88 87 GLU B O 1
ATOM 2767 N N . TYR B 1 88 ? -5.734 22.312 -2.723 1 85.19 88 TYR B N 1
ATOM 2768 C CA . TYR B 1 88 ? -4.723 21.469 -2.104 1 85.19 88 TYR B CA 1
ATOM 2769 C C . TYR B 1 88 ? -3.676 21.031 -3.123 1 85.19 88 TYR B C 1
ATOM 2771 O O . TYR B 1 88 ? -2.477 21.062 -2.842 1 85.19 88 TYR B O 1
ATOM 2779 N N . ILE B 1 89 ? -4.102 20.672 -4.289 1 89.06 89 ILE B N 1
ATOM 2780 C CA . ILE B 1 89 ? -3.203 20.219 -5.352 1 89.06 89 ILE B CA 1
ATOM 2781 C C . ILE B 1 89 ? -2.297 21.375 -5.781 1 89.06 89 ILE B C 1
ATOM 2783 O O . ILE B 1 89 ? -1.09 21.188 -5.953 1 89.06 89 ILE B O 1
ATOM 2787 N N . LEU B 1 90 ? -2.91 22.5 -5.922 1 89.44 90 LEU B N 1
ATOM 2788 C CA . LEU B 1 90 ? -2.148 23.672 -6.328 1 89.44 90 LEU B CA 1
ATOM 2789 C C . LEU B 1 90 ? -1.11 24.031 -5.27 1 89.44 90 LEU B C 1
ATOM 2791 O O . LEU B 1 90 ? 0.037 24.344 -5.602 1 89.44 90 LEU B O 1
ATOM 2795 N N . ALA B 1 91 ? -1.526 24.016 -4.066 1 90.75 91 ALA B N 1
ATOM 2796 C CA . ALA B 1 91 ? -0.629 24.359 -2.969 1 90.75 91 ALA B CA 1
ATOM 2797 C C . ALA B 1 91 ? 0.542 23.391 -2.883 1 90.75 91 ALA B C 1
ATOM 2799 O O . ALA B 1 91 ? 1.696 23.812 -2.762 1 90.75 91 ALA B O 1
ATOM 2800 N N . THR B 1 92 ? 0.251 22.141 -2.965 1 92.12 92 THR B N 1
ATOM 2801 C CA . THR B 1 92 ? 1.293 21.109 -2.869 1 92.12 92 THR B CA 1
ATOM 2802 C C . THR B 1 92 ? 2.242 21.203 -4.059 1 92.12 92 THR B C 1
ATOM 2804 O O . THR B 1 92 ? 3.461 21.094 -3.896 1 92.12 92 THR B O 1
ATOM 2807 N N . THR B 1 93 ? 1.677 21.391 -5.199 1 94.44 93 THR B N 1
ATOM 2808 C CA . THR B 1 93 ? 2.498 21.531 -6.398 1 94.44 93 THR B CA 1
ATOM 2809 C C . THR B 1 93 ? 3.404 22.75 -6.301 1 94.44 93 THR B C 1
ATOM 2811 O O . THR B 1 93 ? 4.59 22.672 -6.633 1 94.44 93 THR B O 1
ATOM 2814 N N . ALA B 1 94 ? 2.818 23.812 -5.855 1 95.31 94 ALA B N 1
ATOM 2815 C CA . ALA B 1 94 ? 3.6 25.031 -5.699 1 95.31 94 ALA B CA 1
ATOM 2816 C C . ALA B 1 94 ? 4.754 24.828 -4.723 1 95.31 94 ALA B C 1
ATOM 2818 O O . ALA B 1 94 ? 5.859 25.328 -4.949 1 95.31 94 ALA B O 1
ATOM 2819 N N . ALA B 1 95 ? 4.531 24.156 -3.666 1 96.44 95 ALA B N 1
ATOM 2820 C CA . ALA B 1 95 ? 5.566 23.891 -2.676 1 96.44 95 ALA B CA 1
ATOM 2821 C C . ALA B 1 95 ? 6.707 23.078 -3.287 1 96.44 95 ALA B C 1
ATOM 2823 O O . ALA B 1 95 ? 7.883 23.391 -3.078 1 96.44 95 ALA B O 1
ATOM 2824 N N . TRP B 1 96 ? 6.332 22.062 -4.105 1 96.38 96 TRP B N 1
ATOM 2825 C CA . TRP B 1 96 ? 7.332 21.219 -4.754 1 96.38 96 TRP B CA 1
ATOM 2826 C C . TRP B 1 96 ? 8.133 22.031 -5.777 1 96.38 96 TRP B C 1
ATOM 2828 O O . TRP B 1 96 ? 9.352 21.875 -5.863 1 96.38 96 TRP B O 1
ATOM 2838 N N . VAL B 1 97 ? 7.414 22.797 -6.52 1 96.38 97 VAL B N 1
ATOM 2839 C CA . VAL B 1 97 ? 8.07 23.594 -7.559 1 96.38 97 VAL B CA 1
ATOM 2840 C C . VAL B 1 97 ? 9.07 24.547 -6.922 1 96.38 97 VAL B C 1
ATOM 2842 O O . VAL B 1 97 ? 10.227 24.625 -7.344 1 96.38 97 VAL B O 1
ATOM 2845 N N . GLU B 1 98 ? 8.625 25.297 -5.906 1 95.81 98 GLU B N 1
ATOM 2846 C CA . GLU B 1 98 ? 9.531 26.219 -5.242 1 95.81 98 GLU B CA 1
ATOM 2847 C C . GLU B 1 98 ? 10.742 25.484 -4.668 1 95.81 98 GLU B C 1
ATOM 2849 O O . GLU B 1 98 ? 11.883 25.922 -4.852 1 95.81 98 GLU B O 1
ATOM 2854 N N . PHE B 1 99 ? 10.547 24.406 -4.035 1 96.38 99 PHE B N 1
ATOM 2855 C CA . PHE B 1 99 ? 11.602 23.625 -3.41 1 96.38 99 PHE B CA 1
ATOM 2856 C C . PHE B 1 99 ? 12.609 23.141 -4.449 1 96.38 99 PHE B C 1
ATOM 2858 O O . PHE B 1 99 ? 13.82 23.328 -4.285 1 96.38 99 PHE B O 1
ATOM 2865 N N . LEU B 1 100 ? 12.086 22.562 -5.547 1 95.56 100 LEU B N 1
ATOM 2866 C CA . LEU B 1 100 ? 12.953 21.984 -6.57 1 95.56 100 LEU B CA 1
ATOM 2867 C C . LEU B 1 100 ? 13.727 23.078 -7.305 1 95.56 100 LEU B C 1
ATOM 2869 O O . LEU B 1 100 ? 14.898 22.906 -7.637 1 95.56 100 LEU B O 1
ATOM 2873 N N . VAL B 1 101 ? 12.992 24.172 -7.555 1 93.44 101 VAL B N 1
ATOM 2874 C CA . VAL B 1 101 ? 13.656 25.297 -8.211 1 93.44 101 VAL B CA 1
ATOM 2875 C C . VAL B 1 101 ? 14.781 25.812 -7.324 1 93.44 101 VAL B C 1
ATOM 2877 O O . VAL B 1 101 ? 15.898 26.062 -7.801 1 93.44 101 VAL B O 1
ATOM 2880 N N . GLU B 1 102 ? 14.531 25.984 -6.09 1 91.19 102 GLU B N 1
ATOM 2881 C CA . GLU B 1 102 ? 15.531 26.484 -5.148 1 91.19 102 GLU B CA 1
ATOM 2882 C C . GLU B 1 102 ? 16.672 25.484 -4.996 1 91.19 102 GLU B C 1
ATOM 2884 O O . GLU B 1 102 ? 17.844 25.875 -4.973 1 91.19 102 GLU B O 1
ATOM 2889 N N . TRP B 1 103 ? 16.375 24.234 -4.895 1 90.94 103 TRP B N 1
ATOM 2890 C CA . TRP B 1 103 ? 17.344 23.172 -4.656 1 90.94 103 TRP B CA 1
ATOM 2891 C C . TRP B 1 103 ? 18.234 22.953 -5.883 1 90.94 103 TRP B C 1
ATOM 2893 O O . TRP B 1 103 ? 19.453 22.859 -5.77 1 90.94 103 TRP B O 1
ATOM 2903 N N . LEU B 1 104 ? 17.625 23 -7.07 1 90.19 104 LEU B N 1
ATOM 2904 C CA . LEU B 1 104 ? 18.344 22.516 -8.242 1 90.19 104 LEU B CA 1
ATOM 2905 C C . LEU B 1 104 ? 18.844 23.672 -9.094 1 90.19 104 LEU B C 1
ATOM 2907 O O . LEU B 1 104 ? 19.844 23.547 -9.812 1 90.19 104 LEU B O 1
ATOM 2911 N N . PHE B 1 105 ? 18.219 24.891 -8.969 1 89.56 105 PHE B N 1
ATOM 2912 C CA . PHE B 1 105 ? 18.531 25.906 -9.977 1 89.56 105 PHE B CA 1
ATOM 2913 C C . PHE B 1 105 ? 19.078 27.172 -9.32 1 89.56 105 PHE B C 1
ATOM 2915 O O . PHE B 1 105 ? 19.781 27.953 -9.961 1 89.56 105 PHE B O 1
ATOM 2922 N N . ILE B 1 106 ? 18.766 27.469 -8.125 1 87.69 106 ILE B N 1
ATOM 2923 C CA . ILE B 1 106 ? 19.203 28.703 -7.5 1 87.69 106 ILE B CA 1
ATOM 2924 C C . ILE B 1 106 ? 20.609 28.531 -6.934 1 87.69 106 ILE B C 1
ATOM 2926 O O . ILE B 1 106 ? 20.844 27.656 -6.086 1 87.69 106 ILE B O 1
ATOM 2930 N N . PRO B 1 107 ? 21.484 29.297 -7.41 1 87.38 107 PRO B N 1
ATOM 2931 C CA . PRO B 1 107 ? 22.859 29.172 -6.926 1 87.38 107 PRO B CA 1
ATOM 2932 C C . PRO B 1 107 ? 23.016 29.625 -5.473 1 87.38 107 PRO B C 1
ATOM 2934 O O . PRO B 1 107 ? 22.188 30.375 -4.961 1 87.38 107 PRO B O 1
ATOM 2937 N N . GLU B 1 108 ? 23.984 29.172 -4.793 1 83.56 108 GLU B N 1
ATOM 2938 C CA . GLU B 1 108 ? 24.266 29.438 -3.383 1 83.56 108 GLU B CA 1
ATOM 2939 C C . GLU B 1 108 ? 24.406 30.922 -3.117 1 83.56 108 GLU B C 1
ATOM 2941 O O . GLU B 1 108 ? 24.047 31.406 -2.043 1 83.56 108 GLU B O 1
ATOM 2946 N N . SER B 1 109 ? 24.875 31.656 -4.082 1 82.69 109 SER B N 1
ATOM 2947 C CA . SER B 1 109 ? 25.141 33.094 -3.92 1 82.69 109 SER B CA 1
ATOM 2948 C C . SER B 1 109 ? 23.844 33.875 -3.789 1 82.69 109 SER B C 1
ATOM 2950 O O . SER B 1 109 ? 23.844 35 -3.25 1 82.69 109 SER B O 1
ATOM 2952 N N . TRP B 1 110 ? 22.766 33.281 -4.332 1 82.38 110 TRP B N 1
ATOM 2953 C CA . TRP B 1 110 ? 21.484 33.969 -4.301 1 82.38 110 TRP B CA 1
ATOM 2954 C C . TRP B 1 110 ? 20.703 33.656 -3.033 1 82.38 110 TRP B C 1
ATOM 2956 O O . TRP B 1 110 ? 19.719 34.312 -2.707 1 82.38 110 TRP B O 1
ATOM 2966 N N . LYS B 1 111 ? 21.266 32.625 -2.404 1 82.88 111 LYS B N 1
ATOM 2967 C CA . LYS B 1 111 ? 20.578 32.219 -1.191 1 82.88 111 LYS B CA 1
ATOM 2968 C C . LYS B 1 111 ? 21.031 33.031 0.019 1 82.88 111 LYS B C 1
ATOM 2970 O O . LYS B 1 111 ? 22.062 33.688 -0.035 1 82.88 111 LYS B O 1
ATOM 2975 N N . ILE B 1 112 ? 20.25 33 0.998 1 79.31 112 ILE B N 1
ATOM 2976 C CA . ILE B 1 112 ? 20.578 33.719 2.221 1 79.31 112 ILE B CA 1
ATOM 2977 C C . ILE B 1 112 ? 21.906 33.219 2.783 1 79.31 112 ILE B C 1
ATOM 2979 O O . ILE B 1 112 ? 22.172 32 2.785 1 79.31 112 ILE B O 1
ATOM 2983 N N . SER B 1 113 ? 22.656 34.219 3.225 1 77.88 113 SER B N 1
ATOM 2984 C CA . SER B 1 113 ? 23.969 33.906 3.746 1 77.88 113 SER B CA 1
ATOM 2985 C C . SER B 1 113 ? 23.875 32.969 4.961 1 77.88 113 SER B C 1
ATOM 2987 O O . SER B 1 113 ? 22.953 33.094 5.766 1 77.88 113 SER B O 1
ATOM 2989 N N . LEU B 1 114 ? 24.781 32.125 5.055 1 78.81 114 LEU B N 1
ATOM 2990 C CA . LEU B 1 114 ? 24.844 31.172 6.168 1 78.81 114 LEU B CA 1
ATOM 2991 C C . LEU B 1 114 ? 25.062 31.906 7.484 1 78.81 114 LEU B C 1
ATOM 2993 O O . LEU B 1 114 ? 24.719 31.391 8.555 1 78.81 114 LEU B O 1
ATOM 2997 N N . ASP B 1 115 ? 25.516 33.156 7.355 1 79.06 115 ASP B N 1
ATOM 2998 C CA . ASP B 1 115 ? 25.812 33.938 8.539 1 79.06 115 ASP B CA 1
ATOM 2999 C C . ASP B 1 115 ? 24.562 34.688 9.023 1 79.06 115 ASP B C 1
ATOM 3001 O O . ASP B 1 115 ? 24.547 35.219 10.141 1 79.06 115 ASP B O 1
ATOM 3005 N N . SER B 1 116 ? 23.641 34.719 8.188 1 83.62 116 SER B N 1
ATOM 3006 C CA . SER B 1 116 ? 22.406 35.375 8.57 1 83.62 116 SER B CA 1
ATOM 3007 C C . SER B 1 116 ? 21.688 34.625 9.688 1 83.62 116 SER B C 1
ATOM 3009 O O . SER B 1 116 ? 21.703 33.406 9.719 1 83.62 116 SER B O 1
ATOM 3011 N N . PRO B 1 117 ? 21.156 35.406 10.602 1 78.25 117 PRO B N 1
ATOM 3012 C CA . PRO B 1 117 ? 20.406 34.75 11.68 1 78.25 117 PRO B CA 1
ATOM 3013 C C . PRO B 1 117 ? 19.203 33.938 11.172 1 78.25 117 PRO B C 1
ATOM 3015 O O . PRO B 1 117 ? 18.734 33.031 11.859 1 78.25 117 PRO B O 1
ATOM 3018 N N . TRP B 1 118 ? 18.828 34.188 9.984 1 78.94 118 TRP B N 1
ATOM 3019 C CA . TRP B 1 118 ? 17.641 33.531 9.438 1 78.94 118 TRP B CA 1
ATOM 3020 C C . TRP B 1 118 ? 18.031 32.312 8.625 1 78.94 118 TRP B C 1
ATOM 3022 O O . TRP B 1 118 ? 17.156 31.594 8.109 1 78.94 118 TRP B O 1
ATOM 3032 N N . SER B 1 119 ? 19.266 32.062 8.625 1 79.69 119 SER B N 1
ATOM 3033 C CA . SER B 1 119 ? 19.75 30.953 7.812 1 79.69 119 SER B CA 1
ATOM 3034 C C . SER B 1 119 ? 19.25 29.625 8.336 1 79.69 119 SER B C 1
ATOM 3036 O O . SER B 1 119 ? 18.953 28.703 7.559 1 79.69 119 SER B O 1
ATOM 3038 N N . TRP B 1 120 ? 19.047 29.656 9.586 1 77 120 TRP B N 1
ATOM 3039 C CA . TRP B 1 120 ? 18.641 28.375 10.172 1 77 120 TRP B CA 1
ATOM 3040 C C . TRP B 1 120 ? 17.188 28.047 9.797 1 77 120 TRP B C 1
ATOM 3042 O O . TRP B 1 120 ? 16.812 26.875 9.727 1 77 120 TRP B O 1
ATOM 3052 N N . LEU B 1 121 ? 16.453 29.062 9.391 1 75.81 121 LEU B N 1
ATOM 3053 C CA . LEU B 1 121 ? 15.047 28.859 9.07 1 75.81 121 LEU B CA 1
ATOM 3054 C C . LEU B 1 121 ? 14.844 28.766 7.559 1 75.81 121 LEU B C 1
ATOM 3056 O O . LEU B 1 121 ? 14 28 7.086 1 75.81 121 LEU B O 1
ATOM 3060 N N . LEU B 1 122 ? 15.742 29.453 6.879 1 81.94 122 LEU B N 1
ATOM 3061 C CA . LEU B 1 122 ? 15.453 29.625 5.461 1 81.94 122 LEU B CA 1
ATOM 3062 C C . LEU B 1 122 ? 16.438 28.844 4.602 1 81.94 122 LEU B C 1
ATOM 3064 O O . LEU B 1 122 ? 16.312 28.797 3.375 1 81.94 122 LEU B O 1
ATOM 3068 N N . ARG B 1 123 ? 17.406 28.297 5.27 1 87.56 123 ARG B N 1
ATOM 3069 C CA . ARG B 1 123 ? 18.344 27.453 4.555 1 87.56 123 ARG B CA 1
ATOM 3070 C C . ARG B 1 123 ? 18.156 25.984 4.934 1 87.56 123 ARG B C 1
ATOM 3072 O O . ARG B 1 123 ? 17.922 25.656 6.102 1 87.56 123 ARG B O 1
ATOM 3079 N N . LEU B 1 124 ? 18.281 25.219 3.92 1 90.81 124 LEU B N 1
ATOM 3080 C CA . LEU B 1 124 ? 18.156 23.781 4.156 1 90.81 124 LEU B CA 1
ATOM 3081 C C . LEU B 1 124 ? 19.312 23.266 4.996 1 90.81 124 LEU B C 1
ATOM 3083 O O . LEU B 1 124 ? 20.484 23.531 4.691 1 90.81 124 LEU B O 1
ATOM 3087 N N . ASN B 1 125 ? 19.047 22.703 6.035 1 91.38 125 ASN B N 1
ATOM 3088 C CA . ASN B 1 125 ? 20 21.953 6.852 1 91.38 125 ASN B CA 1
ATOM 3089 C C . ASN B 1 125 ? 19.344 20.75 7.531 1 91.38 125 ASN B C 1
ATOM 3091 O O . ASN B 1 125 ? 18.125 20.75 7.766 1 91.38 125 ASN B O 1
ATOM 3095 N N . TYR B 1 126 ? 20.078 19.75 7.82 1 94.69 126 TYR B N 1
ATOM 3096 C CA . TYR B 1 126 ? 19.547 18.484 8.336 1 94.69 126 TYR B CA 1
ATOM 3097 C C . TYR B 1 126 ? 18.781 18.719 9.641 1 94.69 126 TYR B C 1
ATOM 3099 O O . TYR B 1 126 ? 17.734 18.109 9.859 1 94.69 126 TYR B O 1
ATOM 3107 N N . THR B 1 127 ? 19.297 19.594 10.469 1 93.12 127 THR B N 1
ATOM 3108 C CA . THR B 1 127 ? 18.719 19.828 11.781 1 93.12 127 THR B CA 1
ATOM 3109 C C . THR B 1 127 ? 17.344 20.5 11.656 1 93.12 127 THR B C 1
ATOM 3111 O O . THR B 1 127 ? 16.359 20.016 12.219 1 93.12 127 THR B O 1
ATOM 3114 N N . THR B 1 128 ? 17.266 21.547 10.906 1 93.31 128 THR B N 1
ATOM 3115 C CA . THR B 1 128 ? 16.016 22.266 10.742 1 93.31 128 THR B CA 1
ATOM 3116 C C . THR B 1 128 ? 14.969 21.406 10.047 1 93.31 128 THR B C 1
ATOM 3118 O O . THR B 1 128 ? 13.805 21.406 10.438 1 93.31 128 THR B O 1
ATOM 3121 N N . VAL B 1 129 ? 15.422 20.656 9.047 1 96.62 129 VAL B N 1
ATOM 3122 C CA . VAL B 1 129 ? 14.516 19.766 8.328 1 96.62 129 VAL B CA 1
ATOM 3123 C C . VAL B 1 129 ? 13.93 18.734 9.289 1 96.62 129 VAL B C 1
ATOM 3125 O O . VAL B 1 129 ? 12.719 18.516 9.297 1 96.62 129 VAL B O 1
ATOM 3128 N N . THR B 1 130 ? 14.742 18.188 10.102 1 97 130 THR B N 1
ATOM 3129 C CA . THR B 1 130 ? 14.312 17.141 11.016 1 97 130 THR B CA 1
ATOM 3130 C C . THR B 1 130 ? 13.367 17.703 12.078 1 97 130 THR B C 1
ATOM 3132 O O . THR B 1 130 ? 12.328 17.109 12.375 1 97 130 THR B O 1
ATOM 3135 N N . ILE B 1 131 ? 13.703 18.828 12.617 1 96.19 131 ILE B N 1
ATOM 3136 C CA . ILE B 1 131 ? 12.875 19.453 13.641 1 96.19 131 ILE B CA 1
ATOM 3137 C C . ILE B 1 131 ? 11.508 19.812 13.047 1 96.19 131 ILE B C 1
ATOM 3139 O O . ILE B 1 131 ? 10.469 19.531 13.648 1 96.19 131 ILE B O 1
ATOM 3143 N N . ALA B 1 132 ? 11.555 20.484 11.898 1 97.31 132 ALA B N 1
ATOM 3144 C CA . ALA B 1 132 ? 10.305 20.859 11.242 1 97.31 132 ALA B CA 1
ATOM 3145 C C . ALA B 1 132 ? 9.469 19.625 10.914 1 97.31 132 ALA B C 1
ATOM 3147 O O . ALA B 1 132 ? 8.234 19.656 11.008 1 97.31 132 ALA B O 1
ATOM 3148 N N . ALA B 1 133 ? 10.078 18.578 10.531 1 97.81 133 ALA B N 1
ATOM 3149 C CA . ALA B 1 133 ? 9.375 17.328 10.234 1 97.81 133 ALA B CA 1
ATOM 3150 C C . ALA B 1 133 ? 8.711 16.766 11.484 1 97.81 133 ALA B C 1
ATOM 3152 O O . ALA B 1 133 ? 7.559 16.328 11.445 1 97.81 133 ALA B O 1
ATOM 3153 N N . VAL B 1 134 ? 9.461 16.703 12.555 1 97.88 134 VAL B N 1
ATOM 3154 C CA . VAL B 1 134 ? 8.922 16.188 13.812 1 97.88 134 VAL B CA 1
ATOM 3155 C C . VAL B 1 134 ? 7.719 17.031 14.242 1 97.88 134 VAL B C 1
ATOM 3157 O O . VAL B 1 134 ? 6.684 16.484 14.625 1 97.88 134 VAL B O 1
ATOM 3160 N N . LEU B 1 135 ? 7.828 18.328 14.125 1 97.69 135 LEU B N 1
ATOM 3161 C CA . LEU B 1 135 ? 6.719 19.203 14.469 1 97.69 135 LEU B CA 1
ATOM 3162 C C . LEU B 1 135 ? 5.523 18.969 13.555 1 97.69 135 LEU B C 1
ATOM 3164 O O . LEU B 1 135 ? 4.379 18.953 14.016 1 97.69 135 LEU B O 1
ATOM 3168 N N . THR B 1 136 ? 5.82 18.828 12.281 1 98.06 136 THR B N 1
ATOM 3169 C CA . THR B 1 136 ? 4.762 18.531 11.32 1 98.06 136 THR B CA 1
ATOM 3170 C C . THR B 1 136 ? 3.982 17.297 11.742 1 98.06 136 THR B C 1
ATOM 3172 O O . THR B 1 136 ? 2.75 17.297 11.742 1 98.06 136 THR B O 1
ATOM 3175 N N . VAL B 1 137 ? 4.684 16.281 12.156 1 98.12 137 VAL B N 1
ATOM 3176 C CA . VAL B 1 137 ? 4.074 15.008 12.547 1 98.12 137 VAL B CA 1
ATOM 3177 C C . VAL B 1 137 ? 3.307 15.188 13.852 1 98.12 137 VAL B C 1
ATOM 3179 O O . VAL B 1 137 ? 2.184 14.695 13.992 1 98.12 137 VAL B O 1
ATOM 3182 N N . VAL B 1 138 ? 3.865 15.875 14.781 1 97.69 138 VAL B N 1
ATOM 3183 C CA . VAL B 1 138 ? 3.246 16.094 16.094 1 97.69 138 VAL B CA 1
ATOM 3184 C C . VAL B 1 138 ? 1.924 16.844 15.914 1 97.69 138 VAL B C 1
ATOM 3186 O O . VAL B 1 138 ? 0.893 16.422 16.438 1 97.69 138 VAL B O 1
ATOM 3189 N N . PHE B 1 139 ? 1.942 17.906 15.18 1 98 139 PHE B N 1
ATOM 3190 C CA . PHE B 1 139 ? 0.728 18.688 15 1 98 139 PHE B CA 1
ATOM 3191 C C . PHE B 1 139 ? -0.312 17.906 14.211 1 98 139 PHE B C 1
ATOM 3193 O O . PHE B 1 139 ? -1.514 18.031 14.453 1 98 139 PHE B O 1
ATOM 3200 N N . TYR B 1 140 ? 0.15 17.125 13.289 1 97.44 140 TYR B N 1
ATOM 3201 C CA . TYR B 1 140 ? -0.805 16.297 12.562 1 97.44 140 TYR B CA 1
ATOM 3202 C C . TYR B 1 140 ? -1.47 15.289 13.5 1 97.44 140 TYR B C 1
ATOM 3204 O O . TYR B 1 140 ? -2.662 15.008 13.367 1 97.44 140 TYR B O 1
ATOM 3212 N N . PHE B 1 141 ? -0.722 14.742 14.422 1 97.25 141 PHE B N 1
ATOM 3213 C CA . PHE B 1 141 ? -1.296 13.773 15.344 1 97.25 141 PHE B CA 1
ATOM 3214 C C . PHE B 1 141 ? -2.258 14.445 16.312 1 97.25 141 PHE B C 1
ATOM 3216 O O . PHE B 1 141 ? -3.16 13.797 16.844 1 97.25 141 PHE B O 1
ATOM 3223 N N . VAL B 1 142 ? -2.098 15.734 16.547 1 97.12 142 VAL B N 1
ATOM 3224 C CA . VAL B 1 142 ? -3.113 16.484 17.281 1 97.12 142 VAL B CA 1
ATOM 3225 C C . VAL B 1 142 ? -4.434 16.453 16.516 1 97.12 142 VAL B C 1
ATOM 3227 O O . VAL B 1 142 ? -5.496 16.234 17.109 1 97.12 142 VAL B O 1
ATOM 3230 N N . ARG B 1 143 ? -4.32 16.656 15.211 1 96.75 143 ARG B N 1
ATOM 3231 C CA . ARG B 1 143 ? -5.504 16.578 14.367 1 96.75 143 ARG B CA 1
ATOM 3232 C C . ARG B 1 143 ? -6.152 15.203 14.438 1 96.75 143 ARG B C 1
ATOM 3234 O O . ARG B 1 143 ? -7.355 15.086 14.68 1 96.75 143 ARG B O 1
ATOM 3241 N N . VAL B 1 144 ? -5.324 14.219 14.289 1 95.94 144 VAL B N 1
ATOM 3242 C CA . VAL B 1 144 ? -5.824 12.852 14.305 1 95.94 144 VAL B CA 1
ATOM 3243 C C . VAL B 1 144 ? -6.438 12.539 15.664 1 95.94 144 VAL B C 1
ATOM 3245 O O . VAL B 1 144 ? -7.52 11.953 15.75 1 95.94 144 VAL B O 1
ATOM 3248 N N . GLY B 1 145 ? -5.715 12.945 16.703 1 96.25 145 GLY B N 1
ATOM 3249 C CA . GLY B 1 145 ? -6.23 12.742 18.047 1 96.25 145 GLY B CA 1
ATOM 3250 C C . GLY B 1 145 ? -7.562 13.43 18.281 1 96.25 145 GLY B C 1
ATOM 3251 O O . GLY B 1 145 ? -8.438 12.875 18.953 1 96.25 145 GLY B O 1
ATOM 3252 N N . GLY B 1 146 ? -7.719 14.609 17.797 1 96.38 146 GLY B N 1
ATOM 3253 C CA . GLY B 1 146 ? -8.984 15.32 17.906 1 96.38 146 GLY B CA 1
ATOM 3254 C C . GLY B 1 146 ? -10.117 14.617 17.188 1 96.38 146 GLY B C 1
ATOM 3255 O O . GLY B 1 146 ? -11.219 14.492 17.734 1 96.38 146 GLY B O 1
ATOM 3256 N N . MET B 1 147 ? -9.836 14.148 16.016 1 94.5 147 MET B N 1
ATOM 3257 C CA . MET B 1 147 ? -10.852 13.461 15.234 1 94.5 147 MET B CA 1
ATOM 3258 C C . MET B 1 147 ? -11.297 12.172 15.914 1 94.5 147 MET B C 1
ATOM 3260 O O . MET B 1 147 ? -12.492 11.914 16.047 1 94.5 147 MET B O 1
ATOM 3264 N N . LEU B 1 148 ? -10.336 11.469 16.391 1 93.19 148 LEU B N 1
ATOM 3265 C CA . LEU B 1 148 ? -10.641 10.18 17 1 93.19 148 LEU B CA 1
ATOM 3266 C C . LEU B 1 148 ? -11.367 10.367 18.328 1 93.19 148 LEU B C 1
ATOM 3268 O O . LEU B 1 148 ? -12.289 9.617 18.641 1 93.19 148 LEU B O 1
ATOM 3272 N N . HIS B 1 149 ? -10.953 11.359 19.062 1 94.5 149 HIS B N 1
ATOM 3273 C CA . HIS B 1 149 ? -11.578 11.625 20.344 1 94.5 149 HIS B CA 1
ATOM 3274 C C . HIS B 1 149 ? -13.023 12.086 20.188 1 94.5 149 HIS B C 1
ATOM 3276 O O . HIS B 1 149 ? -13.891 11.711 20.984 1 94.5 149 HIS B O 1
ATOM 3282 N N . CYS B 1 150 ? -13.297 12.812 19.156 1 92.31 150 CYS B N 1
ATOM 3283 C CA . CYS B 1 150 ? -14.641 13.312 18.891 1 92.31 150 CYS B CA 1
ATOM 3284 C C . CYS B 1 150 ? -15.547 12.188 18.406 1 92.31 150 CYS B C 1
ATOM 3286 O O . CYS B 1 150 ? -16.766 12.258 18.562 1 92.31 150 CYS B O 1
ATOM 3288 N N . GLY B 1 151 ? -14.883 11.203 17.766 1 88.94 151 GLY B N 1
ATOM 3289 C CA . GLY B 1 151 ? -15.609 10.023 17.328 1 88.94 151 GLY B CA 1
ATOM 3290 C C . GLY B 1 151 ? -16.672 10.32 16.297 1 88.94 151 GLY B C 1
ATOM 3291 O O . GLY B 1 151 ? -16.391 10.977 15.289 1 88.94 151 GLY B O 1
ATOM 3292 N N . SER B 1 152 ? -17.891 9.867 16.625 1 84.5 152 SER B N 1
ATOM 3293 C CA . SER B 1 152 ? -19 10.016 15.672 1 84.5 152 SER B CA 1
ATOM 3294 C C . SER B 1 152 ? -19.5 11.453 15.648 1 84.5 152 SER B C 1
ATOM 3296 O O . SER B 1 152 ? -20.25 11.836 14.742 1 84.5 152 SER B O 1
ATOM 3298 N N . ASN B 1 153 ? -19.094 12.172 16.562 1 88.12 153 ASN B N 1
ATOM 3299 C CA . ASN B 1 153 ? -19.516 13.57 16.625 1 88.12 153 ASN B CA 1
ATOM 3300 C C . ASN B 1 153 ? -18.672 14.453 15.703 1 88.12 153 ASN B C 1
ATOM 3302 O O . ASN B 1 153 ? -18.984 15.633 15.516 1 88.12 153 ASN B O 1
ATOM 3306 N N . PHE B 1 154 ? -17.672 13.797 15.094 1 87.94 154 PHE B N 1
ATOM 3307 C CA . PHE B 1 154 ? -16.797 14.531 14.203 1 87.94 154 PHE B CA 1
ATOM 3308 C C . PHE B 1 154 ? -17.328 14.5 12.773 1 87.94 154 PHE B C 1
ATOM 3310 O O . PHE B 1 154 ? -17.828 13.469 12.312 1 87.94 154 PHE B O 1
ATOM 3317 N N . SER B 1 155 ? -17.219 15.688 12.062 1 81.06 155 SER B N 1
ATOM 3318 C CA . SER B 1 155 ? -17.562 15.789 10.648 1 81.06 155 SER B CA 1
ATOM 3319 C C . SER B 1 155 ? -16.625 16.75 9.914 1 81.06 155 SER B C 1
ATOM 3321 O O . SER B 1 155 ? -16.281 17.812 10.445 1 81.06 155 SER B O 1
ATOM 3323 N N . LEU B 1 156 ? -16.281 16.375 8.766 1 78.69 156 LEU B N 1
ATOM 3324 C CA . LEU B 1 156 ? -15.43 17.219 7.93 1 78.69 156 LEU B CA 1
ATOM 3325 C C . LEU B 1 156 ? -16.234 18.359 7.328 1 78.69 156 LEU B C 1
ATOM 3327 O O . LEU B 1 156 ? -15.672 19.391 6.934 1 78.69 156 LEU B O 1
ATOM 3331 N N . ILE B 1 157 ? -17.422 18.031 7.23 1 78.12 157 ILE B N 1
ATOM 3332 C CA . ILE B 1 157 ? -18.328 19.047 6.695 1 78.12 157 ILE B CA 1
ATOM 3333 C C . ILE B 1 157 ? -19.141 19.672 7.828 1 78.12 157 ILE B C 1
ATOM 3335 O O . ILE B 1 157 ? -19.609 18.969 8.719 1 78.12 157 ILE B O 1
ATOM 3339 N N . ILE B 1 158 ? -19.344 20.906 7.734 1 83.75 158 ILE B N 1
ATOM 3340 C CA . ILE B 1 158 ? -20.125 21.594 8.758 1 83.75 158 ILE B CA 1
ATOM 3341 C C . ILE B 1 158 ? -21.594 21.141 8.672 1 83.75 158 ILE B C 1
ATOM 3343 O O . ILE B 1 158 ? -22.203 21.203 7.605 1 83.75 158 ILE B O 1
ATOM 3347 N N . GLU B 1 159 ? -21.969 20.672 9.781 1 84.75 159 GLU B N 1
ATOM 3348 C CA . GLU B 1 159 ? -23.359 20.219 9.852 1 84.75 159 GLU B CA 1
ATOM 3349 C C . GLU B 1 159 ? -24.297 21.359 10.266 1 84.75 159 GLU B C 1
ATOM 3351 O O . GLU B 1 159 ? -24.078 22 11.305 1 84.75 159 GLU B O 1
ATOM 3356 N N . HIS B 1 160 ? -25.297 21.562 9.5 1 87.56 160 HIS B N 1
ATOM 3357 C CA . HIS B 1 160 ? -26.203 22.688 9.75 1 87.56 160 HIS B CA 1
ATOM 3358 C C . HIS B 1 160 ? -27.406 22.25 10.57 1 87.56 160 HIS B C 1
ATOM 3360 O O . HIS B 1 160 ? -28.156 23.094 11.062 1 87.56 160 HIS B O 1
ATOM 3366 N N . GLU B 1 161 ? -27.531 21 10.695 1 87 161 GLU B N 1
ATOM 3367 C CA . GLU B 1 161 ? -28.578 20.422 11.539 1 87 161 GLU B CA 1
ATOM 3368 C C . GLU B 1 161 ? -27.984 19.469 12.57 1 87 161 GLU B C 1
ATOM 3370 O O . GLU B 1 161 ? -27.125 18.656 12.234 1 87 161 GLU B O 1
ATOM 3375 N N . ARG B 1 162 ? -28.516 19.641 13.734 1 85.56 162 ARG B N 1
ATOM 3376 C CA . ARG B 1 162 ? -28.016 18.781 14.797 1 85.56 162 ARG B CA 1
ATOM 3377 C C . ARG B 1 162 ? -28.609 17.391 14.703 1 85.56 162 ARG B C 1
ATOM 3379 O O . ARG B 1 162 ? -29.828 17.234 14.68 1 85.56 162 ARG B O 1
ATOM 3386 N N . ARG B 1 163 ? -27.703 16.5 14.781 1 81.19 163 ARG B N 1
ATOM 3387 C CA . ARG B 1 163 ? -28.156 15.109 14.812 1 81.19 163 ARG B CA 1
ATOM 3388 C C . ARG B 1 163 ? -28.641 14.727 16.203 1 81.19 163 ARG B C 1
ATOM 3390 O O . ARG B 1 163 ? -28.219 15.297 17.203 1 81.19 163 ARG B O 1
ATOM 3397 N N . SER B 1 164 ? -29.422 13.766 16.25 1 85.81 164 SER B N 1
ATOM 3398 C CA . SER B 1 164 ? -30 13.336 17.531 1 85.81 164 SER B CA 1
ATOM 3399 C C . SER B 1 164 ? -28.922 12.789 18.453 1 85.81 164 SER B C 1
ATOM 3401 O O . SER B 1 164 ? -28.984 12.984 19.672 1 85.81 164 SER B O 1
ATOM 3403 N N . ASN B 1 165 ? -27.906 12.273 17.938 1 86.75 165 ASN B N 1
ATOM 3404 C CA . ASN B 1 165 ? -26.875 11.641 18.734 1 86.75 165 ASN B CA 1
ATOM 3405 C C . ASN B 1 165 ? -25.656 12.539 18.891 1 86.75 165 ASN B C 1
ATOM 3407 O O . ASN B 1 165 ? -24.625 12.109 19.422 1 86.75 165 ASN B O 1
ATOM 3411 N N . HIS B 1 166 ? -25.844 13.688 18.438 1 89.56 166 HIS B N 1
ATOM 3412 C CA . HIS B 1 166 ? -24.719 14.617 18.484 1 89.56 166 HIS B CA 1
ATOM 3413 C C . HIS B 1 166 ? -24.5 15.148 19.906 1 89.56 166 HIS B C 1
ATOM 3415 O O . HIS B 1 166 ? -25.406 15.734 20.484 1 89.56 166 HIS B O 1
ATOM 3421 N N . VAL B 1 167 ? -23.375 14.898 20.484 1 92.19 167 VAL B N 1
ATOM 3422 C CA . VAL B 1 167 ? -23.062 15.352 21.828 1 92.19 167 VAL B CA 1
ATOM 3423 C C . VAL B 1 167 ? -21.844 16.266 21.797 1 92.19 167 VAL B C 1
ATOM 3425 O O . VAL B 1 167 ? -20.906 16.047 21.016 1 92.19 167 VAL B O 1
ATOM 3428 N N . LEU B 1 168 ? -21.906 17.25 22.625 1 94.44 168 LEU B N 1
ATOM 3429 C CA . LEU B 1 168 ? -20.766 18.141 22.75 1 94.44 168 LEU B CA 1
ATOM 3430 C C . LEU B 1 168 ? -19.625 17.469 23.516 1 94.44 168 LEU B C 1
ATOM 3432 O O . LEU B 1 168 ? -19.766 17.141 24.688 1 94.44 168 LEU B O 1
ATOM 3436 N N . VAL B 1 169 ? -18.547 17.266 22.875 1 95.44 169 VAL B N 1
ATOM 3437 C CA . VAL B 1 169 ? -17.375 16.625 23.469 1 95.44 169 VAL B CA 1
ATOM 3438 C C . VAL B 1 169 ? -16.484 17.688 24.125 1 95.44 169 VAL B C 1
ATOM 3440 O O . VAL B 1 169 ? -15.945 18.562 23.438 1 95.44 169 VAL B O 1
ATOM 3443 N N . GLU B 1 170 ? -16.297 17.625 25.406 1 96.44 170 GLU B N 1
ATOM 3444 C CA . GLU B 1 170 ? -15.586 18.688 26.109 1 96.44 170 GLU B CA 1
ATOM 3445 C C . GLU B 1 170 ? -14.469 18.141 26.984 1 96.44 170 GLU B C 1
ATOM 3447 O O . GLU B 1 170 ? -13.953 18.828 27.859 1 96.44 170 GLU B O 1
ATOM 3452 N N . ASP B 1 171 ? -14.102 16.922 26.812 1 96.31 171 ASP B N 1
ATOM 3453 C CA . ASP B 1 171 ? -13.07 16.297 27.625 1 96.31 171 ASP B CA 1
ATOM 3454 C C . ASP B 1 171 ? -11.844 15.945 26.781 1 96.31 171 ASP B C 1
ATOM 3456 O O . ASP B 1 171 ? -11.805 16.219 25.594 1 96.31 171 ASP B O 1
ATOM 3460 N N . GLY B 1 172 ? -10.719 15.461 27.516 1 96.25 172 GLY B N 1
ATOM 3461 C CA . GLY B 1 172 ? -9.5 15.141 26.781 1 96.25 172 GLY B CA 1
ATOM 3462 C C . GLY B 1 172 ? -8.883 16.344 26.094 1 96.25 172 GLY B C 1
ATOM 3463 O O . GLY B 1 172 ? -8.656 17.375 26.719 1 96.25 172 GLY B O 1
ATOM 3464 N N . ILE B 1 173 ? -8.633 16.125 24.812 1 97.12 173 ILE B N 1
ATOM 3465 C CA . ILE B 1 173 ? -7.984 17.188 24.062 1 97.12 173 ILE B CA 1
ATOM 3466 C C . ILE B 1 173 ? -8.945 18.375 23.906 1 97.12 173 ILE B C 1
ATOM 3468 O O . ILE B 1 173 ? -8.523 19.516 23.797 1 97.12 173 ILE B O 1
ATOM 3472 N N . TYR B 1 174 ? -10.219 18.109 23.969 1 97.12 174 TYR B N 1
ATOM 3473 C CA . TYR B 1 174 ? -11.242 19.125 23.781 1 97.12 174 TYR B CA 1
ATOM 3474 C C . TYR B 1 174 ? -11.422 19.969 25.047 1 97.12 174 TYR B C 1
ATOM 3476 O O . TYR B 1 174 ? -12.078 21.016 25.016 1 97.12 174 TYR B O 1
ATOM 3484 N N . ALA B 1 175 ? -10.883 19.516 26.109 1 97.44 175 ALA B N 1
ATOM 3485 C CA . ALA B 1 175 ? -10.914 20.312 27.328 1 97.44 175 ALA B CA 1
ATOM 3486 C C . ALA B 1 175 ? -10.008 21.531 27.219 1 97.44 175 ALA B C 1
ATOM 3488 O O . ALA B 1 175 ? -10.148 22.5 27.984 1 97.44 175 ALA B O 1
ATOM 3489 N N . VAL B 1 176 ? -9.086 21.453 26.297 1 97.12 176 VAL B N 1
ATOM 3490 C CA . VAL B 1 176 ? -8.117 22.531 26.141 1 97.12 176 VAL B CA 1
ATOM 3491 C C . VAL B 1 176 ? -8.328 23.234 24.797 1 97.12 176 VAL B C 1
ATOM 3493 O O . VAL B 1 176 ? -8.438 24.453 24.734 1 97.12 176 VAL B O 1
ATOM 3496 N N . LEU B 1 177 ? -8.406 22.406 23.688 1 97.5 177 LEU B N 1
ATOM 3497 C CA . LEU B 1 177 ? -8.586 22.922 22.328 1 97.5 177 LEU B CA 1
ATOM 3498 C C . LEU B 1 177 ? -10 22.656 21.828 1 97.5 177 LEU B C 1
ATOM 3500 O O . LEU B 1 177 ? -10.406 21.5 21.688 1 97.5 177 LEU B O 1
ATOM 3504 N N . ARG B 1 178 ? -10.664 23.641 21.469 1 96.25 178 ARG B N 1
ATOM 3505 C CA . ARG B 1 178 ? -12.047 23.422 21.047 1 96.25 178 ARG B CA 1
ATOM 3506 C C . ARG B 1 178 ? -12.117 22.984 19.594 1 96.25 178 ARG B C 1
ATOM 3508 O O . ARG B 1 178 ? -13.094 22.359 19.172 1 96.25 178 ARG B O 1
ATOM 3515 N N . HIS B 1 179 ? -11.023 23.297 18.797 1 97.12 179 HIS B N 1
ATOM 3516 C CA . HIS B 1 179 ? -10.906 22.844 17.406 1 97.12 179 HIS B CA 1
ATOM 3517 C C . HIS B 1 179 ? -9.547 22.188 17.156 1 97.12 179 HIS B C 1
ATOM 3519 O O . HIS B 1 179 ? -8.789 22.656 16.312 1 97.12 179 HIS B O 1
ATOM 3525 N N . PRO B 1 180 ? -9.234 21.109 17.781 1 97.5 180 PRO B N 1
ATOM 3526 C CA . PRO B 1 180 ? -7.91 20.484 17.656 1 97.5 180 PRO B CA 1
ATOM 3527 C C . PRO B 1 180 ? -7.594 20.062 16.219 1 97.5 180 PRO B C 1
ATOM 3529 O O . PRO B 1 180 ? -6.434 20.094 15.805 1 97.5 180 PRO B O 1
ATOM 3532 N N . ALA B 1 181 ? -8.555 19.625 15.438 1 96.62 181 ALA B N 1
ATOM 3533 C CA . ALA B 1 181 ? -8.312 19.203 14.055 1 96.62 181 ALA B CA 1
ATOM 3534 C C . ALA B 1 181 ? -7.844 20.375 13.203 1 96.62 181 ALA B C 1
ATOM 3536 O O . ALA B 1 181 ? -6.926 20.234 12.391 1 96.62 181 ALA B O 1
ATOM 3537 N N . TYR B 1 182 ? -8.531 21.562 13.406 1 97 182 TYR B N 1
ATOM 3538 C CA . TYR B 1 182 ? -8.117 22.75 12.68 1 97 182 TYR B CA 1
ATOM 3539 C C . TYR B 1 182 ? -6.746 23.234 13.141 1 97 182 TYR B C 1
ATOM 3541 O O . TYR B 1 182 ? -5.918 23.641 12.32 1 97 182 TYR B O 1
ATOM 3549 N N . PHE B 1 183 ? -6.535 23.219 14.477 1 97.88 183 PHE B N 1
ATOM 3550 C CA . PHE B 1 183 ? -5.258 23.594 15.062 1 97.88 183 PHE B CA 1
ATOM 3551 C C . PHE B 1 183 ? -4.121 22.766 14.484 1 97.88 183 PHE B C 1
ATOM 3553 O O . PHE B 1 183 ? -3.121 23.297 14.016 1 97.88 183 PHE B O 1
ATOM 3560 N N . GLY B 1 184 ? -4.297 21.438 14.508 1 98 184 GLY B N 1
ATOM 3561 C CA . GLY B 1 184 ? -3.283 20.547 13.984 1 98 184 GLY B CA 1
ATOM 3562 C C . GLY B 1 184 ? -2.998 20.75 12.508 1 98 184 GLY B C 1
ATOM 3563 O O . GLY B 1 184 ? -1.838 20.766 12.094 1 98 184 GLY B O 1
ATOM 3564 N N . PHE B 1 185 ? -4.012 20.922 11.719 1 96.75 185 PHE B N 1
ATOM 3565 C CA . PHE B 1 185 ? -3.857 21.094 10.281 1 96.75 185 PHE B CA 1
ATOM 3566 C C . PHE B 1 185 ? -3.119 22.391 9.969 1 96.75 185 PHE B C 1
ATOM 3568 O O . PHE B 1 185 ? -2.242 22.406 9.102 1 96.75 185 PHE B O 1
ATOM 3575 N N . PHE B 1 186 ? -3.484 23.453 10.664 1 97.69 186 PHE B N 1
ATOM 3576 C CA . PHE B 1 186 ? -2.867 24.75 10.438 1 97.69 186 PHE B CA 1
ATOM 3577 C C . PHE B 1 186 ? -1.367 24.703 10.695 1 97.69 186 PHE B C 1
ATOM 3579 O O . PHE B 1 186 ? -0.565 25.047 9.828 1 97.69 186 PHE B O 1
ATOM 3586 N N . TRP B 1 187 ? -0.998 24.203 11.812 1 98.12 187 TRP B N 1
ATOM 3587 C CA . TRP B 1 187 ? 0.406 24.234 12.211 1 98.12 187 TRP B CA 1
ATOM 3588 C C . TRP B 1 187 ? 1.217 23.219 11.422 1 98.12 187 TRP B C 1
ATOM 3590 O O . TRP B 1 187 ? 2.389 23.438 11.109 1 98.12 187 TRP B O 1
ATOM 3600 N N . ARG B 1 188 ? 0.636 22.047 11.125 1 97.44 188 ARG B N 1
ATOM 3601 C CA . ARG B 1 188 ? 1.352 21.109 10.273 1 97.44 188 ARG B CA 1
ATOM 3602 C C . ARG B 1 188 ? 1.651 21.719 8.906 1 97.44 188 ARG B C 1
ATOM 3604 O O . ARG B 1 188 ? 2.711 21.469 8.328 1 97.44 188 ARG B O 1
ATOM 3611 N N . THR B 1 189 ? 0.712 22.484 8.375 1 96.75 189 THR B N 1
ATOM 3612 C CA . THR B 1 189 ? 0.896 23.156 7.094 1 96.75 189 THR B CA 1
ATOM 3613 C C . THR B 1 189 ? 2.061 24.141 7.156 1 96.75 189 THR B C 1
ATOM 3615 O O . THR B 1 189 ? 2.914 24.156 6.266 1 96.75 189 THR B O 1
ATOM 3618 N N . VAL B 1 190 ? 2.123 24.875 8.188 1 96.69 190 VAL B N 1
ATOM 3619 C CA . VAL B 1 190 ? 3.186 25.859 8.375 1 96.69 190 VAL B CA 1
ATOM 3620 C C . VAL B 1 190 ? 4.531 25.141 8.508 1 96.69 190 VAL B C 1
ATOM 3622 O O . VAL B 1 190 ? 5.484 25.469 7.797 1 96.69 190 VAL B O 1
ATOM 3625 N N . CYS B 1 191 ? 4.586 24.141 9.352 1 97.25 191 CYS B N 1
ATOM 3626 C CA . CYS B 1 191 ? 5.828 23.422 9.617 1 97.25 191 CYS B CA 1
ATOM 3627 C C . CYS B 1 191 ? 6.312 22.688 8.383 1 97.25 191 CYS B C 1
ATOM 3629 O O . CYS B 1 191 ? 7.52 22.547 8.164 1 97.25 191 CYS B O 1
ATOM 3631 N N . SER B 1 192 ? 5.406 22.203 7.547 1 96.88 192 SER B N 1
ATOM 3632 C CA . SER B 1 192 ? 5.785 21.469 6.344 1 96.88 192 SER B CA 1
ATOM 3633 C C . SER B 1 192 ? 6.547 22.359 5.371 1 96.88 192 SER B C 1
ATOM 3635 O O . SER B 1 192 ? 7.449 21.906 4.668 1 96.88 192 SER B O 1
ATOM 3637 N N . GLN B 1 193 ? 6.191 23.641 5.316 1 96.25 193 GLN B N 1
ATOM 3638 C CA . GLN B 1 193 ? 6.898 24.547 4.422 1 96.25 193 GLN B CA 1
ATOM 3639 C C . GLN B 1 193 ? 8.258 24.938 4.988 1 96.25 193 GLN B C 1
ATOM 3641 O O . GLN B 1 193 ? 9.211 25.156 4.234 1 96.25 193 GLN B O 1
ATOM 3646 N N . LEU B 1 194 ? 8.336 24.984 6.312 1 94.81 194 LEU B N 1
ATOM 3647 C CA . LEU B 1 194 ? 9.633 25.203 6.953 1 94.81 194 LEU B CA 1
ATOM 3648 C C . LEU B 1 194 ? 10.57 24.031 6.66 1 94.81 194 LEU B C 1
ATOM 3650 O O . LEU B 1 194 ? 11.773 24.234 6.465 1 94.81 194 LEU B O 1
ATOM 3654 N N . LEU B 1 195 ? 10.023 22.844 6.621 1 96.25 195 LEU B N 1
ATOM 3655 C CA . LEU B 1 195 ? 10.75 21.609 6.32 1 96.25 195 LEU B CA 1
ATOM 3656 C C . LEU B 1 195 ? 11.453 21.719 4.969 1 96.25 195 LEU B C 1
ATOM 3658 O O . LEU B 1 195 ? 12.594 21.266 4.824 1 96.25 195 LEU B O 1
ATOM 3662 N N . LEU B 1 196 ? 10.836 22.391 4.031 1 95.62 196 LEU B N 1
ATOM 3663 C CA . LEU B 1 196 ? 11.367 22.516 2.676 1 95.62 196 LEU B CA 1
ATOM 3664 C C . LEU B 1 196 ? 12.125 23.828 2.51 1 95.62 196 LEU B C 1
ATOM 3666 O O . LEU B 1 196 ? 12.688 24.094 1.444 1 95.62 196 LEU B O 1
ATOM 3670 N N . ALA B 1 197 ? 12.102 24.656 3.586 1 93 197 ALA B N 1
ATOM 3671 C CA . ALA B 1 197 ? 12.703 25.984 3.537 1 93 197 ALA B CA 1
ATOM 3672 C C . ALA B 1 197 ? 12.148 26.797 2.373 1 93 197 ALA B C 1
ATOM 3674 O O . ALA B 1 197 ? 12.906 27.406 1.619 1 93 197 ALA B O 1
ATOM 3675 N N . ASN B 1 198 ? 10.844 26.688 2.199 1 94.06 198 ASN B N 1
ATOM 3676 C CA . ASN B 1 198 ? 10.148 27.453 1.17 1 94.06 198 ASN B CA 1
ATOM 3677 C C . ASN B 1 198 ? 9.703 28.812 1.688 1 94.06 198 ASN B C 1
ATOM 3679 O O . ASN B 1 198 ? 8.719 28.906 2.418 1 94.06 198 ASN B O 1
ATOM 3683 N N . PRO B 1 199 ? 10.344 29.875 1.265 1 90.88 199 PRO B N 1
ATOM 3684 C CA . PRO B 1 199 ? 9.945 31.172 1.814 1 90.88 199 PRO B CA 1
ATOM 3685 C C . PRO B 1 199 ? 8.625 31.672 1.23 1 90.88 199 PRO B C 1
ATOM 3687 O O . PRO B 1 199 ? 7.785 32.219 1.962 1 90.88 199 PRO B O 1
ATOM 3690 N N . ILE B 1 200 ? 8.367 31.547 -0.034 1 93.44 200 ILE B N 1
ATOM 3691 C CA . ILE B 1 200 ? 7.16 32.062 -0.679 1 93.44 200 ILE B CA 1
ATOM 3692 C C . ILE B 1 200 ? 5.961 31.203 -0.26 1 93.44 200 ILE B C 1
ATOM 3694 O O . ILE B 1 200 ? 4.945 31.734 0.195 1 93.44 200 ILE B O 1
ATOM 3698 N N . CYS B 1 201 ? 6.109 29.922 -0.325 1 95.75 201 CYS B N 1
ATOM 3699 C CA . CYS B 1 201 ? 5.004 29.031 0.005 1 95.75 201 CYS B CA 1
ATOM 3700 C C . CYS B 1 201 ? 4.723 29.047 1.503 1 95.75 201 CYS B C 1
ATOM 3702 O O . CYS B 1 201 ? 3.594 28.797 1.929 1 95.75 201 CYS B O 1
ATOM 3704 N N . LEU B 1 202 ? 5.719 29.312 2.277 1 94.94 202 LEU B N 1
ATOM 3705 C CA . LEU B 1 202 ? 5.473 29.469 3.707 1 94.94 202 LEU B CA 1
ATOM 3706 C C . LEU B 1 202 ? 4.438 30.562 3.961 1 94.94 202 LEU B C 1
ATOM 3708 O O . LEU B 1 202 ? 3.48 30.359 4.711 1 94.94 202 LEU B O 1
ATOM 3712 N N . VAL B 1 203 ? 4.605 31.656 3.318 1 95.31 203 VAL B N 1
ATOM 3713 C CA . VAL B 1 203 ? 3.691 32.781 3.49 1 95.31 203 VAL B CA 1
ATOM 3714 C C . VAL B 1 203 ? 2.338 32.469 2.865 1 95.31 203 VAL B C 1
ATOM 3716 O O . VAL B 1 203 ? 1.296 32.594 3.508 1 95.31 203 VAL B O 1
ATOM 3719 N N . LEU B 1 204 ? 2.359 31.953 1.676 1 95.19 204 LEU B N 1
ATOM 3720 C CA . LEU B 1 204 ? 1.128 31.688 0.94 1 95.19 204 LEU B CA 1
ATOM 3721 C C . LEU B 1 204 ? 0.288 30.641 1.648 1 95.19 204 LEU B C 1
ATOM 3723 O O . LEU B 1 204 ? -0.916 30.812 1.841 1 95.19 204 LEU B O 1
ATOM 3727 N N . HIS B 1 205 ? 0.924 29.531 2.012 1 96.06 205 HIS B N 1
ATOM 3728 C CA . HIS B 1 205 ? 0.202 28.469 2.697 1 96.06 205 HIS B CA 1
ATOM 3729 C C . HIS B 1 205 ? -0.36 28.953 4.031 1 96.06 205 HIS B C 1
ATOM 3731 O O . HIS B 1 205 ? -1.493 28.625 4.387 1 96.06 205 HIS B O 1
ATOM 3737 N N . THR B 1 206 ? 0.42 29.688 4.719 1 95.69 206 THR B N 1
ATOM 3738 C CA . THR B 1 206 ? -0.005 30.188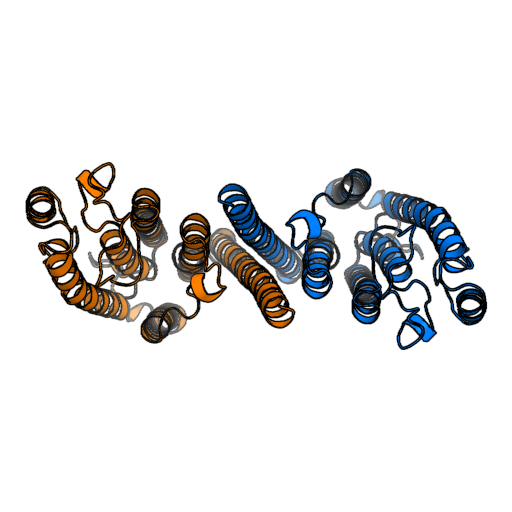 6.02 1 95.69 206 THR B CA 1
ATOM 3739 C C . THR B 1 206 ? -1.203 31.125 5.871 1 95.69 206 THR B C 1
ATOM 3741 O O . THR B 1 206 ? -2.211 30.969 6.562 1 95.69 206 THR B O 1
ATOM 3744 N N . VAL B 1 207 ? -1.163 32.031 4.973 1 95.88 207 VAL B N 1
ATOM 3745 C CA . VAL B 1 207 ? -2.217 33.031 4.793 1 95.88 207 VAL B CA 1
ATOM 3746 C C . VAL B 1 207 ? -3.488 32.344 4.293 1 95.88 207 VAL B C 1
ATOM 3748 O O . VAL B 1 207 ? -4.578 32.594 4.82 1 95.88 207 VAL B O 1
ATOM 3751 N N . VAL B 1 208 ? -3.316 31.516 3.334 1 94.06 208 VAL B N 1
ATOM 3752 C CA . VAL B 1 208 ? -4.477 30.859 2.74 1 94.06 208 VAL B CA 1
ATOM 3753 C C . VAL B 1 208 ? -5.172 29.984 3.785 1 94.06 208 VAL B C 1
ATOM 3755 O O . VAL B 1 208 ? -6.395 30.031 3.926 1 94.06 208 VAL B O 1
ATOM 3758 N N . THR B 1 209 ? -4.406 29.203 4.496 1 95.38 209 THR B N 1
ATOM 3759 C CA . THR B 1 209 ? -4.996 28.344 5.512 1 95.38 209 THR B CA 1
ATOM 3760 C C . THR B 1 209 ? -5.59 29.172 6.648 1 95.38 209 THR B C 1
ATOM 3762 O O . THR B 1 209 ? -6.652 28.844 7.176 1 95.38 209 THR B O 1
ATOM 3765 N N . TRP B 1 210 ? -4.93 30.25 7.008 1 96.31 210 TRP B N 1
ATOM 3766 C CA . TRP B 1 210 ? -5.441 31.141 8.055 1 96.31 210 TRP B CA 1
ATOM 3767 C C . TRP B 1 210 ? -6.777 31.75 7.645 1 96.31 210 TRP B C 1
ATOM 3769 O O . TRP B 1 210 ? -7.73 31.75 8.43 1 96.31 210 TRP B O 1
ATOM 3779 N N . VAL B 1 211 ? -6.867 32.281 6.449 1 96.19 211 VAL B N 1
ATOM 3780 C CA . VAL B 1 211 ? -8.094 32.875 5.953 1 96.19 211 VAL B CA 1
ATOM 3781 C C . VAL B 1 211 ? -9.227 31.844 5.953 1 96.19 211 VAL B C 1
ATOM 3783 O O . VAL B 1 211 ? -10.352 32.156 6.344 1 96.19 211 VAL B O 1
ATOM 3786 N N . PHE B 1 212 ? -8.875 30.688 5.523 1 93.81 212 PHE B N 1
ATOM 3787 C CA . PHE B 1 212 ? -9.844 29.594 5.508 1 93.81 212 PHE B CA 1
ATOM 3788 C C . PHE B 1 212 ? -10.414 29.359 6.898 1 93.81 212 PHE B C 1
ATOM 3790 O O . PHE B 1 212 ? -11.633 29.328 7.078 1 93.81 212 PHE B O 1
ATOM 3797 N N . PHE B 1 213 ? -9.602 29.234 7.887 1 96.56 213 PHE B N 1
ATOM 3798 C CA . PHE B 1 213 ? -10.062 28.906 9.227 1 96.56 213 PHE B CA 1
ATOM 3799 C C . PHE B 1 213 ? -10.688 30.125 9.898 1 96.56 213 PHE B C 1
ATOM 3801 O O . PHE B 1 213 ? -11.609 29.984 10.711 1 96.56 213 PHE B O 1
ATOM 3808 N N . ALA B 1 214 ? -10.227 31.312 9.539 1 96.81 214 ALA B N 1
ATOM 3809 C CA . ALA B 1 214 ? -10.773 32.531 10.094 1 96.81 214 ALA B CA 1
ATOM 3810 C C . ALA B 1 214 ? -12.227 32.75 9.672 1 96.81 214 ALA B C 1
ATOM 3812 O O . ALA B 1 214 ? -12.992 33.406 10.367 1 96.81 214 ALA B O 1
ATOM 3813 N N . LYS B 1 215 ? -12.562 32.188 8.57 1 95.94 215 LYS B N 1
ATOM 3814 C CA . LYS B 1 215 ? -13.945 32.25 8.102 1 95.94 215 LYS B CA 1
ATOM 3815 C C . LYS B 1 215 ? -14.75 31.062 8.617 1 95.94 215 LYS B C 1
ATOM 3817 O O . LYS B 1 215 ? -15.875 31.219 9.078 1 95.94 215 LYS B O 1
ATOM 3822 N N . ARG B 1 216 ? -14.195 29.906 8.625 1 95.56 216 ARG B N 1
ATOM 3823 C CA . ARG B 1 216 ? -14.891 28.656 8.891 1 95.56 216 ARG B CA 1
ATOM 3824 C C . ARG B 1 216 ? -15.195 28.5 10.375 1 95.56 216 ARG B C 1
ATOM 3826 O O . ARG B 1 216 ? -16.312 28.109 10.75 1 95.56 216 ARG B O 1
ATOM 3833 N N . ILE B 1 217 ? -14.25 28.812 11.211 1 96.81 217 ILE B N 1
ATOM 3834 C CA . ILE B 1 217 ? -14.359 28.531 12.641 1 96.81 217 ILE B CA 1
ATOM 3835 C C . ILE B 1 217 ? -15.453 29.391 13.25 1 96.81 217 ILE B C 1
ATOM 3837 O O . ILE B 1 217 ? -16.359 28.891 13.914 1 96.81 217 ILE B O 1
ATOM 3841 N N . PRO B 1 218 ? -15.492 30.75 13.023 1 96.31 218 PRO B N 1
ATOM 3842 C CA . PRO B 1 218 ? -16.578 31.547 13.586 1 96.31 218 PRO B CA 1
ATOM 3843 C C . PRO B 1 218 ? -17.953 31.109 13.094 1 96.31 218 PRO B C 1
ATOM 3845 O O . PRO B 1 218 ? -18.922 31.109 13.859 1 96.31 218 PRO B O 1
ATOM 3848 N N . TYR B 1 219 ? -18.031 30.797 11.875 1 95.56 219 TYR B N 1
ATOM 3849 C CA . TYR B 1 219 ? -19.297 30.312 11.32 1 95.56 219 TYR B CA 1
ATOM 3850 C C . TYR B 1 219 ? -19.766 29.062 12.047 1 95.56 219 TYR B C 1
ATOM 3852 O O . TYR B 1 219 ? -20.922 28.969 12.461 1 95.56 219 TYR B O 1
ATOM 3860 N N . GLU B 1 220 ? -18.922 28.094 12.188 1 95.19 220 GLU B N 1
ATOM 3861 C CA . GLU B 1 220 ? -19.234 26.844 12.867 1 95.19 220 GLU B CA 1
ATOM 3862 C C . GLU B 1 220 ? -19.609 27.078 14.32 1 95.19 220 GLU B C 1
ATOM 3864 O O . GLU B 1 220 ? -20.547 26.469 14.844 1 95.19 220 GLU B O 1
ATOM 3869 N N . GLU B 1 221 ? -18.891 27.984 14.961 1 95.88 221 GLU B N 1
ATOM 3870 C CA . GLU B 1 221 ? -19.125 28.266 16.375 1 95.88 221 GLU B CA 1
ATOM 3871 C C . GLU B 1 221 ? -20.469 28.984 16.578 1 95.88 221 GLU B C 1
ATOM 3873 O O . GLU B 1 221 ? -21.125 28.797 17.609 1 95.88 221 GLU B O 1
ATOM 3878 N N . GLU B 1 222 ? -20.859 29.781 15.594 1 95.56 222 GLU B N 1
ATOM 3879 C CA . GLU B 1 222 ? -22.172 30.406 15.648 1 95.56 222 GLU B CA 1
ATOM 3880 C C . GLU B 1 222 ? -23.281 29.359 15.594 1 95.56 222 GLU B C 1
ATOM 3882 O O . GLU B 1 222 ? -24.25 29.422 16.359 1 95.56 222 GLU B O 1
ATOM 3887 N N . LEU B 1 223 ? -23.094 28.438 14.711 1 94.69 223 LEU B N 1
ATOM 3888 C CA . LEU B 1 223 ? -24.047 27.344 14.602 1 94.69 223 LEU B CA 1
ATOM 3889 C C . LEU B 1 223 ? -24.094 26.531 15.883 1 94.69 223 LEU B C 1
ATOM 3891 O O . LEU B 1 223 ? -25.188 26.234 16.406 1 94.69 223 LEU B O 1
ATOM 3895 N N . LEU B 1 224 ? -22.969 26.172 16.469 1 95.5 224 LEU B N 1
ATOM 3896 C CA . LEU B 1 224 ? -22.875 25.344 17.656 1 95.5 224 LEU B CA 1
ATOM 3897 C C . LEU B 1 224 ? -23.438 26.078 18.875 1 95.5 224 LEU B C 1
ATOM 3899 O O . LEU B 1 224 ? -23.953 25.438 19.812 1 95.5 224 LEU B O 1
ATOM 3903 N N . SER B 1 225 ? -23.406 27.391 18.844 1 95.94 225 SER B N 1
ATOM 3904 C CA . SER B 1 225 ? -23.875 28.219 19.953 1 95.94 225 SER B CA 1
ATOM 3905 C C . SER B 1 225 ? -25.375 28.469 19.859 1 95.94 225 SER B C 1
ATOM 3907 O O . SER B 1 225 ? -25.969 29.062 20.766 1 95.94 225 SER B O 1
ATOM 3909 N N . SER B 1 226 ? -25.906 28.062 18.797 1 94.81 226 SER B N 1
ATOM 3910 C CA . SER B 1 226 ? -27.328 28.281 18.625 1 94.81 226 SER B CA 1
ATOM 3911 C C . SER B 1 226 ? -28.141 27.328 19.5 1 94.81 226 SER B C 1
ATOM 3913 O O . SER B 1 226 ? -27.641 26.281 19.922 1 94.81 226 SER B O 1
ATOM 3915 N N . GLU B 1 227 ? -29.391 27.703 19.75 1 93.56 227 GLU B N 1
ATOM 3916 C CA . GLU B 1 227 ? -30.281 26.906 20.578 1 93.56 227 GLU B CA 1
ATOM 3917 C C . GLU B 1 227 ? -30.609 25.578 19.906 1 93.56 227 GLU B C 1
ATOM 3919 O O . GLU B 1 227 ? -30.891 24.578 20.594 1 93.56 227 GLU B O 1
ATOM 3924 N N . GLU B 1 228 ? -30.5 25.609 18.656 1 92.31 228 GLU B N 1
ATOM 3925 C CA . GLU B 1 228 ? -30.781 24.391 17.891 1 92.31 228 GLU B CA 1
ATOM 3926 C C . GLU B 1 228 ? -29.672 23.359 18.078 1 92.31 228 GLU B C 1
ATOM 3928 O O . GLU B 1 228 ? -29.906 22.156 17.859 1 92.31 228 GLU B O 1
ATOM 3933 N N . PHE B 1 229 ? -28.547 23.812 18.422 1 94.81 229 PHE B N 1
ATOM 3934 C CA . PHE B 1 229 ? -27.453 22.875 18.672 1 94.81 229 PHE B CA 1
ATOM 3935 C C . PHE B 1 229 ? -27.219 22.719 20.172 1 94.81 229 PHE B C 1
ATOM 3937 O O . PHE B 1 229 ? -28.016 22.094 20.875 1 94.81 229 PHE B O 1
ATOM 3944 N N . PHE B 1 230 ? -26.172 23.531 20.703 1 95.12 230 PHE B N 1
ATOM 3945 C CA . PHE B 1 230 ? -25.844 23.281 22.109 1 95.12 230 PHE B CA 1
ATOM 3946 C C . PHE B 1 230 ? -26.125 24.531 22.953 1 95.12 230 PHE B C 1
ATOM 3948 O O . PHE B 1 230 ? -26.062 24.469 24.188 1 95.12 230 PHE B O 1
ATOM 3955 N N . GLY B 1 231 ? -26.359 25.625 22.344 1 95.12 231 GLY B N 1
ATOM 3956 C CA . GLY B 1 231 ? -26.797 26.828 23.016 1 95.12 231 GLY B CA 1
ATOM 3957 C C . GLY B 1 231 ? -25.812 27.312 24.062 1 95.12 231 GLY B C 1
ATOM 3958 O O . GLY B 1 231 ? -24.625 27.469 23.766 1 95.12 231 GLY B O 1
ATOM 3959 N N . ASP B 1 232 ? -26.312 27.469 25.266 1 95.69 232 ASP B N 1
ATOM 3960 C CA . ASP B 1 232 ? -25.531 28.047 26.344 1 95.69 232 ASP B CA 1
ATOM 3961 C C . ASP B 1 232 ? -24.391 27.125 26.766 1 95.69 232 ASP B C 1
ATOM 3963 O O . ASP B 1 232 ? -23.328 27.594 27.219 1 95.69 232 ASP B O 1
ATOM 3967 N N . ARG B 1 233 ? -24.547 25.938 26.562 1 95.38 233 ARG B N 1
ATOM 3968 C CA . ARG B 1 233 ? -23.516 24.984 26.922 1 95.38 233 ARG B CA 1
ATOM 3969 C C . ARG B 1 233 ? -22.25 25.203 26.094 1 95.38 233 ARG B C 1
ATOM 3971 O O . ARG B 1 233 ? -21.141 25.156 26.609 1 95.38 233 ARG B O 1
ATOM 3978 N N . TYR B 1 234 ? -22.484 25.453 24.828 1 96.88 234 TYR B N 1
ATOM 3979 C CA . TYR B 1 234 ? -21.344 25.672 23.969 1 96.88 234 TYR B CA 1
ATOM 3980 C C . TYR B 1 234 ? -20.672 27.016 24.297 1 96.88 234 TYR B C 1
ATOM 3982 O O . TYR B 1 234 ? -19.453 27.125 24.266 1 96.88 234 TYR B O 1
ATOM 3990 N N . LYS B 1 235 ? -21.516 27.984 24.578 1 96.56 235 LYS B N 1
ATOM 3991 C CA . LYS B 1 235 ? -20.969 29.297 24.922 1 96.56 235 LYS B CA 1
ATOM 3992 C C . LYS B 1 235 ? -20.062 29.203 26.141 1 96.56 235 LYS B C 1
ATOM 3994 O O . LYS B 1 235 ? -18.984 29.812 26.156 1 96.56 235 LYS B O 1
ATOM 3999 N N . ALA B 1 236 ? -20.5 28.469 27.078 1 96.81 236 ALA B N 1
ATOM 4000 C CA . ALA B 1 236 ? -19.688 28.266 28.281 1 96.81 236 ALA B CA 1
ATOM 4001 C C . ALA B 1 236 ? -18.406 27.5 27.953 1 96.81 236 ALA B C 1
ATOM 4003 O O . ALA B 1 236 ? -17.344 27.797 28.5 1 96.81 236 ALA B O 1
ATOM 4004 N N . TYR B 1 237 ? -18.578 26.562 27.078 1 96.81 237 TYR B N 1
ATOM 4005 C CA . TYR B 1 237 ? -17.453 25.766 26.625 1 96.81 237 TYR B CA 1
ATOM 4006 C C . TYR B 1 237 ? -16.422 26.625 25.891 1 96.81 237 TYR B C 1
ATOM 4008 O O . TYR B 1 237 ? -15.219 26.484 26.125 1 96.81 237 TYR B O 1
ATOM 4016 N N . LYS B 1 238 ? -16.859 27.484 25.078 1 96.5 238 LYS B N 1
ATOM 4017 C CA . LYS B 1 238 ? -16.031 28.344 24.25 1 96.5 238 LYS B CA 1
ATOM 4018 C C . LYS B 1 238 ? -15.156 29.266 25.109 1 96.5 238 LYS B C 1
ATOM 4020 O O . LYS B 1 238 ? -13.992 29.5 24.781 1 96.5 238 LYS B O 1
ATOM 4025 N N . VAL B 1 239 ? -15.633 29.688 26.234 1 95.56 239 VAL B N 1
ATOM 4026 C CA . VAL B 1 239 ? -14.961 30.656 27.094 1 95.56 239 VAL B CA 1
ATOM 4027 C C . VAL B 1 239 ? -13.773 30 27.797 1 95.56 239 VAL B C 1
ATOM 4029 O O . VAL B 1 239 ? -12.758 30.641 28.047 1 95.56 239 VAL B O 1
ATOM 4032 N N . ARG B 1 240 ? -13.836 28.75 27.953 1 95.81 240 ARG B N 1
ATOM 4033 C CA . ARG B 1 240 ? -12.82 28.109 28.781 1 95.81 240 ARG B CA 1
ATOM 4034 C C . ARG B 1 240 ? -11.82 27.344 27.906 1 95.81 240 ARG B C 1
ATOM 4036 O O . ARG B 1 240 ? -10.984 26.594 28.406 1 95.81 240 ARG B O 1
ATOM 4043 N N . THR B 1 241 ? -11.961 27.406 26.641 1 96.94 241 THR B N 1
ATOM 4044 C CA . THR B 1 241 ? -11.102 26.656 25.75 1 96.94 241 THR B CA 1
ATOM 4045 C C . THR B 1 241 ? -10.438 27.578 24.734 1 96.94 241 THR B C 1
ATOM 4047 O O . THR B 1 241 ? -10.812 28.75 24.609 1 96.94 241 THR B O 1
ATOM 4050 N N . TRP B 1 242 ? -9.359 27.047 24.016 1 96.81 242 TRP B N 1
ATOM 4051 C CA . TRP B 1 242 ? -8.586 27.812 23.031 1 96.81 242 TRP B CA 1
ATOM 4052 C C . TRP B 1 242 ? -8.734 27.234 21.641 1 96.81 242 TRP B C 1
ATOM 4054 O O . TRP B 1 242 ? -9.023 26.047 21.484 1 96.81 242 TRP B O 1
ATOM 4064 N N . VAL B 1 243 ? -8.547 28.109 20.656 1 97.25 243 VAL B N 1
ATOM 4065 C CA . VAL B 1 243 ? -8.516 27.641 19.266 1 97.25 243 VAL B CA 1
ATOM 4066 C C . VAL B 1 243 ? -7.086 27.281 18.875 1 97.25 243 VAL B C 1
ATOM 4068 O O . VAL B 1 243 ? -6.855 26.281 18.203 1 97.25 243 VAL B O 1
ATOM 4071 N N . GLY B 1 244 ? -6.043 28.125 19.312 1 96.69 244 GLY B N 1
ATOM 4072 C CA . GLY B 1 244 ? -4.629 27.859 19.094 1 96.69 244 GLY B CA 1
ATOM 4073 C C . GLY B 1 244 ? -4.141 28.297 17.719 1 96.69 244 GLY B C 1
ATOM 4074 O O . GLY B 1 244 ? -3.025 27.969 17.328 1 96.69 244 GLY B O 1
ATOM 4075 N N . ILE B 1 245 ? -4.953 28.969 16.891 1 97.44 245 ILE B N 1
ATOM 4076 C CA . ILE B 1 245 ? -4.574 29.594 15.641 1 97.44 245 ILE B CA 1
ATOM 4077 C C . ILE B 1 245 ? -4.52 31.109 15.82 1 97.44 245 ILE B C 1
ATOM 4079 O O . ILE B 1 245 ? -5.457 31.719 16.344 1 97.44 245 ILE B O 1
ATOM 4083 N N . PRO B 1 246 ? -3.42 31.703 15.414 1 96.5 246 PRO B N 1
ATOM 4084 C CA . PRO B 1 246 ? -3.219 33.125 15.703 1 96.5 246 PRO B CA 1
ATOM 4085 C C . PRO B 1 246 ? -4.383 34 15.227 1 96.5 246 PRO B C 1
ATOM 4087 O O . PRO B 1 246 ? -4.859 33.812 14.102 1 96.5 246 PRO B O 1
ATOM 4090 N N . PHE B 1 247 ? -4.906 34.781 16.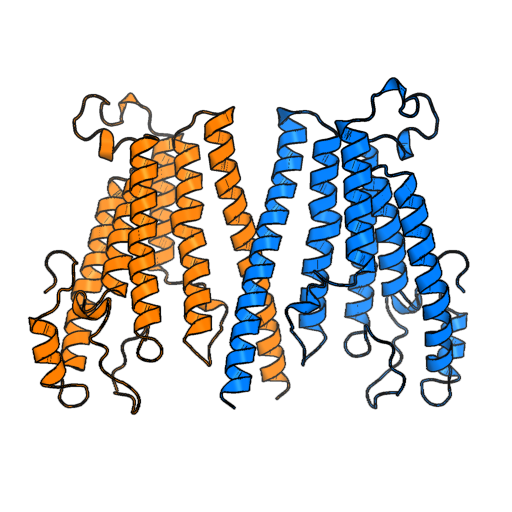078 1 95.38 247 PHE B N 1
ATOM 4091 C CA . PHE B 1 247 ? -5.879 35.844 15.805 1 95.38 247 PHE B CA 1
ATOM 4092 C C . PHE B 1 247 ? -7.266 35.25 15.586 1 95.38 247 PHE B C 1
ATOM 4094 O O . PHE B 1 247 ? -8.156 35.938 15.055 1 95.38 247 PHE B O 1
ATOM 4101 N N . ILE B 1 248 ? -7.461 34.031 15.891 1 94.38 248 ILE B N 1
ATOM 4102 C CA . ILE B 1 248 ? -8.773 33.406 15.891 1 94.38 248 ILE B CA 1
ATOM 4103 C C . ILE B 1 248 ? -9.148 33 17.312 1 94.38 248 ILE B C 1
ATOM 4105 O O . ILE B 1 248 ? -8.438 32.219 17.953 1 94.38 248 ILE B O 1
ATOM 4109 N N . HIS B 1 249 ? -10.289 33.625 17.766 1 90 249 HIS B N 1
ATOM 4110 C CA . HIS B 1 249 ? -10.641 33.438 19.172 1 90 249 HIS B CA 1
ATOM 4111 C C . HIS B 1 249 ? -12.055 32.875 19.312 1 90 249 HIS B C 1
ATOM 4113 O O . HIS B 1 249 ? -12.922 33.156 18.469 1 90 249 HIS B O 1
#

pLDDT: mean 90.75, std 9.67, range [49.72, 98.25]

Foldseek 3Di:
DVVVVVVVVVFVVLLVVVLVVLVVQLVVLVVLLCCCVPPVVQLLSNLVSLLSNLPQSCQLVLQLVLCVQFPDPDSGNCSSVPCVDPVVVVLVVVLVVLLCCCRPPNDPVPADDCPDPCCLQQPRDPVQLVVLSVLLNVLQVLLSVVSVQLGNLDDPDQDLADDPPRDQDCDDPNVAAVRSNLLSVLSSQLSSSSSSSRPVSNVVSNVVSLVVCLPVVVVSLVSCCDPRHPNVVSVVSVVRYDNNRPPRD/DVVVVVVVVVFVVLLVVVLVVLVVQLVVLVVLLCCCVPPVVQLLSNLVSLLSNLPQSCQLVLQLVLCVQFPDPDSGNCSSVPVVDPVVVVLVVVLVVLLCCCRPPNDPVPDDDCPDPCCLQQPRDPVQLVVLSVLLNVLQVLLSVVSVQLGNLDDPDQDLADDPPRDQDCDDVNVAAVRSNLLSVLSSQLSSSSSSSRPVSNVVSNVVSLVVCLVVVVVSLVSCCDPRHPNPVSVVSVVRYDNNRPPRD

InterPro domains:
  IPR007269 Isoprenylcysteine carboxyl methyltransferase [PF04140] (135-225)
  IPR025770 Protein-S-isoprenylcysteine O-methyltransferase [PS51564] (1-249)

=== Feature glossary ===
The features interleaved in this record are:

— What the protein is —

Sequence gives the chain of amino acids in standard one-letter code (A=alanine, C=cysteine, …, Y=tyrosine), read N→C. It is the only feature that is directly encoded by the gene; all structural features are derived from the folded form of this sequence.

Database cross-references. InterPro integrates a dozen domain/family signature databases into unified entries with residue-range hits. GO terms attach function/process/location labels with evidence codes. CATH codes position the fold in a four-level structural taxonomy. Organism is the NCBI-taxonomy species name.

— Where its atoms are —

Atomic coordinates in PDBx/mmCIF format — the same representation the Protein Data Bank distributes. Each line of the _atom_site loop places one backbone atom in Cartesian space (units: ångströms, origin: arbitrary).

The six renders are orthographic views along the three Cartesian axes in both directions. Representation (cartoon, sticks, or surface) and color scheme (sequence-rainbow or by-chain) vary across proteins so the training set covers all the common visualization conventions.

— Local backbone conformation —

Eight-state secondary structure (DSSP): H is the canonical α-helix, G the tighter 3₁₀-helix, I the wider π-helix; E/B are β-structure, T and S are turns and bends, and '-' is everything else. DSSP derives these from the pattern of main-chain N–H···O=C hydrogen bonds, not from the sequence.

P-SEA three-state annotation labels each residue as helix, strand, or coil based purely on the geometry of the Cα trace. It serves as a fallback when the full backbone (and thus DSSP) is unavailable.

The φ/ψ torsion pair specifies the backbone conformation at each residue. φ rotates about the N–Cα bond, ψ about the Cα–C bond. Steric clashes forbid most of the (φ, ψ) plane — the allowed regions (α-helix basin, β-sheet basin, left-handed helix) are the Ramachandran-allowed regions.

— Global shape and packing —

The geometric summary reports three shape descriptors. Rg (radius of gyration) measures how spread out the Cα atoms are about their centre of mass; compact globular proteins have small Rg, elongated or unfolded ones large. Cα contacts (<8 Å, |i−j|>4) count long-range residue pairs in spatial proximity — high for tightly packed folds, near zero for rods or random coil. The bounding-box extents give the protein's footprint along x, y, z in Å.

Solvent-accessible surface area (SASA) is the area in Å² traced out by the centre of a 1.4 Å probe sphere (a water molecule) rolled over the protein's van der Waals surface (Shrake–Rupley / Lee–Richards construction). Buried residues have near-zero SASA; fully exposed residues can exceed 200 Å². The total SASA scales roughly with the number of surface residues.

The contact map is a binary N×N matrix image: pixel (i, j) is dark where Cα_i and Cα_j are within 8 Å and |i−j|>4. Because the |i−j|>4 filter removes local helical contacts, off-diagonal stripes parallel to the main diagonal indicate parallel β-sheets; stripes perpendicular to it indicate antiparallel β-sheets. The Ramachandran plot scatters every residue's (φ, ψ) pair against the sterically allowed regions. The PAE heatmap renders the predicted-aligned-error matrix.

— Structural neighborhood —

3Di is Foldseek's structural alphabet. Each residue is assigned one of twenty discrete states based on how its Cα sits relative to its spatial (not sequential) neighbors. Aligning 3Di strings finds structural homologs roughly as well as full 3D superposition, but orders of magnitude faster.

Nearest PDB neighbors are the top structural matches found by Foldseek when searching this structure against the entire Protein Data Bank. Each hit reports a TM-score (0 to 1; >0.5 almost always implies the same fold) and an E-value. These are *structural* homologs — they may share no detectable sequence similarity.

— Confidence and disorder —

For AlphaFold models, the B-factor field carries pLDDT — the model's own estimate of local accuracy on a 0–100 scale. Regions with pLDDT<50 should be treated as essentially unmodeled; they often correspond to intrinsically disordered segments.

Crystallographic B-factors measure how much each atom's electron density is smeared out, in Å². They rise in mobile loops and surface residues and fall in the buried interior. In AlphaFold models this column is repurposed to hold pLDDT instead.

Predicted aligned error is AlphaFold's pairwise confidence. Unlike pLDDT (per-residue), PAE is per-residue-pair and captures whether two parts of the structure are correctly placed relative to each other. Units are ångströms of expected positional error.